Protein 4JX0 (pdb70)

Sequence (586 aa):
KYIEEDIREQLGIDPFTDLVYLGYYGNPYTQLEAINDLVNTTLVGKNELSFKVKVTKPYKEDIKVNLKEDKLVTDFPEAEGIPLFPSENCTFEGGVLKAGELETTVKLTLKDVEKLNNLSGYVAIKLTEGSHEHLAIARTRSSYFVKLNLSIRLDNIDSSNKKIEGKGFNKEISFKSDIRPDKLGSLNDGNFTANNWYTSNANNYLTIILPEKQSLKGFRLDTNTSPSGSYLKSCRVVETPDGNWVNHGVFDRKSDGIAYISFKKPVECTKVRFENAFNGRFSVDVNEVTAFRKYIEEDIREQLGIDPFTDLVYLGYYGNPYTQLEAINDLVNTTLVGKNELSFKVKVTKPYKEDIKVNLKEDKLVTDFPEAEGIPLFPSENCTFEGGVLKAGELETTVKLTLKDVEKLNNLSGYVAIKLTEGSHEHLAIARTRSSYFVKLNLSIRLDNIDSSNKKIEGKGFNKEISFKSDIRPDKLGSLNDGNFTANNWYTSNANNYLTIILPEKQSLKGFRLDTNTSPSGSYLKSCRVVETPDGNWVNHGVFDRKSDGIAYISFKKPVECTKVRFENAFNGRFSVDVNEVTAFR

Radius of gyration: 42.1 Å; Cα contacts (8 Å, |Δi|>4): 1376; chains: 2; bounding box: 41×80×117 Å

Structure (mmCIF, N/CA/C/O backbone):
data_4JX0
#
_entry.id   4JX0
#
_cell.length_a   80.341
_cell.length_b   118.742
_cell.length_c   239.871
_cell.angle_alpha   90.000
_cell.angle_beta   90.000
_cell.angle_gamma   90.000
#
_symmetry.space_group_name_H-M   'I 2 2 2'
#
loop_
_entity.id
_entity.type
_entity.pdbx_description
1 polymer 'hypothetical protein'
2 non-polymer 'MAGNESIUM ION'
3 non-polymer 'TETRAETHYLENE GLYCOL'
4 water water
#
loop_
_atom_site.group_PDB
_atom_site.id
_atom_site.type_symbol
_atom_site.label_atom_id
_atom_site.label_alt_id
_atom_site.label_comp_id
_atom_site.label_asym_id
_atom_site.label_entity_id
_atom_site.label_seq_id
_atom_site.pdbx_PDB_ins_code
_atom_site.Cartn_x
_atom_site.Cartn_y
_atom_site.Cartn_z
_atom_site.occupancy
_atom_site.B_iso_or_equiv
_atom_site.auth_seq_id
_atom_site.auth_comp_id
_atom_site.auth_asym_id
_atom_site.auth_atom_id
_atom_site.pdbx_PDB_model_num
ATOM 1 N N . LYS A 1 19 ? 2.034 31.399 113.604 1.00 83.88 42 LYS A N 1
ATOM 2 C CA . LYS A 1 19 ? 2.651 30.262 114.292 1.00 82.34 42 LYS A CA 1
ATOM 3 C C . LYS A 1 19 ? 4.145 30.520 114.554 1.00 84.74 42 LYS A C 1
ATOM 4 O O . LYS A 1 19 ? 4.820 31.153 113.735 1.00 84.92 42 LYS A O 1
ATOM 10 N N . TYR A 1 20 ? 4.661 29.997 115.688 1.00 79.12 43 TYR A N 1
ATOM 11 C CA . TYR A 1 20 ? 6.072 30.145 116.060 1.00 77.56 43 TYR A CA 1
ATOM 12 C C . TYR A 1 20 ? 6.932 29.049 115.419 1.00 77.58 43 TYR A C 1
ATOM 13 O O . TYR A 1 20 ? 6.666 27.854 115.583 1.00 76.23 43 TYR A O 1
ATOM 22 N N . ILE A 1 21 ? 7.984 29.479 114.720 1.00 71.64 44 ILE A N 1
ATOM 23 C CA . ILE A 1 21 ? 8.958 28.612 114.070 1.00 69.29 44 ILE A CA 1
ATOM 24 C C . ILE A 1 21 ? 10.324 29.094 114.553 1.00 69.10 44 ILE A C 1
ATOM 25 O O . ILE A 1 21 ? 10.540 30.303 114.630 1.00 69.57 44 ILE A O 1
ATOM 30 N N . GLU A 1 22 ? 11.231 28.171 114.903 1.00 61.69 45 GLU A N 1
ATOM 31 C CA . GLU A 1 22 ? 12.565 28.532 115.398 1.00 60.16 45 GLU A CA 1
ATOM 32 C C . GLU A 1 22 ? 13.382 29.118 114.253 1.00 63.75 45 GLU A C 1
ATOM 33 O O . GLU A 1 22 ? 13.216 28.694 113.112 1.00 63.69 45 GLU A O 1
ATOM 39 N N . GLU A 1 23 ? 14.218 30.123 114.531 1.00 60.20 46 GLU A N 1
ATOM 40 C CA . GLU A 1 23 ? 14.962 30.820 113.478 1.00 60.53 46 GLU A CA 1
ATOM 41 C C . GLU A 1 23 ? 15.870 29.889 112.653 1.00 61.66 46 GLU A C 1
ATOM 42 O O . GLU A 1 23 ? 15.945 30.063 111.440 1.00 61.48 46 GLU A O 1
ATOM 48 N N . ASP A 1 24 ? 16.534 28.912 113.286 1.00 55.92 47 ASP A N 1
ATOM 49 C CA . ASP A 1 24 ? 17.444 28.002 112.568 1.00 54.68 47 ASP A CA 1
ATOM 50 C C . ASP A 1 24 ? 16.710 27.099 111.564 1.00 56.29 47 ASP A C 1
ATOM 51 O O . ASP A 1 24 ? 17.246 26.863 110.479 1.00 55.29 47 ASP A O 1
ATOM 56 N N . ILE A 1 25 ? 15.508 26.591 111.914 1.00 51.74 48 ILE A N 1
ATOM 57 C CA . ILE A 1 25 ? 14.752 25.734 110.996 1.00 50.48 48 ILE A CA 1
ATOM 58 C C . ILE A 1 25 ? 13.959 26.623 110.012 1.00 54.39 48 ILE A C 1
ATOM 59 O O . ILE A 1 25 ? 13.665 26.154 108.919 1.00 54.29 48 ILE A O 1
ATOM 64 N N . ARG A 1 26 ? 13.657 27.899 110.362 1.00 50.74 49 ARG A N 1
ATOM 65 C CA . ARG A 1 26 ? 13.007 28.837 109.433 1.00 51.09 49 ARG A CA 1
ATOM 66 C C . ARG A 1 26 ? 13.974 29.157 108.278 1.00 53.43 49 ARG A C 1
ATOM 67 O O . ARG A 1 26 ? 13.523 29.340 107.149 1.00 53.52 49 ARG A O 1
ATOM 75 N N . GLU A 1 27 ? 15.298 29.206 108.558 1.00 48.49 50 GLU A N 1
ATOM 76 C CA . GLU A 1 27 ? 16.331 29.421 107.537 1.00 48.17 50 GLU A CA 1
ATOM 77 C C . GLU A 1 27 ? 16.404 28.213 106.603 1.00 49.01 50 GLU A C 1
ATOM 78 O O . GLU A 1 27 ? 16.514 28.406 105.398 1.00 49.22 50 GLU A O 1
ATOM 84 N N . GLN A 1 28 ? 16.336 26.975 107.146 1.00 43.15 51 GLN A N 1
ATOM 85 C CA . GLN A 1 28 ? 16.333 25.743 106.340 1.00 41.87 51 GLN A CA 1
ATOM 86 C C . GLN A 1 28 ? 15.119 25.683 105.424 1.00 44.15 51 GLN A C 1
ATOM 87 O O . GLN A 1 28 ? 15.232 25.213 104.289 1.00 44.84 51 GLN A O 1
ATOM 93 N N . LEU A 1 29 ? 13.944 26.102 105.932 1.00 38.09 52 LEU A N 1
ATOM 94 C CA . LEU A 1 29 ? 12.719 26.129 105.128 1.00 37.07 52 LEU A CA 1
ATOM 95 C C . LEU A 1 29 ? 12.831 27.163 103.998 1.00 41.38 52 LEU A C 1
ATOM 96 O O . LEU A 1 29 ? 12.229 26.977 102.946 1.00 41.35 52 LEU A O 1
ATOM 101 N N . GLY A 1 30 ? 13.572 28.239 104.231 1.00 38.11 53 GLY A N 1
ATOM 102 C CA . GLY A 1 30 ? 13.812 29.269 103.233 1.00 39.17 53 GLY A CA 1
ATOM 103 C C . GLY A 1 30 ? 14.698 28.792 102.100 1.00 43.17 53 GLY A C 1
ATOM 104 O O . GLY A 1 30 ? 14.377 29.035 100.935 1.00 43.50 53 GLY A O 1
ATOM 105 N N . ILE A 1 31 ? 15.811 28.098 102.422 1.00 39.20 54 ILE A N 1
ATOM 106 C CA . ILE A 1 31 ? 16.734 27.607 101.392 1.00 39.80 54 ILE A CA 1
ATOM 107 C C . ILE A 1 31 ? 16.129 26.417 100.631 1.00 42.48 54 ILE A C 1
ATOM 108 O O . ILE A 1 31 ? 16.472 26.224 99.463 1.00 42.46 54 ILE A O 1
ATOM 113 N N . ASP A 1 32 ? 15.240 25.632 101.277 1.00 37.24 55 ASP A N 1
ATOM 114 C CA . ASP A 1 32 ? 14.575 24.490 100.650 1.00 35.48 55 ASP A CA 1
ATOM 115 C C . ASP A 1 32 ? 13.132 24.410 101.131 1.00 38.41 55 ASP A C 1
ATOM 116 O O . ASP A 1 32 ? 12.834 23.668 102.064 1.00 38.82 55 ASP A O 1
ATOM 121 N N . PRO A 1 33 ? 12.199 25.107 100.461 1.00 34.33 56 PRO A N 1
ATOM 122 C CA . PRO A 1 33 ? 10.790 25.027 100.876 1.00 33.97 56 PRO A CA 1
ATOM 123 C C . PRO A 1 33 ? 10.057 23.774 100.370 1.00 38.62 56 PRO A C 1
ATOM 124 O O . PRO A 1 33 ? 8.839 23.701 100.527 1.00 38.39 56 PRO A O 1
ATOM 128 N N . PHE A 1 34 ? 10.777 22.772 99.810 1.00 35.56 57 PHE A N 1
ATOM 129 C CA . PHE A 1 34 ? 10.176 21.555 99.262 1.00 34.90 57 PHE A CA 1
ATOM 130 C C . PHE A 1 34 ? 10.431 20.306 100.136 1.00 38.50 57 PHE A C 1
ATOM 131 O O . PHE A 1 34 ? 10.228 19.184 99.666 1.00 38.18 57 PHE A O 1
ATOM 139 N N . THR A 1 35 ? 10.839 20.500 101.399 1.00 34.76 58 THR A N 1
ATOM 140 C CA . THR A 1 35 ? 11.067 19.414 102.352 1.00 34.25 58 THR A CA 1
ATOM 141 C C . THR A 1 35 ? 10.515 19.805 103.702 1.00 39.61 58 THR A C 1
ATOM 142 O O . THR A 1 35 ? 10.996 20.788 104.277 1.00 40.29 58 THR A O 1
ATOM 146 N N . ASP A 1 36 ? 9.514 19.059 104.211 1.00 35.48 59 ASP A N 1
ATOM 147 C CA . ASP A 1 36 ? 8.990 19.289 105.555 1.00 35.31 59 ASP A CA 1
ATOM 148 C C . ASP A 1 36 ? 10.026 18.746 106.512 1.00 36.90 59 ASP A C 1
ATOM 149 O O . ASP A 1 36 ? 10.633 17.71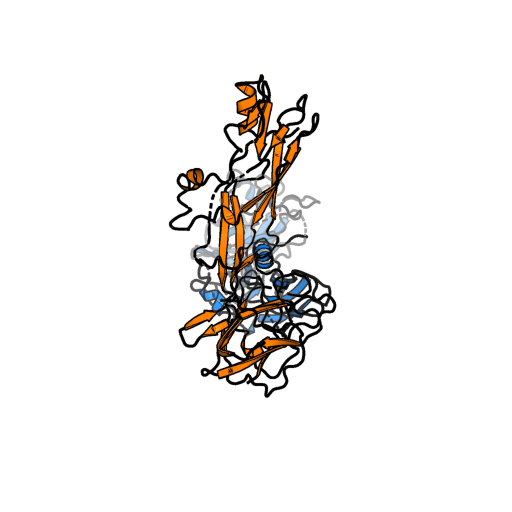9 106.220 1.00 35.44 59 ASP A O 1
ATOM 154 N N . LEU A 1 37 ? 10.309 19.461 107.598 1.00 33.21 60 LEU A N 1
ATOM 155 C CA . LEU A 1 37 ? 11.352 19.027 108.524 1.00 32.20 60 LEU A CA 1
ATOM 156 C C . LEU A 1 37 ? 10.757 18.498 109.808 1.00 35.49 60 LEU A C 1
ATOM 157 O O . LEU A 1 37 ? 9.779 19.056 110.295 1.00 35.23 60 LEU A O 1
ATOM 162 N N . VAL A 1 38 ? 11.352 17.415 110.348 1.00 31.64 61 VAL A N 1
ATOM 163 C CA . VAL A 1 38 ? 10.975 16.803 111.628 1.00 30.82 61 VAL A CA 1
ATOM 164 C C . VAL A 1 38 ? 12.118 17.120 112.593 1.00 35.05 61 VAL A C 1
ATOM 165 O O . VAL A 1 38 ? 13.279 16.897 112.257 1.00 34.16 61 VAL A O 1
ATOM 169 N N . TYR A 1 39 ? 11.812 17.683 113.762 1.00 32.54 62 TYR A N 1
ATOM 170 C CA . TYR A 1 39 ? 12.861 18.087 114.692 1.00 32.55 62 TYR A CA 1
ATOM 171 C C . TYR A 1 39 ? 12.376 18.061 116.137 1.00 37.02 62 TYR A C 1
ATOM 172 O O . TYR A 1 39 ? 11.194 17.838 116.398 1.00 35.72 62 TYR A O 1
ATOM 181 N N . LEU A 1 40 ? 13.314 18.284 117.065 1.00 34.87 63 LEU A N 1
ATOM 182 C CA . LEU A 1 40 ? 13.064 18.285 118.503 1.00 35.11 63 LEU A CA 1
ATOM 183 C C . LEU A 1 40 ? 12.624 19.678 118.995 1.00 43.39 63 LEU A C 1
ATOM 184 O O . LEU A 1 40 ? 13.311 20.677 118.748 1.00 43.47 63 LEU A O 1
ATOM 189 N N . GLY A 1 41 ? 11.504 19.718 119.711 1.00 43.30 64 GLY A N 1
ATOM 190 C CA . GLY A 1 41 ? 10.978 20.937 120.314 1.00 45.72 64 GLY A CA 1
ATOM 191 C C . GLY A 1 41 ? 11.500 21.107 121.731 1.00 54.01 64 GLY A C 1
ATOM 192 O O . GLY A 1 41 ? 11.274 20.236 122.575 1.00 54.04 64 GLY A O 1
ATOM 193 N N . TYR A 1 42 ? 12.245 22.196 121.999 1.00 52.35 65 TYR A N 1
ATOM 194 C CA . TYR A 1 42 ? 12.787 22.462 123.334 1.00 52.70 65 TYR A CA 1
ATOM 195 C C . TYR A 1 42 ? 13.199 23.917 123.490 1.00 60.06 65 TYR A C 1
ATOM 196 O O . TYR A 1 42 ? 13.688 24.526 122.535 1.00 61.13 65 TYR A O 1
ATOM 205 N N . TYR A 1 43 ? 13.029 24.464 124.702 1.00 57.75 66 TYR A N 1
ATOM 206 C CA . TYR A 1 43 ? 13.424 25.838 124.996 1.00 58.83 66 TYR A CA 1
ATOM 207 C C . TYR A 1 43 ? 14.901 25.881 125.377 1.00 61.03 66 TYR A C 1
ATOM 208 O O . TYR A 1 43 ? 15.384 25.012 126.103 1.00 59.97 66 TYR A O 1
ATOM 217 N N . GLY A 1 44 ? 15.602 26.888 124.880 1.00 57.45 67 GLY A N 1
ATOM 218 C CA . GLY A 1 44 ? 17.011 27.082 125.183 1.00 57.34 67 GLY A CA 1
ATOM 219 C C . GLY A 1 44 ? 17.923 26.059 124.543 1.00 60.44 67 GLY A C 1
ATOM 220 O O . GLY A 1 44 ? 17.714 25.677 123.390 1.00 60.84 67 GLY A O 1
ATOM 221 N N . ASN A 1 45 ? 18.953 25.629 125.285 1.00 55.20 68 ASN A N 1
ATOM 222 C CA . ASN A 1 45 ? 19.953 24.671 124.803 1.00 53.80 68 ASN A CA 1
ATOM 223 C C . ASN A 1 45 ? 19.458 23.224 124.893 1.00 53.84 68 ASN A C 1
ATOM 224 O O . ASN A 1 45 ? 18.621 22.917 125.748 1.00 52.20 68 ASN A O 1
ATOM 229 N N . PRO A 1 46 ? 20.027 22.304 124.075 1.00 49.00 69 PRO A N 1
ATOM 230 C CA . PRO A 1 46 ? 19.632 20.885 124.163 1.00 48.22 69 PRO A CA 1
ATOM 231 C C . PRO A 1 46 ? 20.384 20.172 125.284 1.00 52.48 69 PRO A C 1
ATOM 232 O O . PRO A 1 46 ? 21.210 19.297 125.025 1.00 51.51 69 PRO A O 1
ATOM 236 N N . TYR A 1 47 ? 20.109 20.552 126.535 1.00 50.14 70 TYR A N 1
ATOM 237 C CA . TYR A 1 47 ? 20.825 20.008 127.677 1.00 50.55 70 TYR A CA 1
ATOM 238 C C . TYR A 1 47 ? 19.952 19.972 128.915 1.00 53.08 70 TYR A C 1
ATOM 239 O O . TYR A 1 47 ? 19.298 20.966 129.236 1.00 53.08 70 TYR A O 1
ATOM 248 N N . THR A 1 48 ? 19.941 18.830 129.607 1.00 48.28 71 THR A N 1
ATOM 249 C CA . THR A 1 48 ? 19.207 18.662 130.855 1.00 47.30 71 THR A CA 1
ATOM 250 C C . THR A 1 48 ? 20.125 18.011 131.831 1.00 49.03 71 THR A C 1
ATOM 251 O O . THR A 1 48 ? 20.672 16.950 131.535 1.00 48.19 71 THR A O 1
ATOM 255 N N . GLN A 1 49 ? 20.321 18.643 132.985 1.00 44.49 72 GLN A N 1
ATOM 256 C CA . GLN A 1 49 ? 21.144 18.079 134.034 1.00 43.57 72 GLN A CA 1
ATOM 257 C C . GLN A 1 49 ? 20.209 17.401 135.013 1.00 45.00 72 GLN A C 1
ATOM 258 O O . GLN A 1 49 ? 19.372 18.068 135.624 1.00 44.97 72 GLN A O 1
ATOM 264 N N . LEU A 1 50 ? 20.290 16.070 135.094 1.00 39.27 73 LEU A N 1
ATOM 265 C CA . LEU A 1 50 ? 19.479 15.264 136.000 1.00 37.27 73 LEU A CA 1
ATOM 266 C C . LEU A 1 50 ? 20.262 15.120 137.288 1.00 40.19 73 LEU A C 1
ATOM 267 O O . LEU A 1 50 ? 21.497 15.079 137.268 1.00 39.70 73 LEU A O 1
ATOM 272 N N . GLU A 1 51 ? 19.551 15.071 138.412 1.00 35.95 74 GLU A N 1
ATOM 273 C CA . GLU A 1 51 ? 20.170 14.928 139.724 1.00 35.52 74 GLU A CA 1
ATOM 274 C C . GLU A 1 51 ? 19.834 13.572 140.309 1.00 38.62 74 GLU A C 1
ATOM 275 O O . GLU A 1 51 ? 18.702 13.090 140.197 1.00 37.61 74 GLU A O 1
ATOM 281 N N . ALA A 1 52 ? 20.838 12.951 140.910 1.00 35.45 75 ALA A N 1
ATOM 282 C CA . ALA A 1 52 ? 20.732 11.667 141.585 1.00 34.96 75 ALA A CA 1
ATOM 283 C C . ALA A 1 52 ? 21.485 11.748 142.906 1.00 37.96 75 ALA A C 1
ATOM 284 O O . ALA A 1 52 ? 22.344 12.626 143.075 1.00 37.33 75 ALA A O 1
ATOM 286 N N . ILE A 1 53 ? 21.156 10.858 143.848 1.00 33.60 76 ILE A N 1
ATOM 287 C CA . ILE A 1 53 ? 21.824 10.843 145.147 1.00 33.59 76 ILE A CA 1
ATOM 288 C C . ILE A 1 53 ? 22.190 9.419 145.543 1.00 36.63 76 ILE A C 1
ATOM 289 O O . ILE A 1 53 ? 21.432 8.486 145.281 1.00 36.73 76 ILE A O 1
ATOM 294 N N . ASN A 1 54 ? 23.364 9.271 146.180 1.00 32.16 77 ASN A N 1
ATOM 295 C CA . ASN A 1 54 ? 23.876 7.998 146.663 1.00 31.88 77 ASN A CA 1
ATOM 296 C C . ASN A 1 54 ? 24.009 8.071 148.176 1.00 35.16 77 ASN A C 1
ATOM 297 O O . ASN A 1 54 ? 24.457 9.082 148.711 1.00 32.95 77 ASN A O 1
ATOM 302 N N . ASP A 1 55 ? 23.612 6.995 148.861 1.00 33.20 78 ASP A N 1
ATOM 303 C CA . ASP A 1 55 ? 23.652 6.907 150.315 1.00 32.94 78 ASP A CA 1
ATOM 304 C C . ASP A 1 55 ? 24.727 5.917 150.763 1.00 37.49 78 ASP A C 1
ATOM 305 O O . ASP A 1 55 ? 24.598 5.325 151.829 1.00 37.86 78 ASP A O 1
ATOM 310 N N . LEU A 1 56 ? 25.778 5.734 149.931 1.00 33.75 79 LEU A N 1
ATOM 311 C CA . LEU A 1 56 ? 26.866 4.781 150.127 1.00 34.37 79 LEU A CA 1
ATOM 312 C C . LEU A 1 56 ? 26.380 3.314 149.994 1.00 39.04 79 LEU A C 1
ATOM 313 O O . LEU A 1 56 ? 27.136 2.399 150.319 1.00 39.94 79 LEU A O 1
ATOM 318 N N . VAL A 1 57 ? 25.163 3.094 149.453 1.00 34.79 80 VAL A N 1
ATOM 319 C CA . VAL A 1 57 ? 24.596 1.759 149.236 1.00 35.24 80 VAL A CA 1
ATOM 320 C C . VAL A 1 57 ? 23.976 1.712 147.831 1.00 39.81 80 VAL A C 1
ATOM 321 O O . VAL A 1 57 ? 24.390 0.888 147.022 1.00 40.14 80 VAL A O 1
ATOM 325 N N . ASN A 1 58 ? 22.981 2.581 147.553 1.00 35.93 81 ASN A N 1
ATOM 326 C CA . ASN A 1 58 ? 22.294 2.647 146.265 1.00 35.31 81 ASN A CA 1
ATOM 327 C C . ASN A 1 58 ? 22.108 4.080 145.770 1.00 38.35 81 ASN A C 1
ATOM 328 O O . ASN A 1 58 ? 21.850 4.987 146.568 1.00 36.65 81 ASN A O 1
ATOM 333 N N . THR A 1 59 ? 22.146 4.252 144.435 1.00 34.78 82 THR A N 1
ATOM 334 C CA . THR A 1 59 ? 21.884 5.523 143.772 1.00 33.67 82 THR A CA 1
ATOM 335 C C . THR A 1 59 ? 20.380 5.619 143.530 1.00 39.17 82 THR A C 1
ATOM 336 O O . THR A 1 59 ? 19.740 4.627 143.179 1.00 37.84 82 THR A O 1
ATOM 340 N N . THR A 1 60 ? 19.821 6.813 143.736 1.00 38.64 83 THR A N 1
ATOM 341 C CA . THR A 1 60 ? 18.397 7.085 143.532 1.00 39.78 83 THR A CA 1
ATOM 342 C C . THR A 1 60 ? 18.255 8.363 142.749 1.00 45.79 83 THR A C 1
ATOM 343 O O . THR A 1 60 ? 18.950 9.330 143.051 1.00 46.01 83 THR A O 1
ATOM 347 N N . LEU A 1 61 ? 17.337 8.401 141.785 1.00 43.09 84 LEU A N 1
ATOM 348 C CA . LEU A 1 61 ? 17.098 9.626 141.032 1.00 42.88 84 LEU A CA 1
ATOM 349 C C . LEU A 1 61 ? 16.266 10.595 141.848 1.00 47.12 84 LEU A C 1
ATOM 350 O O . LEU A 1 61 ? 15.296 10.192 142.487 1.00 46.30 84 LEU A O 1
ATOM 355 N N . VAL A 1 62 ? 16.644 11.872 141.820 1.00 44.82 85 VAL A N 1
ATOM 356 C CA . VAL A 1 62 ? 15.887 12.941 142.459 1.00 44.78 85 VAL A CA 1
ATOM 357 C C . VAL A 1 62 ? 14.840 13.352 141.443 1.00 53.20 85 VAL A C 1
ATOM 358 O O . VAL A 1 62 ? 15.173 14.030 140.472 1.00 54.54 85 VAL A O 1
ATOM 362 N N . GLY A 1 63 ? 13.620 12.875 141.601 1.00 50.99 86 GLY A N 1
ATOM 363 C CA . GLY A 1 63 ? 12.564 13.178 140.645 1.00 51.49 86 GLY A CA 1
ATOM 364 C C . GLY A 1 63 ? 12.267 12.042 139.697 1.00 56.50 86 GLY A C 1
ATOM 365 O O . GLY A 1 63 ? 12.631 10.887 139.951 1.00 56.35 86 GLY A O 1
ATOM 366 N N . LYS A 1 64 ? 11.559 12.380 138.610 1.00 53.61 87 LYS A N 1
ATOM 367 C CA . LYS A 1 64 ? 11.060 11.403 137.644 1.00 53.48 87 LYS A CA 1
ATOM 368 C C . LYS A 1 64 ? 12.213 10.731 136.904 1.00 55.81 87 LYS A C 1
ATOM 369 O O . LYS A 1 64 ? 13.248 11.355 136.644 1.00 55.67 87 LYS A O 1
ATOM 375 N N . ASN A 1 65 ? 12.024 9.434 136.615 1.00 50.77 88 ASN A N 1
ATOM 376 C CA . ASN A 1 65 ? 12.982 8.601 135.893 1.00 50.24 88 ASN A CA 1
ATOM 377 C C . ASN A 1 65 ? 12.665 8.561 134.380 1.00 54.40 88 ASN A C 1
ATOM 378 O O . ASN A 1 65 ? 13.333 7.838 133.645 1.00 54.20 88 ASN A O 1
ATOM 383 N N . GLU A 1 66 ? 11.651 9.332 133.930 1.00 50.81 89 GLU A N 1
ATOM 384 C CA . GLU A 1 66 ? 11.214 9.427 132.541 1.00 50.48 89 GLU A CA 1
ATOM 385 C C . GLU A 1 66 ? 11.463 10.833 132.003 1.00 53.07 89 GLU A C 1
ATOM 386 O O . GLU A 1 66 ? 11.177 11.805 132.699 1.00 52.83 89 GLU A O 1
ATOM 392 N N . LEU A 1 67 ? 11.975 10.939 130.760 1.00 48.28 90 LEU A N 1
ATOM 393 C CA . LEU A 1 67 ? 12.234 12.208 130.086 1.00 47.11 90 LEU A CA 1
ATOM 394 C C . LEU A 1 67 ? 11.398 12.242 128.833 1.00 48.03 90 LEU A C 1
ATOM 395 O O . LEU A 1 67 ? 11.624 11.426 127.943 1.00 47.43 90 LEU A O 1
ATOM 400 N N . SER A 1 68 ? 10.403 13.138 128.774 1.00 42.69 91 SER A N 1
ATOM 401 C CA . SER A 1 68 ? 9.522 13.260 127.614 1.00 41.55 91 SER A CA 1
ATOM 402 C C . SER A 1 68 ? 10.020 14.394 126.712 1.00 44.60 91 SER A C 1
ATOM 403 O O . SER A 1 68 ? 10.204 15.511 127.189 1.00 44.20 91 SER A O 1
ATOM 406 N N . PHE A 1 69 ? 10.283 14.090 125.422 1.00 40.24 92 PHE A N 1
ATOM 407 C CA . PHE A 1 69 ? 10.773 15.050 124.432 1.00 39.33 92 PHE A CA 1
ATOM 408 C C . PHE A 1 69 ? 9.715 15.331 123.387 1.00 41.66 92 PHE A C 1
ATOM 409 O O . PHE A 1 69 ? 9.156 14.388 122.838 1.00 41.32 92 PHE A O 1
ATOM 417 N N . LYS A 1 70 ? 9.475 16.612 123.075 1.00 37.27 93 LYS A N 1
ATOM 418 C CA . LYS A 1 70 ? 8.502 17.016 122.055 1.00 36.54 93 LYS A CA 1
ATOM 419 C C . LYS A 1 70 ? 9.131 16.890 120.668 1.00 40.68 93 LYS A C 1
ATOM 420 O O . LYS A 1 70 ? 10.275 17.314 120.486 1.00 41.95 93 LYS A O 1
ATOM 426 N N . VAL A 1 71 ? 8.414 16.300 119.702 1.00 35.70 94 VAL A N 1
ATOM 427 C CA . VAL A 1 71 ? 8.909 16.147 118.332 1.00 35.19 94 VAL A CA 1
ATOM 428 C C . VAL A 1 71 ? 7.966 16.903 117.422 1.00 40.58 94 VAL A C 1
ATOM 429 O O . VAL A 1 71 ? 6.803 16.525 117.328 1.00 41.44 94 VAL A O 1
ATOM 433 N N . LYS A 1 72 ? 8.455 17.963 116.757 1.00 36.57 95 LYS A N 1
ATOM 434 C CA . LYS A 1 72 ? 7.646 18.797 115.871 1.00 36.41 95 LYS A CA 1
ATOM 435 C C . LYS A 1 72 ? 7.900 18.482 114.383 1.00 38.73 95 LYS A C 1
ATOM 436 O O . LYS A 1 72 ? 8.965 17.992 114.026 1.00 37.96 95 LYS A O 1
ATOM 442 N N . VAL A 1 73 ? 6.912 18.793 113.529 1.00 34.09 96 VAL A N 1
ATOM 443 C CA . VAL A 1 73 ? 6.995 18.715 112.068 1.00 33.55 96 VAL A CA 1
ATOM 444 C C . VAL A 1 73 ? 6.582 20.112 111.578 1.00 38.45 96 VAL A C 1
ATOM 445 O O . VAL A 1 73 ? 5.691 20.724 112.176 1.00 39.15 96 VAL A O 1
ATOM 449 N N . THR A 1 74 ? 7.270 20.650 110.563 1.00 34.03 97 THR A N 1
ATOM 450 C CA . THR A 1 74 ? 7.045 22.030 110.120 1.00 34.05 97 THR A CA 1
ATOM 451 C C . THR A 1 74 ? 5.662 22.287 109.491 1.00 40.03 97 THR A C 1
ATOM 452 O O . THR A 1 74 ? 5.176 23.417 109.559 1.00 40.52 97 THR A O 1
ATOM 456 N N . LYS A 1 75 ? 5.045 21.268 108.884 1.00 36.81 98 LYS A N 1
ATOM 457 C CA . LYS A 1 75 ? 3.754 21.393 108.202 1.00 37.21 98 LYS A CA 1
ATOM 458 C C . LYS A 1 75 ? 3.004 20.069 108.325 1.00 41.57 98 LYS A C 1
ATOM 459 O O . LYS A 1 75 ? 3.668 19.037 108.369 1.00 40.71 98 LYS A O 1
ATOM 465 N N . PRO A 1 76 ? 1.657 20.016 108.383 1.00 38.87 99 PRO A N 1
ATOM 466 C CA . PRO A 1 76 ? 0.994 18.707 108.497 1.00 38.22 99 PRO A CA 1
ATOM 467 C C . PRO A 1 76 ? 1.314 17.827 107.300 1.00 42.88 99 PRO A C 1
ATOM 468 O O . PRO A 1 76 ? 1.316 18.310 106.165 1.00 44.32 99 PRO A O 1
ATOM 472 N N . TYR A 1 77 ? 1.651 16.555 107.564 1.00 38.07 100 TYR A N 1
ATOM 473 C CA . TYR A 1 77 ? 2.072 15.599 106.540 1.00 36.35 100 TYR A CA 1
ATOM 474 C C . TYR A 1 77 ? 0.915 14.637 106.186 1.00 40.55 100 TYR A C 1
ATOM 475 O O . TYR A 1 77 ? 0.074 14.329 107.032 1.00 39.08 100 TYR A O 1
ATOM 484 N N . LYS A 1 78 ? 0.887 14.195 104.911 1.00 37.60 101 LYS A N 1
ATOM 485 C CA . LYS A 1 78 ? -0.142 13.333 104.312 1.00 37.66 101 LYS A CA 1
ATOM 486 C C . LYS A 1 78 ? -0.357 11.966 105.005 1.00 42.67 101 LYS A C 1
ATOM 487 O O . LYS A 1 78 ? -1.459 11.430 104.921 1.00 42.93 101 LYS A O 1
ATOM 493 N N . GLU A 1 79 ? 0.678 11.393 105.639 1.00 39.73 102 GLU A N 1
ATOM 494 C CA . GLU A 1 79 ? 0.609 10.074 106.284 1.00 39.85 102 GLU A CA 1
ATOM 495 C C . GLU A 1 79 ? 1.271 10.100 107.679 1.00 43.55 102 GLU A C 1
ATOM 496 O O . GLU A 1 79 ? 1.884 11.097 108.057 1.00 41.70 102 GLU A O 1
ATOM 502 N N . ASP A 1 80 ? 1.094 9.019 108.459 1.00 41.37 103 ASP A N 1
ATOM 503 C CA . ASP A 1 80 ? 1.664 8.917 109.811 1.00 40.83 103 ASP A CA 1
ATOM 504 C C . ASP A 1 80 ? 3.181 8.759 109.731 1.00 43.86 103 ASP A C 1
ATOM 505 O O . ASP A 1 80 ? 3.658 8.024 108.865 1.00 43.62 103 ASP A O 1
ATOM 510 N N . ILE A 1 81 ? 3.930 9.443 110.623 1.00 39.15 104 ILE A N 1
ATOM 511 C CA . ILE A 1 81 ? 5.397 9.371 110.688 1.00 37.87 104 ILE A CA 1
ATOM 512 C C . ILE A 1 81 ? 5.781 8.770 112.032 1.00 42.42 104 ILE A C 1
ATOM 513 O O . ILE A 1 81 ? 5.512 9.390 113.061 1.00 42.17 104 ILE A O 1
ATOM 518 N N . LYS A 1 82 ? 6.417 7.590 112.033 1.00 39.01 105 LYS A N 1
ATOM 519 C CA . LYS A 1 82 ? 6.874 6.966 113.281 1.00 38.61 105 LYS A CA 1
ATOM 520 C C . LYS A 1 82 ? 8.234 7.547 113.624 1.00 42.90 105 LYS A C 1
ATOM 521 O O . LYS A 1 82 ? 9.137 7.487 112.793 1.00 42.59 105 LYS A O 1
ATOM 527 N N . VAL A 1 83 ? 8.383 8.109 114.834 1.00 39.53 106 VAL A N 1
ATOM 528 C CA . VAL A 1 83 ? 9.632 8.719 115.295 1.00 38.71 106 VAL A CA 1
ATOM 529 C C . VAL A 1 83 ? 10.085 8.078 116.599 1.00 43.63 106 VAL A C 1
ATOM 530 O O . VAL A 1 83 ? 9.268 7.582 117.374 1.00 43.43 106 VAL A O 1
ATOM 534 N N . ASN A 1 84 ? 11.391 8.106 116.848 1.00 41.11 107 ASN A N 1
ATOM 535 C CA . ASN A 1 84 ? 11.967 7.550 118.072 1.00 41.59 107 ASN A CA 1
ATOM 536 C C . ASN A 1 84 ? 13.334 8.143 118.330 1.00 46.91 107 ASN A C 1
ATOM 537 O O . ASN A 1 84 ? 13.915 8.733 117.423 1.00 47.94 107 ASN A O 1
ATOM 542 N N . LEU A 1 85 ? 13.848 7.993 119.563 1.00 43.83 108 LEU A N 1
ATOM 543 C CA . LEU A 1 85 ? 15.196 8.439 119.921 1.00 43.83 108 LEU A CA 1
ATOM 544 C C . LEU A 1 85 ? 16.134 7.251 119.993 1.00 50.63 108 LEU A C 1
ATOM 545 O O . LEU A 1 85 ? 15.701 6.124 120.230 1.00 50.42 108 LEU A O 1
ATOM 558 N N . LYS A 1 87 ? 20.392 6.151 121.306 1.00 52.38 110 LYS A N 1
ATOM 559 C CA . LYS A 1 87 ? 21.601 6.547 122.006 1.00 53.14 110 LYS A CA 1
ATOM 560 C C . LYS A 1 87 ? 22.757 6.537 121.034 1.00 59.54 110 LYS A C 1
ATOM 561 O O . LYS A 1 87 ? 23.190 5.468 120.614 1.00 59.55 110 LYS A O 1
ATOM 567 N N . GLU A 1 88 ? 23.228 7.726 120.640 1.00 58.25 111 GLU A N 1
ATOM 568 C CA . GLU A 1 88 ? 24.374 7.866 119.751 1.00 59.61 111 GLU A CA 1
ATOM 569 C C . GLU A 1 88 ? 25.493 8.495 120.571 1.00 65.21 111 GLU A C 1
ATOM 570 O O . GLU A 1 88 ? 25.559 9.716 120.710 1.00 63.92 111 GLU A O 1
ATOM 576 N N . ASP A 1 89 ? 26.356 7.637 121.144 1.00 64.53 112 ASP A N 1
ATOM 577 C CA . ASP A 1 89 ? 27.468 8.052 122.007 1.00 66.26 112 ASP A CA 1
ATOM 578 C C . ASP A 1 89 ? 28.550 8.867 121.272 1.00 72.78 112 ASP A C 1
ATOM 579 O O . ASP A 1 89 ? 29.253 9.641 121.922 1.00 72.74 112 ASP A O 1
ATOM 584 N N . LYS A 1 90 ? 28.670 8.716 119.934 1.00 70.74 113 LYS A N 1
ATOM 585 C CA . LYS A 1 90 ? 29.649 9.451 119.121 1.00 71.77 113 LYS A CA 1
ATOM 586 C C . LYS A 1 90 ? 29.501 10.985 119.267 1.00 77.25 113 LYS A C 1
ATOM 587 O O . LYS A 1 90 ? 30.502 11.697 119.175 1.00 78.00 113 LYS A O 1
ATOM 593 N N . LEU A 1 91 ? 28.267 11.487 119.517 1.00 73.96 114 LEU A N 1
ATOM 594 C CA . LEU A 1 91 ? 27.995 12.926 119.675 1.00 74.32 114 LEU A CA 1
ATOM 595 C C . LEU A 1 91 ? 28.553 13.518 120.978 1.00 80.30 114 LEU A C 1
ATOM 596 O O . LEU A 1 91 ? 28.644 14.742 121.088 1.00 79.36 114 LEU A O 1
ATOM 601 N N . VAL A 1 92 ? 28.873 12.675 121.965 1.00 79.50 115 VAL A N 1
ATOM 602 C CA . VAL A 1 92 ? 29.436 13.140 123.229 1.00 80.78 115 VAL A CA 1
ATOM 603 C C . VAL A 1 92 ? 30.872 13.632 122.963 1.00 89.79 115 VAL A C 1
ATOM 604 O O . VAL A 1 92 ? 31.280 14.634 123.553 1.00 89.50 115 VAL A O 1
ATOM 608 N N . THR A 1 93 ? 31.611 12.942 122.046 1.00 90.32 116 THR A N 1
ATOM 609 C CA . THR A 1 93 ? 33.000 13.254 121.655 1.00 92.70 116 THR A CA 1
ATOM 610 C C . THR A 1 93 ? 33.172 14.711 121.153 1.00 100.42 116 THR A C 1
ATOM 611 O O . THR A 1 93 ? 34.165 15.350 121.511 1.00 100.58 116 THR A O 1
ATOM 615 N N . ASP A 1 94 ? 32.195 15.241 120.371 1.00 99.22 117 ASP A N 1
ATOM 616 C CA . ASP A 1 94 ? 32.241 16.625 119.850 1.00 100.53 117 ASP A CA 1
ATOM 617 C C . ASP A 1 94 ? 31.667 17.676 120.858 1.00 105.56 117 ASP A C 1
ATOM 618 O O . ASP A 1 94 ? 31.517 18.844 120.492 1.00 105.25 117 ASP A O 1
ATOM 623 N N . PHE A 1 95 ? 31.390 17.270 122.117 1.00 102.81 118 PHE A N 1
ATOM 624 C CA . PHE A 1 95 ? 30.884 18.129 123.189 1.00 102.82 118 PHE A CA 1
ATOM 625 C C . PHE A 1 95 ? 31.785 17.869 124.418 1.00 107.98 118 PHE A C 1
ATOM 626 O O . PHE A 1 95 ? 31.369 17.175 125.351 1.00 106.89 118 PHE A O 1
ATOM 634 N N . PRO A 1 96 ? 33.071 18.311 124.385 1.00 106.19 119 PRO A N 1
ATOM 635 C CA . PRO A 1 96 ? 33.981 18.003 125.506 1.00 106.56 119 PRO A CA 1
ATOM 636 C C . PRO A 1 96 ? 33.836 18.916 126.730 1.00 110.40 119 PRO A C 1
ATOM 637 O O . PRO A 1 96 ? 34.423 18.589 127.760 1.00 110.36 119 PRO A O 1
ATOM 641 N N . GLU A 1 97 ? 33.108 20.059 126.624 1.00 106.43 120 GLU A N 1
ATOM 642 C CA . GLU A 1 97 ? 32.910 20.999 127.746 1.00 105.90 120 GLU A CA 1
ATOM 643 C C . GLU A 1 97 ? 32.242 20.321 128.965 1.00 107.26 120 GLU A C 1
ATOM 644 O O . GLU A 1 97 ? 32.627 20.592 130.107 1.00 106.78 120 GLU A O 1
ATOM 658 N N . ALA A 1 99 ? 31.623 16.611 128.895 1.00 94.47 122 ALA A N 1
ATOM 659 C CA . ALA A 1 99 ? 32.060 15.213 128.931 1.00 92.66 122 ALA A CA 1
ATOM 660 C C . ALA A 1 99 ? 33.572 15.013 129.125 1.00 93.54 122 ALA A C 1
ATOM 661 O O . ALA A 1 99 ? 34.060 13.917 128.845 1.00 93.35 122 ALA A O 1
ATOM 663 N N . GLU A 1 100 ? 34.306 16.015 129.645 1.00 87.80 123 GLU A N 1
ATOM 664 C CA . GLU A 1 100 ? 35.750 15.858 129.862 1.00 87.43 123 GLU A CA 1
ATOM 665 C C . GLU A 1 100 ? 35.994 14.918 131.061 1.00 87.27 123 GLU A C 1
ATOM 666 O O . GLU A 1 100 ? 35.836 15.324 132.217 1.00 86.55 123 GLU A O 1
ATOM 668 N N . GLY A 1 101 ? 36.317 13.658 130.756 1.00 80.68 124 GLY A N 1
ATOM 669 C CA . GLY A 1 101 ? 36.605 12.626 131.749 1.00 78.95 124 GLY A CA 1
ATOM 670 C C . GLY A 1 101 ? 35.417 12.122 132.551 1.00 77.17 124 GLY A C 1
ATOM 671 O O . GLY A 1 101 ? 35.581 11.751 133.716 1.00 77.01 124 GLY A O 1
ATOM 672 N N . ILE A 1 102 ? 34.216 12.099 131.947 1.00 68.38 125 ILE A N 1
ATOM 673 C CA . ILE A 1 102 ? 32.995 11.625 132.603 1.00 64.61 125 ILE A CA 1
ATOM 674 C C . ILE A 1 102 ? 32.542 10.376 131.844 1.00 65.07 125 ILE A C 1
ATOM 675 O O . ILE A 1 102 ? 32.503 10.401 130.613 1.00 65.13 125 ILE A O 1
ATOM 680 N N . PRO A 1 103 ? 32.240 9.261 132.539 1.00 58.23 126 PRO A N 1
ATOM 681 C CA . PRO A 1 103 ? 31.862 8.032 131.822 1.00 56.74 126 PRO A CA 1
ATOM 682 C C . PRO A 1 103 ? 30.509 8.117 131.137 1.00 56.67 126 PRO A C 1
ATOM 683 O O . PRO A 1 103 ? 29.672 8.940 131.494 1.00 54.27 126 PRO A O 1
ATOM 687 N N . LEU A 1 104 ? 30.302 7.260 130.141 1.00 53.26 127 LEU A N 1
ATOM 688 C CA . LEU A 1 104 ? 29.034 7.235 129.420 1.00 52.15 127 LEU A CA 1
ATOM 689 C C . LEU A 1 104 ? 27.995 6.519 130.246 1.00 54.53 127 LEU A C 1
ATOM 690 O O . LEU A 1 104 ? 28.318 5.522 130.899 1.00 54.64 127 LEU A O 1
ATOM 695 N N . PHE A 1 105 ? 26.748 7.022 130.227 1.00 48.67 128 PHE A N 1
ATOM 696 C CA . PHE A 1 105 ? 25.647 6.373 130.933 1.00 46.71 128 PHE A CA 1
ATOM 697 C C . PHE A 1 105 ? 25.374 5.044 130.223 1.00 50.55 128 PHE A C 1
ATOM 698 O O . PHE A 1 105 ? 25.180 5.070 129.009 1.00 50.06 128 PHE A O 1
ATOM 706 N N . PRO A 1 106 ? 25.440 3.875 130.901 1.00 47.02 129 PRO A N 1
ATOM 707 C CA . PRO A 1 106 ? 25.247 2.599 130.180 1.00 46.89 129 PRO A CA 1
ATOM 708 C C . PRO A 1 106 ? 23.960 2.534 129.345 1.00 50.27 129 PRO A C 1
ATOM 709 O O . PRO A 1 106 ? 22.912 2.983 129.793 1.00 48.47 129 PRO A O 1
ATOM 713 N N . SER A 1 107 ? 24.058 1.976 128.128 1.00 48.82 130 SER A N 1
ATOM 714 C CA . SER A 1 107 ? 22.933 1.830 127.189 1.00 48.44 130 SER A CA 1
ATOM 715 C C . SER A 1 107 ? 21.853 0.909 127.734 1.00 51.58 130 SER A C 1
ATOM 716 O O . SER A 1 107 ? 20.675 1.147 127.491 1.00 50.23 130 SER A O 1
ATOM 719 N N . GLU A 1 108 ? 22.252 -0.151 128.450 1.00 49.37 131 GLU A N 1
ATOM 720 C CA . GLU A 1 108 ? 21.319 -1.108 129.061 1.00 50.00 131 GLU A CA 1
ATOM 721 C C . GLU A 1 108 ? 20.360 -0.431 130.067 1.00 54.68 131 GLU A C 1
ATOM 722 O O . GLU A 1 108 ? 19.219 -0.877 130.209 1.00 55.81 131 GLU A O 1
ATOM 728 N N . ASN A 1 109 ? 20.792 0.670 130.708 1.00 49.61 132 ASN A N 1
ATOM 729 C CA . ASN A 1 109 ? 19.965 1.413 131.659 1.00 48.29 132 ASN A CA 1
ATOM 730 C C . ASN A 1 109 ? 18.987 2.420 130.960 1.00 51.87 132 ASN A C 1
ATOM 731 O O . ASN A 1 109 ? 18.234 3.073 131.665 1.00 50.87 132 ASN A O 1
ATOM 736 N N . CYS A 1 110 ? 18.969 2.524 129.604 1.00 49.11 133 CYS A N 1
ATOM 737 C CA . CYS A 1 110 ? 18.044 3.382 128.838 1.00 48.57 133 CYS A CA 1
ATOM 738 C C . CYS A 1 110 ? 16.928 2.540 128.232 1.00 52.19 133 CYS A C 1
ATOM 739 O O . CYS A 1 110 ? 17.194 1.455 127.716 1.00 52.64 133 CYS A O 1
ATOM 742 N N . THR A 1 111 ? 15.705 3.072 128.206 1.00 47.57 134 THR A N 1
ATOM 743 C CA . THR A 1 111 ? 14.567 2.439 127.541 1.00 47.22 134 THR A CA 1
ATOM 744 C C . THR A 1 111 ? 13.863 3.535 126.737 1.00 48.93 134 THR A C 1
ATOM 745 O O . THR A 1 111 ? 13.341 4.487 127.320 1.00 48.05 134 THR A O 1
ATOM 749 N N . PHE A 1 112 ? 13.902 3.419 125.399 1.00 43.52 135 PHE A N 1
ATOM 750 C CA . PHE A 1 112 ? 13.327 4.400 124.486 1.00 41.80 135 PHE A CA 1
ATOM 751 C C . PHE A 1 112 ? 11.946 3.981 123.995 1.00 45.54 135 PHE A C 1
ATOM 752 O O . PHE A 1 112 ? 11.807 2.921 123.388 1.00 46.36 135 PHE A O 1
ATOM 760 N N . GLU A 1 113 ? 10.938 4.831 124.242 1.00 40.58 136 GLU A N 1
ATOM 761 C CA . GLU A 1 113 ? 9.554 4.644 123.809 1.00 39.81 136 GLU A CA 1
ATOM 762 C C . GLU A 1 113 ? 9.321 5.571 122.619 1.00 41.50 136 GLU A C 1
ATOM 763 O O . GLU A 1 113 ? 9.599 6.766 122.713 1.00 39.54 136 GLU A O 1
ATOM 769 N N . GLY A 1 114 ? 8.858 5.012 121.506 1.00 38.14 137 GLY A N 1
ATOM 770 C CA . GLY A 1 114 ? 8.617 5.770 120.283 1.00 37.14 137 GLY A CA 1
ATOM 771 C C . GLY A 1 114 ? 7.355 6.606 120.309 1.00 39.07 137 GLY A C 1
ATOM 772 O O . GLY A 1 114 ? 6.572 6.537 121.260 1.00 37.66 137 GLY A O 1
ATOM 773 N N . GLY A 1 115 ? 7.189 7.400 119.253 1.00 35.76 138 GLY A N 1
ATOM 774 C CA . GLY A 1 115 ? 6.047 8.282 119.039 1.00 35.74 138 GLY A CA 1
ATOM 775 C C . GLY A 1 115 ? 5.574 8.217 117.599 1.00 40.51 138 GLY A C 1
ATOM 776 O O . GLY A 1 115 ? 6.286 7.698 116.733 1.00 40.32 138 GLY A O 1
ATOM 777 N N . VAL A 1 116 ? 4.362 8.726 117.331 1.00 37.21 139 VAL A N 1
ATOM 778 C CA . VAL A 1 116 ? 3.781 8.720 115.988 1.00 37.16 139 VAL A CA 1
ATOM 779 C C . VAL A 1 116 ? 3.136 10.067 115.693 1.00 42.29 139 VAL A C 1
ATOM 780 O O . VAL A 1 116 ? 2.120 10.394 116.305 1.00 42.29 139 VAL A O 1
ATOM 784 N N . LEU A 1 117 ? 3.697 10.829 114.734 1.00 38.80 140 LEU A N 1
ATOM 785 C CA . LEU A 1 117 ? 3.079 12.076 114.274 1.00 39.08 140 LEU A CA 1
ATOM 786 C C . LEU A 1 117 ? 1.970 11.665 113.325 1.00 43.55 140 LEU A C 1
ATOM 787 O O . LEU A 1 117 ? 2.252 11.374 112.162 1.00 43.78 140 LEU A O 1
ATOM 792 N N . LYS A 1 118 ? 0.736 11.540 113.824 1.00 40.49 141 LYS A N 1
ATOM 793 C CA . LYS A 1 118 ? -0.376 11.061 112.990 1.00 40.76 141 LYS A CA 1
ATOM 794 C C . LYS A 1 118 ? -0.735 12.068 111.891 1.00 44.81 141 LYS A C 1
ATOM 795 O O . LYS A 1 118 ? -0.648 13.274 112.122 1.00 45.04 141 LYS A O 1
ATOM 801 N N . ALA A 1 119 ? -1.081 11.567 110.684 1.00 40.12 142 ALA A N 1
ATOM 802 C CA . ALA A 1 119 ? -1.423 12.400 109.526 1.00 39.64 142 ALA A CA 1
ATOM 803 C C . ALA A 1 119 ? -2.302 13.572 109.933 1.00 43.53 142 ALA A C 1
ATOM 804 O O . ALA A 1 119 ? -3.408 13.353 110.435 1.00 44.18 142 ALA A O 1
ATOM 806 N N . GLY A 1 120 ? -1.770 14.787 109.800 1.00 38.99 143 GLY A N 1
ATOM 807 C CA . GLY A 1 120 ? -2.471 16.007 110.172 1.00 39.25 143 GLY A CA 1
ATOM 808 C C . GLY A 1 120 ? -1.927 16.675 111.417 1.00 43.36 143 GLY A C 1
ATOM 809 O O . GLY A 1 120 ? -2.102 17.886 111.580 1.00 43.66 143 GLY A O 1
ATOM 810 N N . GLU A 1 121 ? -1.303 15.894 112.330 1.00 39.28 144 GLU A N 1
ATOM 811 C CA . GLU A 1 121 ? -0.725 16.436 113.561 1.00 38.72 144 GLU A CA 1
ATOM 812 C C . GLU A 1 121 ? 0.563 17.193 113.279 1.00 42.57 144 GLU A C 1
ATOM 813 O O . GLU A 1 121 ? 1.221 16.944 112.264 1.00 42.69 144 GLU A O 1
ATOM 819 N N . LEU A 1 122 ? 0.925 18.099 114.201 1.00 38.41 145 LEU A N 1
ATOM 820 C CA . LEU A 1 122 ? 2.158 18.885 114.150 1.00 37.72 145 LEU A CA 1
ATOM 821 C C . LEU A 1 122 ? 3.148 18.479 115.257 1.00 43.12 145 LEU A C 1
ATOM 822 O O . LEU A 1 122 ? 4.311 18.874 115.178 1.00 43.18 145 LEU A O 1
ATOM 827 N N . GLU A 1 123 ? 2.701 17.741 116.300 1.00 40.28 146 GLU A N 1
ATOM 828 C CA . GLU A 1 123 ? 3.569 17.354 117.411 1.00 40.09 146 GLU A CA 1
ATOM 829 C C . GLU A 1 123 ? 3.278 15.947 117.909 1.00 44.16 146 GLU A C 1
ATOM 830 O O . GLU A 1 123 ? 2.191 15.409 117.703 1.00 44.16 146 GLU A O 1
ATOM 836 N N . THR A 1 124 ? 4.262 15.370 118.595 1.00 40.56 147 THR A N 1
ATOM 837 C CA . THR A 1 124 ? 4.156 14.081 119.286 1.00 39.83 147 THR A CA 1
ATOM 838 C C . THR A 1 124 ? 5.228 14.086 120.397 1.00 42.62 147 THR A C 1
ATOM 839 O O . THR A 1 124 ? 5.926 15.093 120.569 1.00 41.94 147 THR A O 1
ATOM 843 N N . THR A 1 125 ? 5.336 12.991 121.154 1.00 37.95 148 THR A N 1
ATOM 844 C CA . THR A 1 125 ? 6.343 12.871 122.203 1.00 37.12 148 THR A CA 1
ATOM 845 C C . THR A 1 125 ? 7.037 11.524 122.091 1.00 40.63 148 THR A C 1
ATOM 846 O O . THR A 1 125 ? 6.418 10.532 121.695 1.00 40.94 148 THR A O 1
ATOM 850 N N . VAL A 1 126 ? 8.320 11.501 122.472 1.00 36.17 149 VAL A N 1
ATOM 851 C CA . VAL A 1 126 ? 9.158 10.307 122.517 1.00 35.81 149 VAL A CA 1
ATOM 852 C C . VAL A 1 126 ? 9.740 10.274 123.931 1.00 42.34 149 VAL A C 1
ATOM 853 O O . VAL A 1 126 ? 10.093 11.327 124.463 1.00 42.63 149 VAL A O 1
ATOM 857 N N . LYS A 1 127 ? 9.743 9.103 124.576 1.00 39.84 150 LYS A N 1
ATOM 858 C CA . LYS A 1 127 ? 10.145 8.965 125.978 1.00 39.80 150 LYS A CA 1
ATOM 859 C C . LYS A 1 127 ? 11.472 8.232 126.148 1.00 45.22 150 LYS A C 1
ATOM 860 O O . LYS A 1 127 ? 11.742 7.269 125.437 1.00 44.96 150 LYS A O 1
ATOM 866 N N . LEU A 1 128 ? 12.273 8.681 127.127 1.00 42.18 151 LEU A N 1
ATOM 867 C CA . LEU A 1 128 ? 13.527 8.060 127.542 1.00 41.79 151 LEU A CA 1
ATOM 868 C C . LEU A 1 128 ? 13.360 7.742 128.996 1.00 45.14 151 LEU A C 1
ATOM 869 O O . LEU A 1 128 ? 13.182 8.662 129.789 1.00 43.80 151 LEU A O 1
ATOM 874 N N . THR A 1 129 ? 13.372 6.458 129.347 1.00 43.02 152 THR A N 1
ATOM 875 C CA . THR A 1 129 ? 13.202 6.025 130.727 1.00 43.52 152 THR A CA 1
ATOM 876 C C . THR A 1 129 ? 14.517 5.438 131.240 1.00 47.19 152 THR A C 1
ATOM 877 O O . THR A 1 129 ? 15.093 4.559 130.594 1.00 46.38 152 THR A O 1
ATOM 881 N N . LEU A 1 130 ? 14.975 5.932 132.408 1.00 43.93 153 LEU A N 1
ATOM 882 C CA . LEU A 1 130 ? 16.203 5.487 133.074 1.00 44.17 153 LEU A CA 1
ATOM 883 C C . LEU A 1 130 ? 15.847 4.403 134.089 1.00 48.27 153 LEU A C 1
ATOM 884 O O . LEU A 1 130 ? 15.094 4.681 135.019 1.00 48.60 153 LEU A O 1
ATOM 889 N N . LYS A 1 131 ? 16.360 3.179 133.919 1.00 44.27 154 LYS A N 1
ATOM 890 C CA . LYS A 1 131 ? 16.042 2.067 134.821 1.00 44.29 154 LYS A CA 1
ATOM 891 C C . LYS A 1 131 ? 17.288 1.505 135.522 1.00 48.11 154 LYS A C 1
ATOM 892 O O . LYS A 1 131 ? 18.402 1.672 135.034 1.00 47.76 154 LYS A O 1
ATOM 898 N N . ASP A 1 132 ? 17.073 0.816 136.658 1.00 44.88 155 ASP A N 1
ATOM 899 C CA . ASP A 1 132 ? 18.093 0.116 137.456 1.00 45.11 155 ASP A CA 1
ATOM 900 C C . ASP A 1 132 ? 19.400 0.916 137.652 1.00 46.89 155 ASP A C 1
ATOM 901 O O . ASP A 1 132 ? 20.493 0.411 137.395 1.00 46.76 155 ASP A O 1
ATOM 906 N N . VAL A 1 133 ? 19.274 2.156 138.115 1.00 41.43 156 VAL A N 1
ATOM 907 C CA . VAL A 1 133 ? 20.428 3.028 138.353 1.00 40.15 156 VAL A CA 1
ATOM 908 C C . VAL A 1 133 ? 21.108 2.717 139.688 1.00 43.46 156 VAL A C 1
ATOM 909 O O . VAL A 1 133 ? 22.210 3.198 139.898 1.00 43.01 156 VAL A O 1
ATOM 913 N N . GLU A 1 134 ? 20.458 1.946 140.584 1.00 39.76 157 GLU A N 1
ATOM 914 C CA . GLU A 1 134 ? 20.930 1.599 141.941 1.00 39.30 157 GLU A CA 1
ATOM 915 C C . GLU A 1 134 ? 22.461 1.458 142.101 1.00 42.80 157 GLU A C 1
ATOM 916 O O . GLU A 1 134 ? 23.017 2.135 142.958 1.00 42.03 157 GLU A O 1
ATOM 922 N N . LYS A 1 135 ? 23.139 0.628 141.290 1.00 40.05 158 LYS A N 1
ATOM 923 C CA . LYS A 1 135 ? 24.596 0.414 141.422 1.00 40.08 158 LYS A CA 1
ATOM 924 C C . LYS A 1 135 ? 25.473 1.377 140.549 1.00 43.62 158 LYS A C 1
ATOM 925 O O . LYS A 1 135 ? 26.700 1.223 140.545 1.00 42.62 158 LYS A O 1
ATOM 931 N N . LEU A 1 136 ? 24.872 2.396 139.882 1.00 40.35 159 LEU A N 1
ATOM 932 C CA . LEU A 1 136 ? 25.626 3.401 139.129 1.00 40.08 159 LEU A CA 1
ATOM 933 C C . LEU A 1 136 ? 26.092 4.438 140.151 1.00 43.64 159 LEU A C 1
ATOM 934 O O . LEU A 1 136 ? 25.343 5.363 140.464 1.00 41.37 159 LEU A O 1
ATOM 939 N N . ASN A 1 137 ? 27.291 4.237 140.735 1.00 42.03 160 ASN A N 1
ATOM 940 C CA . ASN A 1 137 ? 27.797 5.076 141.835 1.00 42.40 160 ASN A CA 1
ATOM 941 C C . ASN A 1 137 ? 29.046 5.919 141.486 1.00 47.62 160 ASN A C 1
ATOM 942 O O . ASN A 1 137 ? 29.813 6.282 142.395 1.00 47.26 160 ASN A O 1
ATOM 947 N N . ASN A 1 138 ? 29.216 6.290 140.204 1.00 44.05 161 ASN A N 1
ATOM 948 C CA . ASN A 1 138 ? 30.358 7.118 139.815 1.00 44.04 161 ASN A CA 1
ATOM 949 C C . ASN A 1 138 ? 30.066 8.570 140.197 1.00 46.23 161 ASN A C 1
ATOM 950 O O . ASN A 1 138 ? 29.103 9.134 139.686 1.00 44.51 161 ASN A O 1
ATOM 955 N N . LEU A 1 139 ? 30.856 9.159 141.120 1.00 44.03 162 LEU A N 1
ATOM 956 C CA . LEU A 1 139 ? 30.610 10.526 141.624 1.00 44.32 162 LEU A CA 1
ATOM 957 C C . LEU A 1 139 ? 30.781 11.613 140.562 1.00 47.91 162 LEU A C 1
ATOM 958 O O . LEU A 1 139 ? 30.079 12.630 140.632 1.00 46.66 162 LEU A O 1
ATOM 963 N N . SER A 1 140 ? 31.663 11.377 139.560 1.00 45.06 163 SER A N 1
ATOM 964 C CA . SER A 1 140 ? 31.880 12.297 138.429 1.00 45.15 163 SER A CA 1
ATOM 965 C C . SER A 1 140 ? 30.587 12.499 137.610 1.00 48.76 163 SER A C 1
ATOM 966 O O . SER A 1 140 ? 30.461 13.490 136.885 1.00 48.89 163 SER A O 1
ATOM 969 N N . GLY A 1 141 ? 29.670 11.541 137.722 1.00 43.44 164 GLY A N 1
ATOM 970 C CA . GLY A 1 141 ? 28.392 11.553 137.045 1.00 41.54 164 GLY A CA 1
ATOM 971 C C . GLY A 1 141 ? 28.482 10.692 135.814 1.00 44.77 164 GLY A C 1
ATOM 972 O O . GLY A 1 141 ? 29.449 9.949 135.627 1.00 45.44 164 GLY A O 1
ATOM 973 N N . TYR A 1 142 ? 27.454 10.774 134.987 1.00 39.34 165 TYR A N 1
ATOM 974 C CA . TYR A 1 142 ? 27.371 10.074 133.715 1.00 38.18 165 TYR A CA 1
ATOM 975 C C . TYR A 1 142 ? 26.878 11.054 132.689 1.00 41.79 165 TYR A C 1
ATOM 976 O O . TYR A 1 142 ? 26.224 12.034 133.043 1.00 40.38 165 TYR A O 1
ATOM 985 N N . VAL A 1 143 ? 27.178 10.797 131.426 1.00 40.08 166 VAL A N 1
ATOM 986 C CA . VAL A 1 143 ? 26.774 11.680 130.341 1.00 40.20 166 VAL A CA 1
ATOM 987 C C . VAL A 1 143 ? 26.275 10.854 129.179 1.00 45.83 166 VAL A C 1
ATOM 988 O O . VAL A 1 143 ? 26.723 9.724 128.982 1.00 45.99 166 VAL A O 1
ATOM 1000 N N . ALA A 1 145 ? 24.334 11.207 124.953 1.00 45.30 168 ALA A N 1
ATOM 1001 C CA . ALA A 1 145 ? 23.797 11.933 123.813 1.00 44.51 168 ALA A CA 1
ATOM 1002 C C . ALA A 1 145 ? 22.791 11.051 123.107 1.00 46.35 168 ALA A C 1
ATOM 1003 O O . ALA A 1 145 ? 22.986 9.834 123.022 1.00 44.91 168 ALA A O 1
ATOM 1005 N N . ILE A 1 146 ? 21.703 11.661 122.627 1.00 42.70 169 ILE A N 1
ATOM 1006 C CA . ILE A 1 146 ? 20.623 10.959 121.928 1.00 41.89 169 ILE A CA 1
ATOM 1007 C C . ILE A 1 146 ? 20.272 11.707 120.653 1.00 44.03 169 ILE A C 1
ATOM 1008 O O . ILE A 1 146 ? 20.380 12.938 120.626 1.00 43.36 169 ILE A O 1
ATOM 1013 N N . LYS A 1 147 ? 19.877 10.971 119.594 1.00 39.56 170 LYS A N 1
ATOM 1014 C CA . LYS A 1 147 ? 19.501 11.592 118.322 1.00 39.12 170 LYS A CA 1
ATOM 1015 C C . LYS A 1 147 ? 18.130 11.121 117.895 1.00 41.12 170 LYS A C 1
ATOM 1016 O O . LYS A 1 147 ? 17.748 9.983 118.173 1.00 40.35 170 LYS A O 1
ATOM 1022 N N . LEU A 1 148 ? 17.394 12.009 117.212 1.00 36.56 171 LEU A N 1
ATOM 1023 C CA . LEU A 1 148 ? 16.062 11.710 116.701 1.00 36.17 171 LEU A CA 1
ATOM 1024 C C . LEU A 1 148 ? 16.173 10.895 115.412 1.00 43.38 171 LEU A C 1
ATOM 1025 O O . LEU A 1 148 ? 17.072 11.144 114.597 1.00 43.62 171 LEU A O 1
ATOM 1030 N N . THR A 1 149 ? 15.268 9.913 115.234 1.00 41.27 172 THR A N 1
ATOM 1031 C CA . THR A 1 149 ? 15.251 9.040 114.053 1.00 41.76 172 THR A CA 1
ATOM 1032 C C . THR A 1 149 ? 13.835 8.862 113.523 1.00 48.27 172 THR A C 1
ATOM 1033 O O . THR A 1 149 ? 12.879 9.083 114.254 1.00 47.56 172 THR A O 1
ATOM 1045 N N . GLU A 1 151 ? 11.383 5.940 111.356 1.00 55.65 174 GLU A N 1
ATOM 1046 C CA . GLU A 1 151 ? 11.369 4.507 111.055 1.00 57.06 174 GLU A CA 1
ATOM 1047 C C . GLU A 1 151 ? 11.469 4.229 109.544 1.00 62.61 174 GLU A C 1
ATOM 1048 O O . GLU A 1 151 ? 12.457 3.633 109.093 1.00 62.79 174 GLU A O 1
ATOM 1054 N N . GLY A 1 152 ? 10.462 4.652 108.790 1.00 58.37 175 GLY A N 1
ATOM 1055 C CA . GLY A 1 152 ? 10.411 4.383 107.362 1.00 57.96 175 GLY A CA 1
ATOM 1056 C C . GLY A 1 152 ? 11.068 5.434 106.502 1.00 60.44 175 GLY A C 1
ATOM 1057 O O . GLY A 1 152 ? 11.862 6.248 106.981 1.00 59.19 175 GLY A O 1
ATOM 1058 N N . SER A 1 153 ? 10.733 5.380 105.209 1.00 56.43 176 SER A N 1
ATOM 1059 C CA . SER A 1 153 ? 11.163 6.329 104.196 1.00 55.91 176 SER A CA 1
ATOM 1060 C C . SER A 1 153 ? 9.908 7.058 103.730 1.00 57.17 176 SER A C 1
ATOM 1061 O O . SER A 1 153 ? 8.959 6.412 103.262 1.00 57.73 176 SER A O 1
ATOM 1064 N N . HIS A 1 154 ? 9.873 8.384 103.941 1.00 49.13 177 HIS A N 1
ATOM 1065 C CA . HIS A 1 154 ? 8.752 9.250 103.590 1.00 46.73 177 HIS A CA 1
ATOM 1066 C C . HIS A 1 154 ? 9.241 10.267 102.568 1.00 45.58 177 HIS A C 1
ATOM 1067 O O . HIS A 1 154 ? 10.360 10.762 102.702 1.00 45.33 177 HIS A O 1
ATOM 1074 N N . GLU A 1 155 ? 8.434 10.563 101.538 1.00 38.82 178 GLU A N 1
ATOM 1075 C CA . GLU A 1 155 ? 8.844 11.473 100.456 1.00 37.34 178 GLU A CA 1
ATOM 1076 C C . GLU A 1 155 ? 8.716 12.955 100.850 1.00 38.16 178 GLU A C 1
ATOM 1077 O O . GLU A 1 155 ? 7.704 13.351 101.415 1.00 37.56 178 GLU A O 1
ATOM 1083 N N . HIS A 1 156 ? 9.735 13.775 100.510 1.00 33.32 179 HIS A N 1
ATOM 1084 C CA . HIS A 1 156 ? 9.793 15.213 100.808 1.00 32.43 179 HIS A CA 1
ATOM 1085 C C . HIS A 1 156 ? 9.637 15.460 102.311 1.00 36.11 179 HIS A C 1
ATOM 1086 O O . HIS A 1 156 ? 8.879 16.327 102.737 1.00 35.26 179 HIS A O 1
ATOM 1093 N N . LEU A 1 157 ? 10.369 14.665 103.100 1.00 32.71 180 LEU A N 1
ATOM 1094 C CA . LEU A 1 157 ? 10.383 14.717 104.554 1.00 32.10 180 LEU A CA 1
ATOM 1095 C C . LEU A 1 157 ? 11.764 14.322 105.042 1.00 37.83 180 LEU A C 1
ATOM 1096 O O . LEU A 1 157 ? 12.336 13.365 104.518 1.00 38.29 180 LEU A O 1
ATOM 1101 N N . ALA A 1 158 ? 12.291 15.033 106.046 1.00 34.62 181 ALA A N 1
ATOM 1102 C CA . ALA A 1 158 ? 13.609 14.735 106.588 1.00 34.65 181 ALA A CA 1
ATOM 1103 C C . ALA A 1 158 ? 13.772 15.243 108.011 1.00 40.33 181 ALA A C 1
ATOM 1104 O O . ALA A 1 158 ? 13.037 16.130 108.443 1.00 39.39 181 ALA A O 1
ATOM 1106 N N . ILE A 1 159 ? 14.753 14.692 108.739 1.00 38.67 182 ILE A N 1
ATOM 1107 C CA . ILE A 1 159 ? 15.078 15.178 110.074 1.00 39.29 182 ILE A CA 1
ATOM 1108 C C . ILE A 1 159 ? 15.911 16.442 109.856 1.00 45.00 182 ILE A C 1
ATOM 1109 O O . ILE A 1 159 ? 16.812 16.422 109.014 1.00 44.75 182 ILE A O 1
ATOM 1114 N N . ALA A 1 160 ? 15.596 17.546 110.566 1.00 42.65 183 ALA A N 1
ATOM 1115 C CA . ALA A 1 160 ? 16.312 18.816 110.394 1.00 43.59 183 ALA A CA 1
ATOM 1116 C C . ALA A 1 160 ? 17.810 18.676 110.701 1.00 50.83 183 ALA A C 1
ATOM 1117 O O . ALA A 1 160 ? 18.206 17.822 111.499 1.00 50.83 183 ALA A O 1
ATOM 1119 N N . ARG A 1 161 ? 18.643 19.501 110.044 1.00 49.23 184 ARG A N 1
ATOM 1120 C CA . ARG A 1 161 ? 20.100 19.475 110.232 1.00 50.05 184 ARG A CA 1
ATOM 1121 C C . ARG A 1 161 ? 20.431 19.756 111.709 1.00 53.45 184 ARG A C 1
ATOM 1122 O O . ARG A 1 161 ? 21.084 18.944 112.371 1.00 52.84 184 ARG A O 1
ATOM 1130 N N . THR A 1 162 ? 19.893 20.870 112.221 1.00 49.07 185 THR A N 1
ATOM 1131 C CA . THR A 1 162 ? 20.001 21.297 113.614 1.00 47.99 185 THR A CA 1
ATOM 1132 C C . THR A 1 162 ? 18.761 20.818 114.382 1.00 49.66 185 THR A C 1
ATOM 1133 O O . THR A 1 162 ? 17.815 20.353 113.755 1.00 49.76 185 THR A O 1
ATOM 1137 N N . ARG A 1 163 ? 18.756 20.938 115.719 1.00 43.66 186 ARG A N 1
ATOM 1138 C CA . ARG A 1 163 ? 17.639 20.534 116.594 1.00 41.65 186 ARG A CA 1
ATOM 1139 C C . ARG A 1 163 ? 17.206 19.054 116.381 1.00 44.46 186 ARG A C 1
ATOM 1140 O O . ARG A 1 163 ? 16.020 18.746 116.442 1.00 43.86 186 ARG A O 1
ATOM 1148 N N . SER A 1 164 ? 18.172 18.151 116.146 1.00 40.72 187 SER A N 1
ATOM 1149 C CA . SER A 1 164 ? 17.923 16.713 115.970 1.00 40.10 187 SER A CA 1
ATOM 1150 C C . SER A 1 164 ? 18.596 15.857 117.055 1.00 43.18 187 SER A C 1
ATOM 1151 O O . SER A 1 164 ? 18.350 14.649 117.091 1.00 41.97 187 SER A O 1
ATOM 1154 N N . SER A 1 165 ? 19.448 16.459 117.919 1.00 39.76 188 SER A N 1
ATOM 1155 C CA . SER A 1 165 ? 20.157 15.738 118.975 1.00 39.17 188 SER A CA 1
ATOM 1156 C C . SER A 1 165 ? 20.012 16.454 120.318 1.00 42.79 188 SER A C 1
ATOM 1157 O O . SER A 1 165 ? 19.764 17.667 120.359 1.00 42.68 188 SER A O 1
ATOM 1160 N N . TYR A 1 166 ? 20.142 15.686 121.412 1.00 38.73 189 TYR A N 1
ATOM 1161 C CA . TYR A 1 166 ? 20.010 16.190 122.781 1.00 38.22 189 TYR A CA 1
ATOM 1162 C C . TYR A 1 166 ? 21.059 15.571 123.700 1.00 43.90 189 TYR A C 1
ATOM 1163 O O . TYR A 1 166 ? 21.474 14.433 123.479 1.00 43.03 189 TYR A O 1
ATOM 1172 N N . PHE A 1 167 ? 21.471 16.322 124.738 1.00 42.23 190 PHE A N 1
ATOM 1173 C CA . PHE A 1 167 ? 22.476 15.882 125.707 1.00 43.00 190 PHE A CA 1
ATOM 1174 C C . PHE A 1 167 ? 21.892 15.819 127.113 1.00 45.64 190 PHE A C 1
ATOM 1175 O O . PHE A 1 167 ? 21.121 16.693 127.503 1.00 45.19 190 PHE A O 1
ATOM 1183 N N . VAL A 1 168 ? 22.232 14.764 127.860 1.00 41.19 191 VAL A N 1
ATOM 1184 C CA . VAL A 1 168 ? 21.751 14.562 129.225 1.00 39.89 191 VAL A CA 1
ATOM 1185 C C . VAL A 1 168 ? 22.940 14.240 130.102 1.00 43.36 191 VAL A C 1
ATOM 1186 O O . VAL A 1 168 ? 23.774 13.420 129.716 1.00 42.97 191 VAL A O 1
ATOM 1190 N N . LYS A 1 169 ? 23.055 14.935 131.250 1.00 39.87 192 LYS A N 1
ATOM 1191 C CA . LYS A 1 169 ? 24.096 14.679 132.248 1.00 39.47 192 LYS A CA 1
ATOM 1192 C C . LYS A 1 169 ? 23.422 14.271 133.528 1.00 42.25 192 LYS A C 1
ATOM 1193 O O . LYS A 1 169 ? 22.540 14.983 134.026 1.00 40.34 192 LYS A O 1
ATOM 1199 N N . LEU A 1 170 ? 23.855 13.139 134.079 1.00 38.65 193 LEU A N 1
ATOM 1200 C CA . LEU A 1 170 ? 23.350 12.667 135.347 1.00 37.56 193 LEU A CA 1
ATOM 1201 C C . LEU A 1 170 ? 24.361 13.056 136.393 1.00 39.83 193 LEU A C 1
ATOM 1202 O O . LEU A 1 170 ? 25.427 12.452 136.458 1.00 38.42 193 LEU A O 1
ATOM 1207 N N . ASN A 1 171 ? 24.051 14.109 137.171 1.00 37.18 194 ASN A N 1
ATOM 1208 C CA . ASN A 1 171 ? 24.919 14.604 138.239 1.00 37.57 194 ASN A CA 1
ATOM 1209 C C . ASN A 1 171 ? 24.655 13.769 139.493 1.00 39.65 194 ASN A C 1
ATOM 1210 O O . ASN A 1 171 ? 23.498 13.602 139.892 1.00 37.60 194 ASN A O 1
ATOM 1215 N N . LEU A 1 172 ? 25.723 13.238 140.104 1.00 36.62 195 LEU A N 1
ATOM 1216 C CA . LEU A 1 172 ? 25.607 12.377 141.270 1.00 36.45 195 LEU A CA 1
ATOM 1217 C C . LEU A 1 172 ? 26.283 13.030 142.458 1.00 39.10 195 LEU A C 1
ATOM 1218 O O . LEU A 1 172 ? 27.360 13.605 142.306 1.00 39.10 195 LEU A O 1
ATOM 1223 N N . SER A 1 173 ? 25.635 12.960 143.632 1.00 34.90 196 SER A N 1
ATOM 1224 C CA . SER A 1 173 ? 26.127 13.559 144.879 1.00 34.78 196 SER A CA 1
ATOM 1225 C C . SER A 1 173 ? 25.738 12.685 146.079 1.00 37.40 196 SER A C 1
ATOM 1226 O O . SER A 1 173 ? 24.677 12.074 146.059 1.00 35.77 196 SER A O 1
ATOM 1229 N N . ILE A 1 174 ? 26.596 12.616 147.119 1.00 34.59 197 ILE A N 1
ATOM 1230 C CA . ILE A 1 174 ? 26.329 11.765 148.284 1.00 34.22 197 ILE A CA 1
ATOM 1231 C C . ILE A 1 174 ? 25.351 12.441 149.275 1.00 37.47 197 ILE A C 1
ATOM 1232 O O . ILE A 1 174 ? 25.520 13.603 149.661 1.00 37.41 197 ILE A O 1
ATOM 1237 N N . ARG A 1 175 ? 24.363 11.654 149.717 1.00 33.87 198 ARG A N 1
ATOM 1238 C CA . ARG A 1 175 ? 23.386 12.062 150.723 1.00 33.25 198 ARG A CA 1
ATOM 1239 C C . ARG A 1 175 ? 22.907 10.823 151.468 1.00 39.08 198 ARG A C 1
ATOM 1240 O O . ARG A 1 175 ? 22.257 9.949 150.883 1.00 39.67 198 ARG A O 1
ATOM 1248 N N . LEU A 1 176 ? 23.160 10.778 152.765 1.00 35.50 199 LEU A N 1
ATOM 1249 C CA . LEU A 1 176 ? 22.731 9.647 153.577 1.00 35.62 199 LEU A CA 1
ATOM 1250 C C . LEU A 1 176 ? 21.242 9.785 153.879 1.00 42.89 199 LEU A C 1
ATOM 1251 O O . LEU A 1 176 ? 20.694 10.882 153.785 1.00 44.07 199 LEU A O 1
ATOM 1256 N N . ASP A 1 177 ? 20.579 8.688 154.204 1.00 40.54 200 ASP A N 1
ATOM 1257 C CA . ASP A 1 177 ? 19.167 8.705 154.591 1.00 41.11 200 ASP A CA 1
ATOM 1258 C C . ASP A 1 177 ? 19.210 8.520 156.081 1.00 43.81 200 ASP A C 1
ATOM 1259 O O . ASP A 1 177 ? 18.884 7.438 156.587 1.00 45.25 200 ASP A O 1
ATOM 1264 N N . ASN A 1 178 ? 19.734 9.549 156.783 1.00 36.70 201 ASN A N 1
ATOM 1265 C CA . ASN A 1 178 ? 19.936 9.497 158.227 1.00 35.19 201 ASN A CA 1
ATOM 1266 C C . ASN A 1 178 ? 19.198 10.603 158.970 1.00 37.10 201 ASN A C 1
ATOM 1267 O O . ASN A 1 178 ? 19.576 10.892 160.096 1.00 37.20 201 ASN A O 1
ATOM 1272 N N . ILE A 1 179 ? 18.127 11.185 158.396 1.00 31.68 202 ILE A N 1
ATOM 1273 C CA . ILE A 1 179 ? 17.344 12.216 159.074 1.00 30.09 202 ILE A CA 1
ATOM 1274 C C . ILE A 1 179 ? 15.895 11.742 159.151 1.00 33.45 202 ILE A C 1
ATOM 1275 O O . ILE A 1 179 ? 15.280 11.478 158.116 1.00 32.97 202 ILE A O 1
ATOM 1280 N N . ASP A 1 180 ? 15.362 11.624 160.381 1.00 29.67 203 ASP A N 1
ATOM 1281 C CA . ASP A 1 180 ? 13.980 11.229 160.633 1.00 29.86 203 ASP A CA 1
ATOM 1282 C C . ASP A 1 180 ? 13.119 12.496 160.757 1.00 34.19 203 ASP A C 1
ATOM 1283 O O . ASP A 1 180 ? 13.415 13.369 161.580 1.00 33.90 203 ASP A O 1
ATOM 1288 N N . SER A 1 181 ? 12.059 12.585 159.934 1.00 30.23 204 SER A N 1
ATOM 1289 C CA . SER A 1 181 ? 11.162 13.733 159.864 1.00 29.38 204 SER A CA 1
ATOM 1290 C C . SER A 1 181 ? 9.796 13.479 160.558 1.00 33.73 204 SER A C 1
ATOM 1291 O O . SER A 1 181 ? 8.827 14.194 160.282 1.00 33.71 204 SER A O 1
ATOM 1294 N N . SER A 1 182 ? 9.726 12.508 161.489 1.00 29.54 205 SER A N 1
ATOM 1295 C CA . SER A 1 182 ? 8.491 12.203 162.205 1.00 29.20 205 SER A CA 1
ATOM 1296 C C . SER A 1 182 ? 8.089 13.320 163.169 1.00 35.08 205 SER A C 1
ATOM 1297 O O . SER A 1 182 ? 6.931 13.363 163.580 1.00 36.87 205 SER A O 1
ATOM 1300 N N . ASN A 1 183 ? 9.054 14.163 163.606 1.00 30.20 206 ASN A N 1
ATOM 1301 C CA . ASN A 1 183 ? 8.827 15.256 164.549 1.00 29.32 206 ASN A CA 1
ATOM 1302 C C . ASN A 1 183 ? 8.465 14.741 165.958 1.00 34.81 206 ASN A C 1
ATOM 1303 O O . ASN A 1 183 ? 7.999 15.519 166.790 1.00 35.19 206 ASN A O 1
ATOM 1308 N N . LYS A 1 184 ? 8.760 13.468 166.259 1.00 31.88 207 LYS A N 1
ATOM 1309 C CA . LYS A 1 184 ? 8.508 12.901 167.576 1.00 32.04 207 LYS A CA 1
ATOM 1310 C C . LYS A 1 184 ? 9.524 13.513 168.535 1.00 34.90 207 LYS A C 1
ATOM 1311 O O . LYS A 1 184 ? 10.659 13.775 168.130 1.00 33.60 207 LYS A O 1
ATOM 1317 N N . LYS A 1 185 ? 9.110 13.789 169.780 1.00 32.69 208 LYS A N 1
ATOM 1318 C CA . LYS A 1 185 ? 9.979 14.372 170.813 1.00 32.25 208 LYS A CA 1
ATOM 1319 C C . LYS A 1 185 ? 11.239 13.524 170.979 1.00 38.94 208 LYS A C 1
ATOM 1320 O O . LYS A 1 185 ? 11.145 12.292 171.005 1.00 39.97 208 LYS A O 1
ATOM 1326 N N . ILE A 1 186 ? 12.416 14.173 171.047 1.00 36.17 209 ILE A N 1
ATOM 1327 C CA . ILE A 1 186 ? 13.683 13.465 171.185 1.00 36.55 209 ILE A CA 1
ATOM 1328 C C . ILE A 1 186 ? 13.845 13.050 172.620 1.00 43.83 209 ILE A C 1
ATOM 1329 O O . ILE A 1 186 ? 13.789 13.902 173.526 1.00 43.32 209 ILE A O 1
ATOM 1334 N N . GLU A 1 187 ? 14.159 11.731 172.780 1.00 42.93 210 GLU A N 1
ATOM 1335 C CA . GLU A 1 187 ? 14.441 11.059 174.043 1.00 43.90 210 GLU A CA 1
ATOM 1336 C C . GLU A 1 187 ? 15.956 10.953 174.197 1.00 48.49 210 GLU A C 1
ATOM 1337 O O . GLU A 1 187 ? 16.574 9.971 173.788 1.00 49.87 210 GLU A O 1
ATOM 1343 N N . GLY A 1 188 ? 16.540 12.018 174.712 1.00 43.15 211 GLY A N 1
ATOM 1344 C CA . GLY A 1 188 ? 17.972 12.119 174.961 1.00 42.03 211 GLY A CA 1
ATOM 1345 C C . GLY A 1 188 ? 18.190 13.131 176.059 1.00 42.44 211 GLY A C 1
ATOM 1346 O O . GLY A 1 188 ? 17.212 13.547 176.687 1.00 42.97 211 GLY A O 1
ATOM 1347 N N . LYS A 1 189 ? 19.436 13.575 176.273 1.00 35.44 212 LYS A N 1
ATOM 1348 C CA . LYS A 1 189 ? 19.712 14.581 177.302 1.00 34.09 212 LYS A CA 1
ATOM 1349 C C . LYS A 1 189 ? 20.017 15.904 176.598 1.00 39.58 212 LYS A C 1
ATOM 1350 O O . LYS A 1 189 ? 21.003 16.007 175.873 1.00 40.65 212 LYS A O 1
ATOM 1356 N N . GLY A 1 190 ? 19.139 16.885 176.795 1.00 35.51 213 GLY A N 1
ATOM 1357 C CA . GLY A 1 190 ? 19.218 18.182 176.141 1.00 34.58 213 GLY A CA 1
ATOM 1358 C C . GLY A 1 190 ? 20.243 19.139 176.708 1.00 37.18 213 GLY A C 1
ATOM 1359 O O . GLY A 1 190 ? 20.539 19.101 177.905 1.00 37.92 213 GLY A O 1
ATOM 1360 N N . PHE A 1 191 ? 20.759 20.036 175.852 1.00 31.71 214 PHE A N 1
ATOM 1361 C CA . PHE A 1 191 ? 21.771 21.021 176.239 1.00 30.70 214 PHE A CA 1
ATOM 1362 C C . PHE A 1 191 ? 21.977 22.081 175.154 1.00 34.09 214 PHE A C 1
ATOM 1363 O O . PHE A 1 191 ? 21.731 21.794 173.980 1.00 33.74 214 PHE A O 1
ATOM 1371 N N . ASN A 1 192 ? 22.445 23.289 175.545 1.00 29.83 215 ASN A N 1
ATOM 1372 C CA . ASN A 1 192 ? 22.801 24.356 174.594 1.00 29.40 215 ASN A CA 1
ATOM 1373 C C . ASN A 1 192 ? 23.658 25.514 175.177 1.00 33.93 215 ASN A C 1
ATOM 1374 O O . ASN A 1 192 ? 23.983 26.425 174.416 1.00 33.78 215 ASN A O 1
ATOM 1379 N N . LYS A 1 193 ? 24.058 25.471 176.474 1.00 31.61 216 LYS A N 1
ATOM 1380 C CA . LYS A 1 193 ? 24.854 26.532 177.091 1.00 32.41 216 LYS A CA 1
ATOM 1381 C C . LYS A 1 193 ? 26.238 26.604 176.466 1.00 39.90 216 LYS A C 1
ATOM 1382 O O . LYS A 1 193 ? 26.747 27.694 176.187 1.00 41.00 216 LYS A O 1
ATOM 1388 N N . GLU A 1 194 ? 26.838 25.435 176.261 1.00 37.31 217 GLU A N 1
ATOM 1389 C CA . GLU A 1 194 ? 28.184 25.293 175.701 1.00 38.13 217 GLU A CA 1
ATOM 1390 C C . GLU A 1 194 ? 28.232 25.406 174.157 1.00 41.39 217 GLU A C 1
ATOM 1391 O O . GLU A 1 194 ? 29.329 25.475 173.599 1.00 42.07 217 GLU A O 1
ATOM 1397 N N . ILE A 1 195 ? 27.069 25.396 173.467 1.00 36.75 218 ILE A N 1
ATOM 1398 C CA . ILE A 1 195 ? 27.009 25.491 172.004 1.00 35.73 218 ILE A CA 1
ATOM 1399 C C . ILE A 1 195 ? 27.266 26.939 171.551 1.00 39.49 218 ILE A C 1
ATOM 1400 O O . ILE A 1 195 ? 26.815 27.881 172.197 1.00 39.08 218 ILE A O 1
ATOM 1405 N N . SER A 1 196 ? 27.976 27.095 170.423 1.00 36.45 219 SER A N 1
ATOM 1406 C CA . SER A 1 196 ? 28.253 28.380 169.772 1.00 36.37 219 SER A CA 1
ATOM 1407 C C . SER A 1 196 ? 27.568 28.342 168.406 1.00 39.40 219 SER A C 1
ATOM 1408 O O . SER A 1 196 ? 27.345 27.252 167.869 1.00 38.54 219 SER A O 1
ATOM 1411 N N . PHE A 1 197 ? 27.210 29.510 167.855 1.00 35.12 220 PHE A N 1
ATOM 1412 C CA . PHE A 1 197 ? 26.512 29.589 166.576 1.00 33.64 220 PHE A CA 1
ATOM 1413 C C . PHE A 1 197 ? 27.188 30.540 165.609 1.00 39.31 220 PHE A C 1
ATOM 1414 O O . PHE A 1 197 ? 27.722 31.574 166.014 1.00 39.83 220 PHE A O 1
ATOM 1422 N N . LYS A 1 198 ? 27.126 30.201 164.318 1.00 36.16 221 LYS A N 1
ATOM 1423 C CA . LYS A 1 198 ? 27.648 31.028 163.235 1.00 36.57 221 LYS A CA 1
ATOM 1424 C C . LYS A 1 198 ? 26.606 31.061 162.132 1.00 41.11 221 LYS A C 1
ATOM 1425 O O . LYS A 1 198 ? 25.875 30.087 161.944 1.00 41.53 221 LYS A O 1
ATOM 1431 N N . SER A 1 199 ? 26.497 32.193 161.442 1.00 37.35 222 SER A N 1
ATOM 1432 C CA . SER A 1 199 ? 25.547 32.355 160.346 1.00 36.65 222 SER A CA 1
ATOM 1433 C C . SER A 1 199 ? 25.982 33.491 159.414 1.00 42.45 222 SER A C 1
ATOM 1434 O O . SER A 1 199 ? 26.650 34.435 159.846 1.00 43.73 222 SER A O 1
ATOM 1437 N N . ASP A 1 200 ? 25.585 33.403 158.139 1.00 37.95 223 ASP A N 1
ATOM 1438 C CA . ASP A 1 200 ? 25.891 34.456 157.167 1.00 37.88 223 ASP A CA 1
ATOM 1439 C C . ASP A 1 200 ? 24.928 35.638 157.298 1.00 41.03 223 ASP A C 1
ATOM 1440 O O . ASP A 1 200 ? 25.235 36.702 156.769 1.00 42.17 223 ASP A O 1
ATOM 1445 N N . ILE A 1 201 ? 23.775 35.462 157.986 1.00 35.10 224 ILE A N 1
ATOM 1446 C CA . ILE A 1 201 ? 22.783 36.525 158.171 1.00 33.95 224 ILE A CA 1
ATOM 1447 C C . ILE A 1 201 ? 22.515 36.736 159.663 1.00 39.18 224 ILE A C 1
ATOM 1448 O O . ILE A 1 201 ? 22.497 35.769 160.431 1.00 39.39 224 ILE A O 1
ATOM 1453 N N . ARG A 1 202 ? 22.327 38.012 160.066 1.00 35.21 225 ARG A N 1
ATOM 1454 C CA . ARG A 1 202 ? 22.042 38.428 161.445 1.00 34.11 225 ARG A CA 1
ATOM 1455 C C . ARG A 1 202 ? 22.923 37.722 162.481 1.00 38.15 225 ARG A C 1
ATOM 1456 O O . ARG A 1 202 ? 22.396 37.179 163.450 1.00 36.49 225 ARG A O 1
ATOM 1464 N N . PRO A 1 203 ? 24.263 37.729 162.323 1.00 36.25 226 PRO A N 1
ATOM 1465 C CA . PRO A 1 203 ? 25.116 37.057 163.325 1.00 36.28 226 PRO A CA 1
ATOM 1466 C C . PRO A 1 203 ? 24.966 37.664 164.727 1.00 41.02 226 PRO A C 1
ATOM 1467 O O . PRO A 1 203 ? 25.018 36.949 165.727 1.00 39.35 226 PRO A O 1
ATOM 1471 N N . ASP A 1 204 ? 24.725 38.983 164.781 1.00 40.04 227 ASP A N 1
ATOM 1472 C CA . ASP A 1 204 ? 24.497 39.742 166.020 1.00 41.03 227 ASP A CA 1
ATOM 1473 C C . ASP A 1 204 ? 23.254 39.258 166.816 1.00 45.18 227 ASP A C 1
ATOM 1474 O O . ASP A 1 204 ? 23.185 39.508 168.019 1.00 45.31 227 ASP A O 1
ATOM 1479 N N . LYS A 1 205 ? 22.286 38.579 166.157 1.00 40.63 228 LYS A N 1
ATOM 1480 C CA . LYS A 1 205 ? 21.064 38.089 166.803 1.00 39.10 228 LYS A CA 1
ATOM 1481 C C . LYS A 1 205 ? 21.140 36.594 167.177 1.00 41.54 228 LYS A C 1
ATOM 1482 O O . LYS A 1 205 ? 20.114 36.021 167.547 1.00 41.20 228 LYS A O 1
ATOM 1488 N N . LEU A 1 206 ? 22.329 35.965 167.123 1.00 36.71 229 LEU A N 1
ATOM 1489 C CA . LEU A 1 206 ? 22.445 34.525 167.409 1.00 34.85 229 LEU A CA 1
ATOM 1490 C C . LEU A 1 206 ? 22.462 34.188 168.911 1.00 37.51 229 LEU A C 1
ATOM 1491 O O . LEU A 1 206 ? 22.304 33.015 169.249 1.00 36.42 229 LEU A O 1
ATOM 1496 N N . GLY A 1 207 ? 22.603 35.187 169.788 1.00 33.67 230 GLY A N 1
ATOM 1497 C CA . GLY A 1 207 ? 22.580 34.976 171.234 1.00 32.90 230 GLY A CA 1
ATOM 1498 C C . GLY A 1 207 ? 21.249 34.446 171.747 1.00 36.07 230 GLY A C 1
ATOM 1499 O O . GLY A 1 207 ? 21.193 33.766 172.777 1.00 34.71 230 GLY A O 1
ATOM 1500 N N . SER A 1 208 ? 20.164 34.744 171.003 1.00 32.62 231 SER A N 1
ATOM 1501 C CA . SER A 1 208 ? 18.808 34.296 171.304 1.00 31.37 231 SER A CA 1
ATOM 1502 C C . SER A 1 208 ? 18.611 32.777 171.116 1.00 32.89 231 SER A C 1
ATOM 1503 O O . SER A 1 208 ? 17.611 32.241 171.594 1.00 31.59 231 SER A O 1
ATOM 1506 N N . LEU A 1 209 ? 19.520 32.094 170.394 1.00 28.69 232 LEU A N 1
ATOM 1507 C CA . LEU A 1 209 ? 19.369 30.672 170.119 1.00 27.69 232 LEU A CA 1
ATOM 1508 C C . LEU A 1 209 ? 19.682 29.797 171.342 1.00 31.48 232 LEU A C 1
ATOM 1509 O O . LEU A 1 209 ? 19.325 28.622 171.309 1.00 31.01 232 LEU A O 1
ATOM 1514 N N . ASN A 1 210 ? 20.312 30.341 172.417 1.00 27.91 233 ASN A N 1
ATOM 1515 C CA . ASN A 1 210 ? 20.565 29.574 173.642 1.00 27.36 233 ASN A CA 1
ATOM 1516 C C . ASN A 1 210 ? 20.285 30.407 174.916 1.00 32.44 233 ASN A C 1
ATOM 1517 O O . ASN A 1 210 ? 20.820 30.103 175.981 1.00 31.54 233 ASN A O 1
ATOM 1522 N N . ASP A 1 211 ? 19.366 31.389 174.827 1.00 30.72 234 ASP A N 1
ATOM 1523 C CA . ASP A 1 211 ? 18.891 32.146 175.992 1.00 30.58 234 ASP A CA 1
ATOM 1524 C C . ASP A 1 211 ? 17.776 31.286 176.619 1.00 37.79 234 ASP A C 1
ATOM 1525 O O . ASP A 1 211 ? 17.554 30.161 176.171 1.00 39.53 234 ASP A O 1
ATOM 1530 N N . GLY A 1 212 ? 17.060 31.772 177.607 1.00 33.72 235 GLY A N 1
ATOM 1531 C CA . GLY A 1 212 ? 15.983 30.953 178.170 1.00 32.77 235 GLY A CA 1
ATOM 1532 C C . GLY A 1 212 ? 14.720 30.893 177.323 1.00 34.37 235 GLY A C 1
ATOM 1533 O O . GLY A 1 212 ? 13.931 29.963 177.452 1.00 32.32 235 GLY A O 1
ATOM 1534 N N . ASN A 1 213 ? 14.512 31.912 176.465 1.00 30.97 236 ASN A N 1
ATOM 1535 C CA . ASN A 1 213 ? 13.299 32.110 175.679 1.00 30.08 236 ASN A CA 1
ATOM 1536 C C . ASN A 1 213 ? 13.176 31.187 174.477 1.00 33.04 236 ASN A C 1
ATOM 1537 O O . ASN A 1 213 ? 14.056 31.157 173.619 1.00 33.10 236 ASN A O 1
ATOM 1542 N N . PHE A 1 214 ? 12.029 30.485 174.399 1.00 28.50 237 PHE A N 1
ATOM 1543 C CA . PHE A 1 214 ? 11.676 29.565 173.325 1.00 27.41 237 PHE A CA 1
ATOM 1544 C C . PHE A 1 214 ? 10.671 30.153 172.332 1.00 34.80 237 PHE A C 1
ATOM 1545 O O . PHE A 1 214 ? 10.616 29.678 171.205 1.00 35.39 237 PHE A O 1
ATOM 1553 N N . THR A 1 215 ? 9.847 31.134 172.743 1.00 32.66 238 THR A N 1
ATOM 1554 C CA . THR A 1 215 ? 8.781 31.702 171.901 1.00 32.73 238 THR A CA 1
ATOM 1555 C C . THR A 1 215 ? 9.132 33.058 171.238 1.00 37.73 238 THR A C 1
ATOM 1556 O O . THR A 1 215 ? 8.443 33.441 170.298 1.00 38.12 238 THR A O 1
ATOM 1560 N N . ALA A 1 216 ? 10.170 33.778 171.713 1.00 35.21 239 ALA A N 1
ATOM 1561 C CA . ALA A 1 216 ? 10.553 35.082 171.148 1.00 36.18 239 ALA A CA 1
ATOM 1562 C C . ALA A 1 216 ? 11.567 34.919 170.024 1.00 40.84 239 ALA A C 1
ATOM 1563 O O . ALA A 1 216 ? 12.513 34.138 170.156 1.00 40.85 239 ALA A O 1
ATOM 1565 N N . ASN A 1 217 ? 11.406 35.696 168.944 1.00 36.70 240 ASN A N 1
ATOM 1566 C CA . ASN A 1 217 ? 12.290 35.624 167.791 1.00 35.88 240 ASN A CA 1
ATOM 1567 C C . ASN A 1 217 ? 13.182 36.856 167.647 1.00 40.39 240 ASN A C 1
ATOM 1568 O O . ASN A 1 217 ? 12.757 37.991 167.890 1.00 41.02 240 ASN A O 1
ATOM 1573 N N . ASN A 1 218 ? 14.419 36.600 167.204 1.00 35.50 241 ASN A N 1
ATOM 1574 C CA . ASN A 1 218 ? 15.426 37.603 166.865 1.00 35.09 241 ASN A CA 1
ATOM 1575 C C . ASN A 1 218 ? 16.155 37.191 165.568 1.00 37.69 241 ASN A C 1
ATOM 1576 O O . ASN A 1 218 ? 16.356 38.042 164.704 1.00 38.06 241 ASN A O 1
ATOM 1581 N N . TRP A 1 219 ? 16.527 35.897 165.421 1.00 32.45 242 TRP A N 1
ATOM 1582 C CA . TRP A 1 219 ? 17.185 35.368 164.231 1.00 31.35 242 TRP A CA 1
ATOM 1583 C C . TRP A 1 219 ? 16.210 34.640 163.308 1.00 33.78 242 TRP A C 1
ATOM 1584 O O . TRP A 1 219 ? 15.412 33.814 163.755 1.00 33.04 242 TRP A O 1
ATOM 1595 N N . TYR A 1 220 ? 16.353 34.889 162.002 1.00 29.28 243 TYR A N 1
ATOM 1596 C CA . TYR A 1 220 ? 15.577 34.244 160.951 1.00 27.55 243 TYR A CA 1
ATOM 1597 C C . TYR A 1 220 ? 16.307 34.392 159.622 1.00 31.65 243 TYR A C 1
ATOM 1598 O O . TYR A 1 220 ? 17.138 35.290 159.472 1.00 31.75 243 TYR A O 1
ATOM 1607 N N . THR A 1 221 ? 16.036 33.490 158.679 1.00 28.16 244 THR A N 1
ATOM 1608 C CA . THR A 1 221 ? 16.661 33.527 157.359 1.00 28.03 244 THR A CA 1
ATOM 1609 C C . THR A 1 221 ? 15.824 34.393 156.435 1.00 32.75 244 THR A C 1
ATOM 1610 O O . THR A 1 221 ? 14.661 34.666 156.731 1.00 31.51 244 THR A O 1
ATOM 1614 N N . SER A 1 222 ? 16.433 34.854 155.335 1.00 31.42 245 SER A N 1
ATOM 1615 C CA . SER A 1 222 ? 15.763 35.641 154.293 1.00 32.39 245 SER A CA 1
ATOM 1616 C C . SER A 1 222 ? 15.829 34.968 152.899 1.00 37.81 245 SER A C 1
ATOM 1617 O O . SER A 1 222 ? 15.125 35.419 152.003 1.00 38.26 245 SER A O 1
ATOM 1620 N N . ASN A 1 223 ? 16.637 33.907 152.700 1.00 34.21 246 ASN A N 1
ATOM 1621 C CA . ASN A 1 223 ? 16.704 33.220 151.405 1.00 34.32 246 ASN A CA 1
ATOM 1622 C C . ASN A 1 223 ? 17.255 31.801 151.582 1.00 38.89 246 ASN A C 1
ATOM 1623 O O . ASN A 1 223 ? 17.742 31.458 152.661 1.00 38.51 246 ASN A O 1
ATOM 1628 N N . ALA A 1 224 ? 17.171 30.985 150.517 1.00 35.32 247 ALA A N 1
ATOM 1629 C CA . ALA A 1 224 ? 17.647 29.602 150.516 1.00 34.51 247 ALA A CA 1
ATOM 1630 C C . ALA A 1 224 ? 19.165 29.482 150.715 1.00 40.70 247 ALA A C 1
ATOM 1631 O O . ALA A 1 224 ? 19.622 28.406 151.117 1.00 41.54 247 ALA A O 1
ATOM 1633 N N . ASN A 1 225 ? 19.949 30.546 150.422 1.00 38.01 248 ASN A N 1
ATOM 1634 C CA . ASN A 1 225 ? 21.406 30.493 150.582 1.00 38.52 248 ASN A CA 1
ATOM 1635 C C . ASN A 1 225 ? 21.850 30.747 152.016 1.00 42.77 248 ASN A C 1
ATOM 1636 O O . ASN A 1 225 ? 23.017 30.506 152.313 1.00 43.21 248 ASN A O 1
ATOM 1641 N N . ASN A 1 226 ? 20.956 31.214 152.911 1.00 39.03 249 ASN A N 1
ATOM 1642 C CA . ASN A 1 226 ? 21.336 31.417 154.312 1.00 38.20 249 ASN A CA 1
ATOM 1643 C C . ASN A 1 226 ? 21.483 30.081 155.014 1.00 40.34 249 ASN A C 1
ATOM 1644 O O . ASN A 1 226 ? 20.846 29.099 154.616 1.00 40.57 249 ASN A O 1
ATOM 1649 N N . TYR A 1 227 ? 22.311 30.050 156.061 1.00 34.50 250 TYR A N 1
ATOM 1650 C CA . TYR A 1 227 ? 22.544 28.844 156.850 1.00 32.94 250 TYR A CA 1
ATOM 1651 C C . TYR A 1 227 ? 22.677 29.182 158.334 1.00 35.83 250 TYR A C 1
ATOM 1652 O O . TYR A 1 227 ? 22.869 30.345 158.706 1.00 34.97 250 TYR A O 1
ATOM 1661 N N . LEU A 1 228 ? 22.618 28.136 159.169 1.00 31.44 251 LEU A N 1
ATOM 1662 C CA . LEU A 1 228 ? 22.805 28.224 160.613 1.00 29.98 251 LEU A CA 1
ATOM 1663 C C . LEU A 1 228 ? 23.732 27.105 161.038 1.00 33.08 251 LEU A C 1
ATOM 1664 O O . LEU A 1 228 ? 23.356 25.942 160.880 1.00 31.93 251 LEU A O 1
ATOM 1669 N N . THR A 1 229 ? 24.933 27.437 161.558 1.00 29.90 252 THR A N 1
ATOM 1670 C CA . THR A 1 229 ? 25.904 26.436 161.997 1.00 30.05 252 THR A CA 1
ATOM 1671 C C . THR A 1 229 ? 25.884 26.302 163.507 1.00 34.88 252 THR A C 1
ATOM 1672 O O . THR A 1 229 ? 25.911 27.302 164.210 1.00 34.60 252 THR A O 1
ATOM 1676 N N . ILE A 1 230 ? 25.848 25.058 163.994 1.00 32.45 253 ILE A N 1
ATOM 1677 C CA . ILE A 1 230 ? 25.893 24.696 165.412 1.00 32.66 253 ILE A CA 1
ATOM 1678 C C . ILE A 1 230 ? 27.307 24.231 165.646 1.00 38.35 253 ILE A C 1
ATOM 1679 O O . ILE A 1 230 ? 27.729 23.294 164.973 1.00 38.57 253 ILE A O 1
ATOM 1684 N N . ILE A 1 231 ? 28.043 24.857 166.574 1.00 35.45 254 ILE A N 1
ATOM 1685 C CA . ILE A 1 231 ? 29.426 24.478 166.851 1.00 35.70 254 ILE A CA 1
ATOM 1686 C C . ILE A 1 231 ? 29.504 23.924 168.265 1.00 40.33 254 ILE A C 1
ATOM 1687 O O . ILE A 1 231 ? 29.227 24.649 169.217 1.00 39.06 254 ILE A O 1
ATOM 1692 N N . LEU A 1 232 ? 29.893 22.643 168.397 1.00 38.97 255 LEU A N 1
ATOM 1693 C CA . LEU A 1 232 ? 30.035 21.982 169.695 1.00 39.57 255 LEU A CA 1
ATOM 1694 C C . LEU A 1 232 ? 31.432 22.246 170.268 1.00 46.67 255 LEU A C 1
ATOM 1695 O O . LEU A 1 232 ? 32.363 22.465 169.487 1.00 47.19 255 LEU A O 1
ATOM 1700 N N . PRO A 1 233 ? 31.628 22.192 171.604 1.00 44.35 256 PRO A N 1
ATOM 1701 C CA . PRO A 1 233 ? 32.982 22.411 172.160 1.00 45.61 256 PRO A CA 1
ATOM 1702 C C . PRO A 1 233 ? 33.995 21.333 171.752 1.00 52.83 256 PRO A C 1
ATOM 1703 O O . PRO A 1 233 ? 35.170 21.647 171.528 1.00 53.50 256 PRO A O 1
ATOM 1707 N N . GLU A 1 234 ? 33.544 20.060 171.687 1.00 50.02 257 GLU A N 1
ATOM 1708 C CA . GLU A 1 234 ? 34.373 18.926 171.268 1.00 50.62 257 GLU A CA 1
ATOM 1709 C C . GLU A 1 234 ? 33.523 17.892 170.528 1.00 53.11 257 GLU A C 1
ATOM 1710 O O . GLU A 1 234 ? 32.295 17.992 170.506 1.00 52.47 257 GLU A O 1
ATOM 1716 N N . LYS A 1 235 ? 34.189 16.915 169.913 1.00 48.62 258 LYS A N 1
ATOM 1717 C CA . LYS A 1 235 ? 33.556 15.793 169.216 1.00 47.39 258 LYS A CA 1
ATOM 1718 C C . LYS A 1 235 ? 32.606 15.071 170.169 1.00 50.07 258 LYS A C 1
ATOM 1719 O O . LYS A 1 235 ? 33.013 14.764 171.288 1.00 50.03 258 LYS A O 1
ATOM 1725 N N . GLN A 1 236 ? 31.360 14.809 169.749 1.00 45.60 259 GLN A N 1
ATOM 1726 C CA . GLN A 1 236 ? 30.414 14.077 170.593 1.00 44.90 259 GLN A CA 1
ATOM 1727 C C . GLN A 1 236 ? 29.260 13.524 169.773 1.00 47.15 259 GLN A C 1
ATOM 1728 O O . GLN A 1 236 ? 28.860 14.117 168.777 1.00 45.92 259 GLN A O 1
ATOM 1734 N N . SER A 1 237 ? 28.744 12.365 170.198 1.00 43.58 260 SER A N 1
ATOM 1735 C CA . SER A 1 237 ? 27.666 11.651 169.520 1.00 42.15 260 SER A CA 1
ATOM 1736 C C . SER A 1 237 ? 26.307 12.296 169.813 1.00 42.84 260 SER A C 1
ATOM 1737 O O . SER A 1 237 ? 25.844 12.239 170.952 1.00 43.27 260 SER A O 1
ATOM 1740 N N . LEU A 1 238 ? 25.666 12.895 168.780 1.00 36.11 261 LEU A N 1
ATOM 1741 C CA . LEU A 1 238 ? 24.365 13.558 168.911 1.00 34.35 261 LEU A CA 1
ATOM 1742 C C . LEU A 1 238 ? 23.213 12.726 168.356 1.00 36.24 261 LEU A C 1
ATOM 1743 O O . LEU A 1 238 ? 23.336 12.122 167.291 1.00 36.54 261 LEU A O 1
ATOM 1748 N N . LYS A 1 239 ? 22.073 12.771 169.067 1.00 29.51 262 LYS A N 1
ATOM 1749 C CA . LYS A 1 239 ? 20.844 12.075 168.717 1.00 28.01 262 LYS A CA 1
ATOM 1750 C C . LYS A 1 239 ? 19.958 12.928 167.796 1.00 31.22 262 LYS A C 1
ATOM 1751 O O . LYS A 1 239 ? 19.203 12.365 167.000 1.00 31.24 262 LYS A O 1
ATOM 1757 N N . GLY A 1 240 ? 20.031 14.256 167.935 1.00 26.15 263 GLY A N 1
ATOM 1758 C CA . GLY A 1 240 ? 19.251 15.196 167.137 1.00 24.81 263 GLY A CA 1
ATOM 1759 C C . GLY A 1 240 ? 19.160 16.587 167.735 1.00 28.47 263 GLY A C 1
ATOM 1760 O O . GLY A 1 240 ? 19.955 16.941 168.608 1.00 27.09 263 GLY A O 1
ATOM 1761 N N . PHE A 1 241 ? 18.175 17.392 167.267 1.00 25.84 264 PHE A N 1
ATOM 1762 C CA . PHE A 1 241 ? 17.959 18.766 167.731 1.00 25.35 264 PHE A CA 1
ATOM 1763 C C . PHE A 1 241 ? 16.499 19.132 167.869 1.00 30.70 264 PHE A C 1
ATOM 1764 O O . PHE A 1 241 ? 15.655 18.561 167.189 1.00 32.22 264 PHE A O 1
ATOM 1772 N N . ARG A 1 242 ? 16.218 20.139 168.713 1.00 26.97 265 ARG A N 1
ATOM 1773 C CA . ARG A 1 242 ? 14.905 20.758 168.912 1.00 26.64 265 ARG A CA 1
ATOM 1774 C C . ARG A 1 242 ? 15.070 22.199 168.483 1.00 33.28 265 ARG A C 1
ATOM 1775 O O . ARG A 1 242 ? 15.785 22.951 169.149 1.00 34.29 265 ARG A O 1
ATOM 1783 N N . LEU A 1 243 ? 14.470 22.569 167.350 1.00 30.73 266 LEU A N 1
ATOM 1784 C CA . LEU A 1 243 ? 14.522 23.927 166.815 1.00 31.18 266 LEU A CA 1
ATOM 1785 C C . LEU A 1 243 ? 13.167 24.596 167.037 1.00 35.17 266 LEU A C 1
ATOM 1786 O O . LEU A 1 243 ? 12.191 24.209 166.393 1.00 35.21 266 LEU A O 1
ATOM 1791 N N . ASP A 1 244 ? 13.089 25.569 167.951 1.0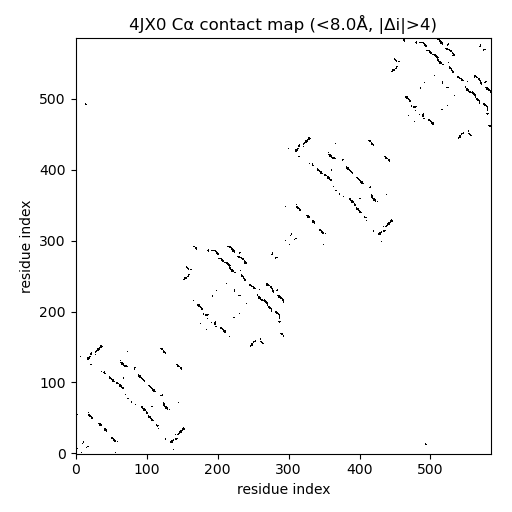0 31.15 267 ASP A N 1
ATOM 1792 C CA . ASP A 1 244 ? 11.840 26.293 168.172 1.00 30.95 267 ASP A CA 1
ATOM 1793 C C . ASP A 1 244 ? 11.646 27.248 167.034 1.00 33.26 267 ASP A C 1
ATOM 1794 O O . ASP A 1 244 ? 12.551 28.015 166.729 1.00 31.84 267 ASP A O 1
ATOM 1799 N N . THR A 1 245 ? 10.490 27.195 166.397 1.00 30.58 268 THR A N 1
ATOM 1800 C CA . TH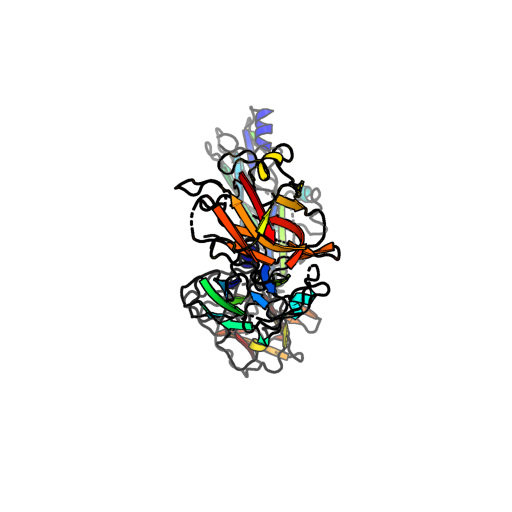R A 1 245 ? 10.204 27.995 165.223 1.00 31.13 268 THR A CA 1
ATOM 1801 C C . THR A 1 245 ? 8.858 28.694 165.404 1.00 37.86 268 THR A C 1
ATOM 1802 O O . THR A 1 245 ? 8.249 28.612 166.471 1.00 38.80 268 THR A O 1
ATOM 1806 N N . ASN A 1 246 ? 8.421 29.411 164.373 1.00 35.35 269 ASN A N 1
ATOM 1807 C CA . ASN A 1 246 ? 7.180 30.175 164.416 1.00 36.43 269 ASN A CA 1
ATOM 1808 C C . ASN A 1 246 ? 5.963 29.260 164.552 1.00 41.97 269 ASN A C 1
ATOM 1809 O O . ASN A 1 246 ? 5.989 28.139 164.051 1.00 41.90 269 ASN A O 1
ATOM 1814 N N . THR A 1 247 ? 4.883 29.752 165.193 1.00 39.38 270 THR A N 1
ATOM 1815 C CA . THR A 1 247 ? 3.634 28.994 165.386 1.00 39.17 270 THR A CA 1
ATOM 1816 C C . THR A 1 247 ? 2.498 29.503 164.483 1.00 44.29 270 THR A C 1
ATOM 1817 O O . THR A 1 247 ? 1.332 29.287 164.808 1.00 45.21 270 THR A O 1
ATOM 1821 N N . SER A 1 248 ? 2.810 30.168 163.363 1.00 40.37 271 SER A N 1
ATOM 1822 C CA . SER A 1 248 ? 1.775 30.729 162.496 1.00 40.96 271 SER A CA 1
ATOM 1823 C C . SER A 1 248 ? 0.785 29.684 161.969 1.00 44.83 271 SER A C 1
ATOM 1824 O O . SER A 1 248 ? 1.231 28.710 161.371 1.00 43.53 271 SER A O 1
ATOM 1827 N N . PRO A 1 249 ? -0.546 29.917 162.051 1.00 42.81 272 PRO A N 1
ATOM 1828 C CA . PRO A 1 249 ? -1.500 28.980 161.428 1.00 42.50 272 PRO A CA 1
ATOM 1829 C C . PRO A 1 249 ? -1.344 28.871 159.910 1.00 45.84 272 PRO A C 1
ATOM 1830 O O . PRO A 1 249 ? -1.728 27.854 159.355 1.00 45.86 272 PRO A O 1
ATOM 1834 N N . SER A 1 250 ? -0.824 29.923 159.239 1.00 42.59 273 SER A N 1
ATOM 1835 C CA . SER A 1 250 ? -0.573 29.934 157.784 1.00 42.25 273 SER A CA 1
ATOM 1836 C C . SER A 1 250 ? 0.765 29.263 157.427 1.00 45.24 273 SER A C 1
ATOM 1837 O O . SER A 1 250 ? 1.043 29.020 156.251 1.00 44.00 273 SER A O 1
ATOM 1840 N N . GLY A 1 251 ? 1.607 29.059 158.431 1.00 41.92 274 GLY A N 1
ATOM 1841 C CA . GLY A 1 251 ? 2.916 28.464 158.267 1.00 40.96 274 GLY A CA 1
ATOM 1842 C C . GLY A 1 251 ? 4.013 29.450 157.933 1.00 44.71 274 GLY A C 1
ATOM 1843 O O . GLY A 1 251 ? 5.114 29.013 157.592 1.00 44.33 274 GLY A O 1
ATOM 1844 N N . SER A 1 252 ? 3.761 30.783 158.069 1.00 40.72 275 SER A N 1
ATOM 1845 C CA . SER A 1 252 ? 4.803 31.775 157.779 1.00 39.79 275 SER A CA 1
ATOM 1846 C C . SER A 1 252 ? 5.879 31.735 158.850 1.00 40.13 275 SER A C 1
ATOM 1847 O O . SER A 1 252 ? 5.566 31.738 160.040 1.00 39.75 275 SER A O 1
ATOM 1850 N N . TYR A 1 253 ? 7.145 31.598 158.407 1.00 33.72 276 TYR A N 1
ATOM 1851 C CA . TYR A 1 253 ? 8.332 31.514 159.246 1.00 32.04 276 TYR A CA 1
ATOM 1852 C C . TYR A 1 253 ? 8.397 30.229 160.103 1.00 34.10 276 TYR A C 1
ATOM 1853 O O . TYR A 1 253 ? 9.316 30.102 160.911 1.00 33.08 276 TYR A O 1
ATOM 1870 N N . LEU A 1 255 ? 9.445 26.535 160.357 1.00 27.02 278 LEU A N 1
ATOM 1871 C CA . LEU A 1 255 ? 10.322 25.574 159.679 1.00 26.74 278 LEU A CA 1
ATOM 1872 C C . LEU A 1 255 ? 9.586 24.297 159.270 1.00 30.51 278 LEU A C 1
ATOM 1873 O O . LEU A 1 255 ? 9.003 23.628 160.123 1.00 29.58 278 LEU A O 1
ATOM 1878 N N . LYS A 1 256 ? 9.626 23.970 157.963 1.00 27.65 279 LYS A N 1
ATOM 1879 C CA . LYS A 1 256 ? 9.065 22.739 157.407 1.00 27.01 279 LYS A CA 1
ATOM 1880 C C . LYS A 1 256 ? 10.170 21.788 157.052 1.00 32.05 279 LYS A C 1
ATOM 1881 O O . LYS A 1 256 ? 10.163 20.643 157.511 1.00 32.01 279 LYS A O 1
ATOM 1887 N N . SER A 1 257 ? 11.104 22.248 156.192 1.00 29.37 280 SER A N 1
ATOM 1888 C CA . SER A 1 257 ? 12.197 21.417 155.702 1.00 28.96 280 SER A CA 1
ATOM 1889 C C . SER A 1 257 ? 13.529 22.130 155.662 1.00 32.26 280 SER A C 1
ATOM 1890 O O . SER A 1 257 ? 13.573 23.351 155.578 1.00 32.29 280 SER A O 1
ATOM 1893 N N . CYS A 1 258 ? 14.615 21.342 155.681 1.00 28.79 281 CYS A N 1
ATOM 1894 C CA . CYS A 1 258 ? 15.993 21.823 155.545 1.00 28.67 281 CYS A CA 1
ATOM 1895 C C . CYS A 1 258 ? 16.954 20.646 155.318 1.00 33.70 281 CYS A C 1
ATOM 1896 O O . CYS A 1 258 ? 16.633 19.496 155.621 1.00 34.71 281 CYS A O 1
ATOM 1899 N N . ARG A 1 259 ? 18.137 20.961 154.797 1.00 29.73 282 ARG A N 1
ATOM 1900 C CA . ARG A 1 259 ? 19.227 20.023 154.520 1.00 29.02 282 ARG A CA 1
ATOM 1901 C C . ARG A 1 259 ? 20.155 20.016 155.725 1.00 34.01 282 ARG A C 1
ATOM 1902 O O . ARG A 1 259 ? 20.585 21.092 156.138 1.00 33.68 282 ARG A O 1
ATOM 1910 N N . VAL A 1 260 ? 20.449 18.836 156.311 1.00 30.03 283 VAL A N 1
ATOM 1911 C CA . VAL A 1 260 ? 21.292 18.746 157.505 1.00 29.59 283 VAL A CA 1
ATOM 1912 C C . VAL A 1 260 ? 22.717 18.287 157.124 1.00 34.08 283 VAL A C 1
ATOM 1913 O O . VAL A 1 260 ? 22.938 17.094 156.877 1.00 34.04 283 VAL A O 1
ATOM 1925 N N . VAL A 1 262 ? 26.722 17.710 158.214 1.00 33.30 285 VAL A N 1
ATOM 1926 C CA . VAL A 1 262 ? 27.423 17.357 159.450 1.00 33.80 285 VAL A CA 1
ATOM 1927 C C . VAL A 1 262 ? 28.918 17.343 159.211 1.00 40.16 285 VAL A C 1
ATOM 1928 O O . VAL A 1 262 ? 29.363 16.620 158.328 1.00 39.99 285 VAL A O 1
ATOM 1932 N N . GLU A 1 263 ? 29.692 18.105 160.024 1.00 38.90 286 GLU A N 1
ATOM 1933 C CA . GLU A 1 263 ? 31.152 18.112 159.944 1.00 40.31 286 GLU A CA 1
ATOM 1934 C C . GLU A 1 263 ? 31.659 16.983 160.787 1.00 47.71 286 GLU A C 1
ATOM 1935 O O . GLU A 1 263 ? 31.510 16.996 162.016 1.00 46.42 286 GLU A O 1
ATOM 1941 N N . THR A 1 264 ? 32.286 16.016 160.129 1.00 48.35 287 THR A N 1
ATOM 1942 C CA . THR A 1 264 ? 32.828 14.825 160.776 1.00 50.51 287 THR A CA 1
ATOM 1943 C C . THR A 1 264 ? 34.139 15.167 161.531 1.00 58.51 287 THR A C 1
ATOM 1944 O O . THR A 1 264 ? 34.688 16.265 161.359 1.00 57.76 287 THR A O 1
ATOM 1948 N N . PRO A 1 265 ? 34.676 14.245 162.357 1.00 58.63 288 PRO A N 1
ATOM 1949 C CA . PRO A 1 265 ? 35.927 14.554 163.076 1.00 60.11 288 PRO A CA 1
ATOM 1950 C C . PRO A 1 265 ? 37.138 14.837 162.167 1.00 64.77 288 PRO A C 1
ATOM 1951 O O . PRO A 1 265 ? 38.028 15.578 162.586 1.00 65.17 288 PRO A O 1
ATOM 1955 N N . ASP A 1 266 ? 37.166 14.286 160.931 1.00 60.89 289 ASP A N 1
ATOM 1956 C CA . ASP A 1 266 ? 38.277 14.519 159.998 1.00 61.59 289 ASP A CA 1
ATOM 1957 C C . ASP A 1 266 ? 38.151 15.852 159.203 1.00 64.06 289 ASP A C 1
ATOM 1958 O O . ASP A 1 266 ? 39.034 16.145 158.397 1.00 64.38 289 ASP A O 1
ATOM 1963 N N . GLY A 1 267 ? 37.088 16.632 159.427 1.00 58.90 290 GLY A N 1
ATOM 1964 C CA . GLY A 1 267 ? 36.896 17.922 158.768 1.00 58.13 290 GLY A CA 1
ATOM 1965 C C . GLY A 1 267 ? 36.068 17.914 157.494 1.00 60.47 290 GLY A C 1
ATOM 1966 O O . GLY A 1 267 ? 35.831 18.984 156.922 1.00 60.02 290 GLY A O 1
ATOM 1967 N N . ASN A 1 268 ? 35.610 16.732 157.033 1.00 55.21 291 ASN A N 1
ATOM 1968 C CA . ASN A 1 268 ? 34.790 16.647 155.822 1.00 53.75 291 ASN A CA 1
ATOM 1969 C C . ASN A 1 268 ? 33.321 16.918 156.155 1.00 53.99 291 ASN A C 1
ATOM 1970 O O . ASN A 1 268 ? 32.853 16.486 157.211 1.00 53.82 291 ASN A O 1
ATOM 1975 N N . TRP A 1 269 ? 32.596 17.627 155.261 1.00 47.12 292 TRP A N 1
ATOM 1976 C CA . TRP A 1 269 ? 31.166 17.929 155.436 1.00 44.49 292 TRP A CA 1
ATOM 1977 C C . TRP A 1 269 ? 30.330 16.911 154.673 1.00 45.21 292 TRP A C 1
ATOM 1978 O O . TRP A 1 269 ? 30.548 16.738 153.471 1.00 45.37 292 TRP A O 1
ATOM 1989 N N . VAL A 1 270 ? 29.375 16.250 155.355 1.00 38.21 293 VAL A N 1
ATOM 1990 C CA . VAL A 1 270 ? 28.528 15.229 154.737 1.00 36.30 293 VAL A CA 1
ATOM 1991 C C . VAL A 1 270 ? 27.054 15.595 154.898 1.00 36.86 293 VAL A C 1
ATOM 1992 O O . VAL A 1 270 ? 26.656 16.040 155.968 1.00 34.94 293 VAL A O 1
ATOM 1996 N N . ASN A 1 271 ? 26.249 15.389 153.833 1.00 33.16 294 ASN A N 1
ATOM 1997 C CA . ASN A 1 271 ? 24.804 15.636 153.858 1.00 32.21 294 ASN A CA 1
ATOM 1998 C C . ASN A 1 271 ? 24.125 14.392 154.440 1.00 36.50 294 ASN A C 1
ATOM 1999 O O . ASN A 1 271 ? 24.112 13.339 153.791 1.00 35.69 294 ASN A O 1
ATOM 2004 N N . HIS A 1 272 ? 23.584 14.504 155.676 1.00 33.08 295 HIS A N 1
ATOM 2005 C CA . HIS A 1 272 ? 22.954 13.365 156.358 1.00 32.92 295 HIS A CA 1
ATOM 2006 C C . HIS A 1 272 ? 21.485 13.145 155.957 1.00 35.74 295 HIS A C 1
ATOM 2007 O O . HIS A 1 272 ? 20.880 12.175 156.413 1.00 36.36 295 HIS A O 1
ATOM 2014 N N . GLY A 1 273 ? 20.940 14.003 155.101 1.00 29.88 296 GLY A N 1
ATOM 2015 C CA . GLY A 1 273 ? 19.572 13.881 154.629 1.00 28.82 296 GLY A CA 1
ATOM 2016 C C . GLY A 1 273 ? 18.805 15.182 154.693 1.00 31.86 296 GLY A C 1
ATOM 2017 O O . GLY A 1 273 ? 19.331 16.221 155.103 1.00 30.95 296 GLY A O 1
ATOM 2018 N N . VAL A 1 274 ? 17.545 15.122 154.280 1.00 28.34 297 VAL A N 1
ATOM 2019 C CA . VAL A 1 274 ? 16.660 16.266 154.281 1.00 27.87 297 VAL A CA 1
ATOM 2020 C C . VAL A 1 274 ? 15.606 16.080 155.364 1.00 33.38 297 VAL A C 1
ATOM 2021 O O . VAL A 1 274 ? 14.902 15.060 155.388 1.00 34.10 297 VAL A O 1
ATOM 2025 N N . PHE A 1 275 ? 15.483 17.080 156.247 1.00 28.69 298 PHE A N 1
ATOM 2026 C CA . PHE A 1 275 ? 14.407 17.120 157.222 1.00 27.39 298 PHE A CA 1
ATOM 2027 C C . PHE A 1 275 ? 13.234 17.702 156.470 1.00 32.04 298 PHE A C 1
ATOM 2028 O O . PHE A 1 275 ? 13.443 18.640 155.712 1.00 31.99 298 PHE A O 1
ATOM 2036 N N . ASP A 1 276 ? 12.049 17.102 156.571 1.00 28.58 299 ASP A N 1
ATOM 2037 C CA . ASP A 1 276 ? 10.849 17.588 155.878 1.00 27.98 299 ASP A CA 1
ATOM 2038 C C . ASP A 1 276 ? 9.633 17.080 156.639 1.00 32.22 299 ASP A C 1
ATOM 2039 O O . ASP A 1 276 ? 9.105 16.008 156.321 1.00 32.51 299 ASP A O 1
ATOM 2044 N N . ARG A 1 277 ? 9.235 17.814 157.696 1.00 27.68 300 ARG A N 1
ATOM 2045 C CA . ARG A 1 277 ? 8.138 17.376 158.556 1.00 27.84 300 ARG A CA 1
ATOM 2046 C C . ARG A 1 277 ? 6.777 17.687 157.952 1.00 35.90 300 ARG A C 1
ATOM 2047 O O . ARG A 1 277 ? 6.649 18.519 157.050 1.00 35.98 300 ARG A O 1
ATOM 2055 N N . LYS A 1 278 ? 5.769 16.962 158.447 1.00 33.49 301 LYS A N 1
ATOM 2056 C CA . LYS A 1 278 ? 4.377 17.070 158.037 1.00 33.77 301 LYS A CA 1
ATOM 2057 C C . LYS A 1 278 ? 3.490 17.587 159.189 1.00 37.36 301 LYS A C 1
ATOM 2058 O O . LYS A 1 278 ? 2.317 17.826 158.968 1.00 37.89 301 LYS A O 1
ATOM 2064 N N . SER A 1 279 ? 4.035 17.777 160.404 1.00 32.65 302 SER A N 1
ATOM 2065 C CA . SER A 1 279 ? 3.282 18.271 161.558 1.00 32.08 302 SER A CA 1
ATOM 2066 C C . SER A 1 279 ? 3.536 19.775 161.749 1.00 34.69 302 SER A C 1
ATOM 2067 O O . SER A 1 279 ? 4.690 20.183 161.853 1.00 34.28 302 SER A O 1
ATOM 2078 N N . ASP A 1 281 ? 3.620 23.002 164.006 1.00 30.26 304 ASP A N 1
ATOM 2079 C CA . ASP A 1 281 ? 3.664 23.523 165.383 1.00 29.88 304 ASP A CA 1
ATOM 2080 C C . ASP A 1 281 ? 4.973 24.302 165.567 1.00 31.18 304 ASP A C 1
ATOM 2081 O O . ASP A 1 281 ? 5.792 24.342 164.645 1.00 29.97 304 ASP A O 1
ATOM 2086 N N . GLY A 1 282 ? 5.143 24.925 166.728 1.00 26.47 305 GLY A N 1
ATOM 2087 C CA . GLY A 1 282 ? 6.328 25.714 167.028 1.00 25.75 305 GLY A CA 1
ATOM 2088 C C . GLY A 1 282 ? 7.570 24.954 167.446 1.00 30.11 305 GLY A C 1
ATOM 2089 O O . GLY A 1 282 ? 8.594 25.598 167.663 1.00 30.15 305 GLY A O 1
ATOM 2090 N N . ILE A 1 283 ? 7.512 23.616 167.631 1.00 26.62 306 ILE A N 1
ATOM 2091 C CA . ILE A 1 283 ? 8.688 22.833 168.043 1.00 26.04 306 ILE A CA 1
ATOM 2092 C C . ILE A 1 283 ? 9.043 21.808 166.962 1.00 31.15 306 ILE A C 1
ATOM 2093 O O . ILE A 1 283 ? 8.325 20.816 166.790 1.00 31.87 306 ILE A O 1
ATOM 2098 N N . ALA A 1 284 ? 10.166 22.035 166.255 1.00 26.42 307 ALA A N 1
ATOM 2099 C CA . ALA A 1 284 ? 10.653 21.123 165.221 1.00 25.18 307 ALA A CA 1
ATOM 2100 C C . ALA A 1 284 ? 11.696 20.201 165.828 1.00 28.47 307 ALA A C 1
ATOM 2101 O O . ALA A 1 284 ? 12.675 20.700 166.378 1.00 28.83 307 ALA A O 1
ATOM 2103 N N . TYR A 1 285 ? 11.484 18.873 165.770 1.00 23.34 308 TYR A N 1
ATOM 2104 C CA . TYR A 1 285 ? 12.427 17.883 166.298 1.00 22.00 308 TYR A CA 1
ATOM 2105 C C . TYR A 1 285 ? 13.109 17.215 165.132 1.00 26.82 308 TYR A C 1
ATOM 2106 O O . TYR A 1 285 ? 12.451 16.479 164.390 1.00 27.20 308 TYR A O 1
ATOM 2115 N N . ILE A 1 286 ? 14.405 17.506 164.926 1.00 22.91 309 ILE A N 1
ATOM 2116 C CA . ILE A 1 286 ? 15.201 16.922 163.840 1.00 22.34 309 ILE A CA 1
ATOM 2117 C C . ILE A 1 286 ? 15.998 15.793 164.464 1.00 28.93 309 ILE A C 1
ATOM 2118 O O . ILE A 1 286 ? 16.786 16.076 165.362 1.00 30.55 309 ILE A O 1
ATOM 2123 N N . SER A 1 287 ? 15.770 14.526 164.057 1.00 25.18 310 SER A N 1
ATOM 2124 C CA . SER A 1 287 ? 16.447 13.372 164.664 1.00 25.97 310 SER A CA 1
ATOM 2125 C C . SER A 1 287 ? 17.307 12.608 163.696 1.00 32.79 310 SER A C 1
ATOM 2126 O O . SER A 1 287 ? 16.893 12.358 162.570 1.00 32.85 310 SER 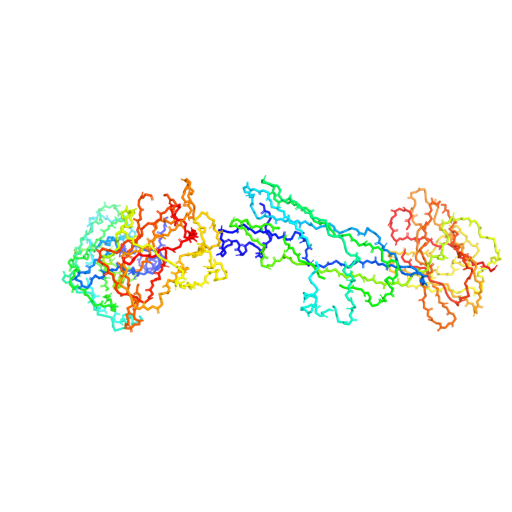A O 1
ATOM 2129 N N . PHE A 1 288 ? 18.480 12.161 164.167 1.00 31.19 311 PHE A N 1
ATOM 2130 C CA . PHE A 1 288 ? 19.360 11.300 163.398 1.00 31.62 311 PHE A CA 1
ATOM 2131 C C . PHE A 1 288 ? 18.882 9.859 163.571 1.00 35.89 311 PHE A C 1
ATOM 2132 O O . PHE A 1 288 ? 18.715 9.415 164.714 1.00 35.81 311 PHE A O 1
ATOM 2140 N N . LYS A 1 289 ? 18.653 9.127 162.461 1.00 31.91 312 LYS A N 1
ATOM 2141 C CA . LYS A 1 289 ? 18.227 7.718 162.513 1.00 31.91 312 LYS A CA 1
ATOM 2142 C C . LYS A 1 289 ? 19.268 6.887 163.257 1.00 37.88 312 LYS A C 1
ATOM 2143 O O . LYS A 1 289 ? 18.921 6.050 164.092 1.00 38.95 312 LYS A O 1
ATOM 2149 N N . LYS A 1 290 ? 20.545 7.168 162.977 1.00 34.41 313 LYS A N 1
ATOM 2150 C CA . LYS A 1 290 ? 21.704 6.588 163.638 1.00 34.13 313 LYS A CA 1
ATOM 2151 C C . LYS A 1 290 ? 22.474 7.741 164.271 1.00 37.65 313 LYS A C 1
ATOM 2152 O O . LYS A 1 290 ? 22.918 8.602 163.514 1.00 35.64 313 LYS A O 1
ATOM 2158 N N . PRO A 1 291 ? 22.662 7.816 165.617 1.00 36.07 314 PRO A N 1
ATOM 2159 C CA . PRO A 1 291 ? 23.446 8.939 166.194 1.00 35.56 314 PRO A CA 1
ATOM 2160 C C . PRO A 1 291 ? 24.822 9.093 165.531 1.00 40.26 314 PRO A C 1
ATOM 2161 O O . PRO A 1 291 ? 25.432 8.091 165.135 1.00 40.21 314 PRO A O 1
ATOM 2165 N N . VAL A 1 292 ? 25.293 10.345 165.385 1.00 36.46 315 VAL A N 1
ATOM 2166 C CA . VAL A 1 292 ? 26.531 10.643 164.660 1.00 36.49 315 VAL A CA 1
ATOM 2167 C C . VAL A 1 292 ? 27.518 11.459 165.501 1.00 41.51 315 VAL A C 1
ATOM 2168 O O . VAL A 1 292 ? 27.139 12.464 166.102 1.00 40.52 315 VAL A O 1
ATOM 2172 N N . GLU A 1 293 ? 28.805 11.047 165.483 1.00 39.80 316 GLU A N 1
ATOM 2173 C CA . GLU A 1 293 ? 29.884 11.794 166.142 1.00 40.56 316 GLU A CA 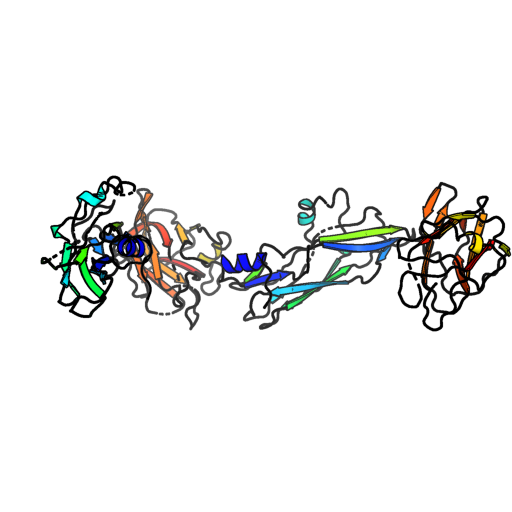1
ATOM 2174 C C . GLU A 1 293 ? 30.239 12.962 165.242 1.00 43.26 316 GLU A C 1
ATOM 2175 O O . GLU A 1 293 ? 30.562 12.749 164.071 1.00 42.18 316 GLU A O 1
ATOM 2181 N N . CYS A 1 294 ? 30.152 14.189 165.767 1.00 38.91 317 CYS A N 1
ATOM 2182 C CA . CYS A 1 294 ? 30.425 15.376 164.969 1.00 38.00 317 CYS A CA 1
ATOM 2183 C C . CYS A 1 294 ? 30.932 16.527 165.826 1.00 41.10 317 CYS A C 1
ATOM 2184 O O . CYS A 1 294 ? 30.760 16.542 167.046 1.00 40.05 317 CYS A O 1
ATOM 2187 N N . THR A 1 295 ? 31.565 17.487 165.145 1.00 38.02 318 THR A N 1
ATOM 2188 C CA . THR A 1 295 ? 32.108 18.710 165.729 1.00 38.27 318 THR A CA 1
ATOM 2189 C C . THR A 1 295 ? 31.147 19.872 165.478 1.00 40.31 318 THR A C 1
ATOM 2190 O O . THR A 1 295 ? 30.985 20.726 166.352 1.00 40.55 318 THR A O 1
ATOM 2194 N N . LYS A 1 296 ? 30.531 19.912 164.278 1.00 34.44 319 LYS A N 1
ATOM 2195 C CA . LYS A 1 296 ? 29.566 20.934 163.884 1.00 32.24 319 LYS A CA 1
ATOM 2196 C C . LYS A 1 296 ? 28.418 20.335 163.064 1.00 33.81 319 LYS A C 1
ATOM 2197 O O . LYS A 1 296 ? 28.585 19.302 162.417 1.00 33.12 319 LYS A O 1
ATOM 2203 N N . VAL A 1 297 ? 27.275 21.032 163.048 1.00 29.14 320 VAL A N 1
ATOM 2204 C CA . VAL A 1 297 ? 26.089 20.681 162.250 1.00 27.82 320 VAL A CA 1
ATOM 2205 C C . VAL A 1 297 ? 25.600 21.985 161.615 1.00 32.51 320 VAL A C 1
ATOM 2206 O O . VAL A 1 297 ? 25.540 22.997 162.309 1.00 32.70 320 VAL A O 1
ATOM 2210 N N . ARG A 1 298 ? 25.290 21.979 160.310 1.00 28.74 321 ARG A N 1
ATOM 2211 C CA . ARG A 1 298 ? 24.864 23.173 159.578 1.00 28.70 321 ARG A CA 1
ATOM 2212 C C . ARG A 1 298 ? 23.550 22.919 158.857 1.00 33.18 321 ARG A C 1
ATOM 2213 O O . ARG A 1 298 ? 23.450 22.002 158.039 1.00 33.66 321 ARG A O 1
ATOM 2221 N N . PHE A 1 299 ? 22.557 23.768 159.123 1.00 28.48 322 PHE A N 1
ATOM 2222 C CA . PHE A 1 299 ? 21.243 23.676 158.503 1.00 26.80 322 PHE A CA 1
ATOM 2223 C C . PHE A 1 299 ? 21.222 24.594 157.300 1.00 31.84 322 PHE A C 1
A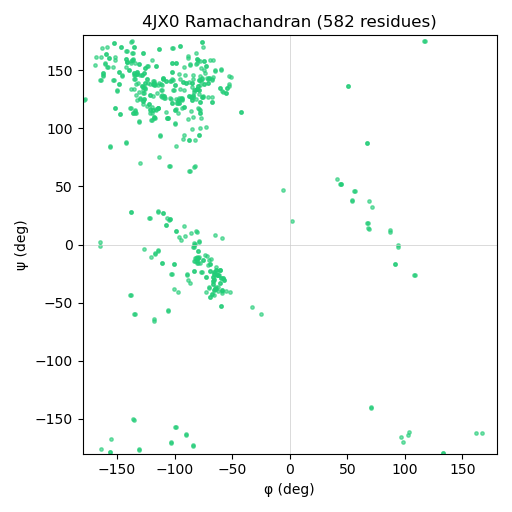TOM 2224 O O . PHE A 1 299 ? 21.554 25.771 157.443 1.00 32.33 322 PHE A O 1
ATOM 2232 N N . GLU A 1 300 ? 20.880 24.059 156.117 1.00 27.79 323 GLU A N 1
ATOM 2233 C CA . GLU A 1 300 ? 20.847 24.814 154.862 1.00 27.72 323 GLU A CA 1
ATOM 2234 C C . GLU A 1 300 ? 19.502 24.647 154.165 1.00 33.47 323 GLU A C 1
ATOM 2235 O O . GLU A 1 300 ? 18.741 23.744 154.495 1.00 32.30 323 GLU A O 1
ATOM 2241 N N . ASN A 1 301 ? 19.219 25.523 153.189 1.00 32.32 324 ASN A N 1
ATOM 2242 C CA . ASN A 1 301 ? 18.001 25.473 152.383 1.00 32.16 324 ASN A CA 1
ATOM 2243 C C . ASN A 1 301 ? 16.747 25.364 153.279 1.00 36.64 324 ASN A C 1
ATOM 2244 O O . ASN A 1 301 ? 15.860 24.532 153.051 1.00 37.25 324 ASN A O 1
ATOM 2265 N N . ALA A 1 304 ? 9.970 27.318 154.959 1.00 29.91 327 ALA A N 1
ATOM 2266 C CA . ALA A 1 304 ? 8.816 27.364 155.854 1.00 29.62 327 ALA A CA 1
ATOM 2267 C C . ALA A 1 304 ? 7.644 26.567 155.263 1.00 34.50 327 ALA A C 1
ATOM 2268 O O . ALA A 1 304 ? 7.687 26.205 154.089 1.00 34.59 327 ALA A O 1
ATOM 2270 N N . PHE A 1 305 ? 6.588 26.310 156.055 1.00 31.27 328 PHE A N 1
ATOM 2271 C CA . PHE A 1 305 ? 5.395 25.596 155.552 1.00 30.92 328 PHE A CA 1
ATOM 2272 C C . PHE A 1 305 ? 4.637 26.398 154.473 1.00 36.23 328 PHE A C 1
ATOM 2273 O O . PHE A 1 305 ? 3.956 25.793 153.647 1.00 36.11 328 PHE A O 1
ATOM 2281 N N . ASN A 1 306 ? 4.750 27.739 154.467 1.00 33.32 329 ASN A N 1
ATOM 2282 C CA . ASN A 1 306 ? 4.074 28.543 153.455 1.00 34.40 329 ASN A CA 1
ATOM 2283 C C . ASN A 1 306 ? 4.842 28.534 152.101 1.00 39.78 329 ASN A C 1
ATOM 2284 O O . ASN A 1 306 ? 4.412 29.213 151.171 1.00 40.53 329 ASN A O 1
ATOM 2289 N N . GLY A 1 307 ? 5.948 27.784 152.004 1.00 35.51 330 GLY A N 1
ATOM 2290 C CA . GLY A 1 307 ? 6.728 27.658 150.782 1.00 34.65 330 GLY A CA 1
ATOM 2291 C C . GLY A 1 307 ? 7.857 28.659 150.626 1.00 38.16 330 GLY A C 1
ATOM 2292 O O . GLY A 1 307 ? 8.744 28.428 149.805 1.00 37.50 330 GLY A O 1
ATOM 2293 N N . ARG A 1 308 ? 7.857 29.773 151.406 1.00 34.81 331 ARG A N 1
ATOM 2294 C CA . ARG A 1 308 ? 8.904 30.805 151.325 1.00 34.18 331 ARG A CA 1
ATOM 2295 C C . ARG A 1 308 ? 10.164 30.345 152.058 1.00 36.78 331 ARG A C 1
ATOM 2296 O O . ARG A 1 308 ? 10.054 29.699 153.099 1.00 36.03 331 ARG A O 1
ATOM 2304 N N . PHE A 1 309 ? 11.355 30.716 151.557 1.00 32.94 332 PHE A N 1
ATOM 2305 C CA . PHE A 1 309 ? 12.627 30.343 152.190 1.00 32.06 332 PHE A CA 1
ATOM 2306 C C . PHE A 1 309 ? 13.049 31.363 153.256 1.00 36.39 332 PHE A C 1
ATOM 2307 O O . PHE A 1 309 ? 14.108 31.988 153.163 1.00 37.54 332 PHE A O 1
ATOM 2315 N N . SER A 1 310 ? 12.223 31.475 154.301 1.00 31.05 333 SER A N 1
ATOM 2316 C CA . SER A 1 310 ? 12.458 32.328 155.457 1.00 30.69 333 SER A CA 1
ATOM 2317 C C . SER A 1 310 ? 11.849 31.649 156.664 1.00 35.24 333 SER A C 1
ATOM 2318 O O . SER A 1 310 ? 10.633 31.489 156.690 1.00 36.44 333 SER A O 1
ATOM 2321 N N . VAL A 1 311 ? 12.671 31.194 157.620 1.00 30.46 334 VAL A N 1
ATOM 2322 C CA . VAL A 1 311 ? 12.184 30.509 158.815 1.00 29.73 334 VAL A CA 1
ATOM 2323 C C . VAL A 1 311 ? 12.726 31.195 160.063 1.00 33.71 334 VAL A C 1
ATOM 2324 O O . VAL A 1 311 ? 13.833 31.729 160.045 1.00 33.38 334 VAL A O 1
ATOM 2328 N N . ASP A 1 312 ? 11.965 31.099 161.161 1.00 29.78 335 ASP A N 1
ATOM 2329 C CA . ASP A 1 312 ? 12.353 31.578 162.482 1.00 28.90 335 ASP A CA 1
ATOM 2330 C C . ASP A 1 312 ? 13.007 30.460 163.243 1.00 30.14 335 ASP A C 1
ATOM 2331 O O . ASP A 1 312 ? 12.519 29.341 163.179 1.00 28.42 335 ASP A O 1
ATOM 2336 N N . VAL A 1 313 ? 14.075 30.746 163.987 1.00 26.97 336 VAL A N 1
ATOM 2337 C CA . VAL A 1 313 ? 14.673 29.786 164.910 1.00 26.19 336 VAL A CA 1
ATOM 2338 C C . VAL A 1 313 ? 14.817 30.592 166.194 1.00 29.97 336 VAL A C 1
ATOM 2339 O O . VAL A 1 313 ? 15.577 31.552 166.238 1.00 30.31 336 VAL A O 1
ATOM 2343 N N . ASN A 1 314 ? 13.947 30.301 167.166 1.00 26.62 337 ASN A N 1
ATOM 2344 C CA . ASN A 1 314 ? 13.830 31.013 168.438 1.00 26.76 337 ASN A CA 1
ATOM 2345 C C . ASN A 1 314 ? 14.733 30.438 169.525 1.00 30.86 337 ASN A C 1
ATOM 2346 O O . ASN A 1 314 ? 15.071 31.151 170.473 1.00 30.89 337 ASN A O 1
ATOM 2351 N N . GLU A 1 315 ? 15.079 29.142 169.417 1.00 26.67 338 GLU A N 1
ATOM 2352 C CA . GLU A 1 315 ? 15.917 28.436 170.386 1.00 26.33 338 GLU A CA 1
ATOM 2353 C C . GLU A 1 315 ? 16.410 27.134 169.754 1.00 31.95 338 GLU A C 1
ATOM 2354 O O . GLU A 1 315 ? 15.652 26.507 169.023 1.00 32.43 338 GLU A O 1
ATOM 2360 N N . VAL A 1 316 ? 17.671 26.740 170.011 1.00 28.99 339 VAL A N 1
ATOM 2361 C CA . VAL A 1 316 ? 18.268 25.499 169.491 1.00 28.05 339 VAL A CA 1
ATOM 2362 C C . VAL A 1 316 ? 18.710 24.664 170.682 1.00 30.64 339 VAL A C 1
ATOM 2363 O O . VAL A 1 316 ? 19.414 25.183 171.553 1.00 30.08 339 VAL A O 1
ATOM 2367 N N . THR A 1 317 ? 18.296 23.383 170.724 1.00 26.27 340 THR A N 1
ATOM 2368 C CA . THR A 1 317 ? 18.654 22.442 171.793 1.00 25.72 340 THR A CA 1
ATOM 2369 C C . THR A 1 317 ? 19.165 21.166 171.156 1.00 30.34 340 THR A C 1
ATOM 2370 O O . THR A 1 317 ? 18.467 20.609 170.322 1.00 29.92 340 THR A O 1
ATOM 2374 N N . ALA A 1 318 ? 20.374 20.708 171.526 1.00 27.43 341 ALA A N 1
ATOM 2375 C CA . ALA A 1 318 ? 20.963 19.466 171.014 1.00 27.10 341 ALA A CA 1
ATOM 2376 C C . ALA A 1 318 ? 20.748 18.349 172.037 1.00 32.79 341 ALA A C 1
ATOM 2377 O O . ALA A 1 318 ? 20.569 18.651 173.211 1.00 33.21 341 ALA A O 1
ATOM 2379 N N . PHE A 1 319 ? 20.757 17.068 171.606 1.00 30.13 342 PHE A N 1
ATOM 2380 C CA . PHE A 1 319 ? 20.529 15.920 172.492 1.00 30.37 342 PHE A CA 1
ATOM 2381 C C . PHE A 1 319 ? 21.632 14.864 172.379 1.00 34.89 342 PHE A C 1
ATOM 2382 O O . PHE A 1 319 ? 21.915 14.433 171.264 1.00 33.98 342 PHE A O 1
ATOM 2390 N N . ARG A 1 320 ? 22.164 14.364 173.538 1.00 31.99 343 ARG A N 1
ATOM 2391 C CA . ARG A 1 320 ? 23.187 13.298 173.586 1.00 35.78 343 ARG A CA 1
ATOM 2392 C C . ARG A 1 320 ? 22.611 11.960 174.064 1.00 50.72 343 ARG A C 1
ATOM 2393 O O . ARG A 1 320 ? 21.668 11.960 174.881 1.00 49.09 343 ARG A O 1
ATOM 2402 N N . LYS B 1 19 ? 2.194 64.891 94.057 1.00 75.17 42 LYS B N 1
ATOM 2403 C CA . LYS B 1 19 ? 2.783 64.223 92.895 1.00 73.70 42 LYS B CA 1
ATOM 2404 C C . LYS B 1 19 ? 4.262 63.881 93.145 1.00 76.59 42 LYS B C 1
ATOM 2405 O O . LYS B 1 19 ? 4.976 64.645 93.809 1.00 76.85 42 LYS B O 1
ATOM 2411 N N . TYR B 1 20 ? 4.724 62.742 92.579 1.00 70.98 43 TYR B N 1
ATOM 2412 C CA . TYR B 1 20 ? 6.115 62.298 92.713 1.00 69.55 43 TYR B CA 1
ATOM 2413 C C . TYR B 1 20 ? 7.008 62.934 91.640 1.00 69.59 43 TYR B C 1
ATOM 2414 O O . TYR B 1 20 ? 6.737 62.823 90.438 1.00 68.28 43 TYR B O 1
ATOM 2423 N N . ILE B 1 21 ? 8.090 63.566 92.096 1.00 63.79 44 ILE B N 1
ATOM 2424 C CA . ILE B 1 21 ? 9.097 64.197 91.252 1.00 62.19 44 ILE B CA 1
ATOM 2425 C C . ILE B 1 21 ? 10.438 63.634 91.716 1.00 62.40 44 ILE B C 1
ATOM 2426 O O . ILE B 1 21 ? 10.648 63.505 92.921 1.00 63.36 44 ILE B O 1
ATOM 2431 N N . GLU B 1 22 ? 11.328 63.271 90.783 1.00 55.15 45 GLU B N 1
ATOM 2432 C CA . GLU B 1 22 ? 12.633 62.698 91.128 1.00 53.90 45 GLU B CA 1
ATOM 2433 C C . GLU B 1 22 ? 13.500 63.784 91.757 1.00 57.90 45 GLU B C 1
ATOM 2434 O O . GLU B 1 22 ? 13.391 64.944 91.373 1.00 58.17 45 GLU B O 1
ATOM 2440 N N . GLU B 1 23 ? 14.318 63.432 92.753 1.00 54.29 46 GLU B N 1
ATOM 2441 C CA . GLU B 1 23 ? 15.111 64.425 93.487 1.00 54.59 46 GLU B CA 1
ATOM 2442 C C . GLU B 1 23 ? 16.061 65.233 92.587 1.00 55.98 46 GLU B C 1
ATOM 2443 O O . GLU B 1 23 ? 16.196 66.435 92.801 1.00 55.40 46 GLU B O 1
ATOM 2449 N N . ASP B 1 24 ? 16.696 64.598 91.592 1.00 51.33 47 ASP B N 1
ATOM 2450 C CA . ASP B 1 24 ? 17.643 65.298 90.708 1.00 50.47 47 ASP B CA 1
ATOM 2451 C C . ASP B 1 24 ? 16.963 66.368 89.839 1.00 53.07 47 ASP B C 1
ATOM 2452 O O . ASP B 1 24 ? 17.552 67.433 89.643 1.00 52.35 47 ASP B O 1
ATOM 2457 N N . ILE B 1 25 ? 15.748 66.097 89.319 1.00 49.01 48 ILE B N 1
ATOM 2458 C CA . ILE B 1 25 ? 15.041 67.084 88.496 1.00 48.42 48 ILE B CA 1
ATOM 2459 C C . ILE B 1 25 ? 14.293 68.080 89.414 1.00 52.21 48 ILE B C 1
ATOM 2460 O O . ILE B 1 25 ? 14.052 69.205 88.985 1.00 51.64 48 ILE B O 1
ATOM 2465 N N . ARG B 1 26 ? 13.971 67.701 90.675 1.00 49.03 49 ARG B N 1
ATOM 2466 C CA . ARG B 1 26 ? 13.364 68.632 91.642 1.00 49.66 49 ARG B CA 1
ATOM 2467 C C . ARG B 1 26 ? 14.386 69.731 92.001 1.00 52.90 49 ARG B C 1
ATOM 2468 O O . ARG B 1 26 ? 13.994 70.875 92.222 1.00 52.73 49 ARG B O 1
ATOM 2476 N N . GLU B 1 27 ? 15.692 69.381 92.042 1.00 49.26 50 GLU B N 1
ATOM 2477 C CA . GLU B 1 27 ? 16.769 70.343 92.295 1.00 49.86 50 GLU B CA 1
ATOM 2478 C C . GLU B 1 27 ? 16.889 71.316 91.128 1.00 51.23 50 GLU B C 1
ATOM 2479 O O . GLU B 1 27 ? 17.060 72.512 91.358 1.00 51.89 50 GLU B O 1
ATOM 2485 N N . GLN B 1 28 ? 16.795 70.806 89.883 1.00 44.70 51 GLN B N 1
ATOM 2486 C CA . GLN B 1 28 ? 16.868 71.647 88.687 1.00 43.52 51 GLN B CA 1
ATOM 2487 C C . GLN B 1 28 ? 15.679 72.625 88.637 1.00 46.53 51 GLN B C 1
ATOM 2488 O O . GLN B 1 28 ? 15.867 73.780 88.274 1.00 46.69 51 GLN B O 1
ATOM 2494 N N . LEU B 1 29 ? 14.479 72.184 89.038 1.00 42.43 52 LEU B N 1
ATOM 2495 C CA . LEU B 1 29 ? 13.296 73.059 89.085 1.00 42.47 52 LEU B CA 1
ATOM 2496 C C . LEU B 1 29 ? 13.460 74.151 90.148 1.00 47.71 52 LEU B C 1
ATOM 2497 O O . LEU B 1 29 ? 12.912 75.244 89.991 1.00 47.49 52 LEU B O 1
ATOM 2502 N N . GLY B 1 30 ? 14.185 73.836 91.220 1.00 44.98 53 GLY B N 1
ATOM 2503 C CA . GLY B 1 30 ? 14.468 74.788 92.282 1.00 46.28 53 GLY B CA 1
ATOM 2504 C C . GLY B 1 30 ? 15.412 75.890 91.840 1.00 50.78 53 GLY B C 1
ATOM 2505 O O . GLY B 1 30 ? 15.152 77.062 92.121 1.00 51.38 53 GLY B O 1
ATOM 2506 N N . ILE B 1 31 ? 16.511 75.532 91.139 1.00 46.57 54 ILE B N 1
ATOM 2507 C CA . ILE B 1 31 ? 17.490 76.528 90.688 1.00 47.06 54 ILE B CA 1
ATOM 2508 C C . ILE B 1 31 ? 16.933 77.358 89.520 1.00 50.56 54 ILE B C 1
ATOM 2509 O O . ILE B 1 31 ? 17.340 78.510 89.365 1.00 52.00 54 ILE B O 1
ATOM 2514 N N . ASP B 1 32 ? 16.013 76.792 88.715 1.00 44.38 55 ASP B N 1
ATOM 2515 C CA . ASP B 1 32 ? 15.387 77.500 87.595 1.00 42.73 55 ASP B CA 1
ATOM 2516 C C . ASP B 1 32 ? 13.917 77.104 87.497 1.00 45.70 55 ASP B C 1
ATOM 2517 O O . ASP B 1 32 ? 13.566 76.210 86.725 1.00 44.13 55 ASP B O 1
ATOM 2522 N N . PRO B 1 33 ? 13.024 77.807 88.210 1.00 43.49 56 PRO B N 1
ATOM 2523 C CA . PRO B 1 33 ? 11.593 77.469 88.118 1.00 43.45 56 PRO B CA 1
ATOM 2524 C C . PRO B 1 33 ? 10.891 78.067 86.886 1.00 47.23 56 PRO B C 1
ATOM 2525 O O . PRO B 1 33 ? 9.663 77.989 86.813 1.00 47.03 56 PRO B O 1
ATOM 2529 N N . PHE B 1 34 ? 11.644 78.615 85.901 1.00 43.07 57 PHE B N 1
ATOM 2530 C CA . PHE B 1 34 ? 11.074 79.233 84.701 1.00 42.24 57 PHE B CA 1
ATOM 2531 C C . PHE B 1 34 ? 11.276 78.380 83.432 1.00 45.94 57 PHE B C 1
ATOM 2532 O O . PHE B 1 34 ? 11.102 78.893 82.324 1.00 45.19 57 PHE B O 1
ATOM 2540 N N . THR B 1 35 ? 11.608 77.083 83.592 1.00 42.20 58 THR B N 1
ATOM 2541 C CA . THR B 1 35 ? 11.789 76.150 82.481 1.00 40.97 58 THR B CA 1
ATOM 2542 C C . THR B 1 35 ? 11.174 74.817 82.833 1.00 45.76 58 THR B C 1
ATOM 2543 O O . THR B 1 35 ? 11.625 74.186 83.799 1.00 46.28 58 THR B O 1
ATOM 2547 N N . ASP B 1 36 ? 10.154 74.380 82.067 1.00 41.18 59 ASP B N 1
ATOM 2548 C CA . ASP B 1 36 ? 9.567 73.052 82.253 1.00 40.51 59 ASP B CA 1
ATOM 2549 C C . ASP B 1 36 ? 10.561 72.066 81.681 1.00 41.33 59 ASP B C 1
ATOM 2550 O O . ASP B 1 36 ? 11.187 72.368 80.668 1.00 40.21 59 ASP B O 1
ATOM 2555 N N . LEU B 1 37 ? 10.788 70.943 82.356 1.00 36.84 60 LEU B N 1
ATOM 2556 C CA . LEU B 1 37 ? 11.788 69.982 81.893 1.00 35.70 60 LEU B CA 1
ATOM 2557 C C . LEU B 1 37 ? 11.134 68.744 81.316 1.00 40.25 60 LEU B C 1
ATOM 2558 O O . LEU B 1 37 ? 10.131 68.286 81.853 1.00 40.38 60 LEU B O 1
ATOM 2563 N N . VAL B 1 38 ? 11.705 68.216 80.218 1.00 36.63 61 VAL B N 1
ATOM 2564 C CA . VAL B 1 38 ? 11.270 66.982 79.561 1.00 36.05 61 VAL B CA 1
ATOM 2565 C C . VAL B 1 38 ? 12.362 65.949 79.845 1.00 41.48 61 VAL B C 1
ATOM 2566 O O . VAL B 1 38 ? 13.539 66.239 79.641 1.00 41.55 61 VAL B O 1
ATOM 2570 N N . TYR B 1 39 ? 11.997 64.774 80.359 1.00 39.02 62 TYR B N 1
ATOM 2571 C CA . TYR B 1 39 ? 13.000 63.772 80.730 1.00 39.23 62 TYR B CA 1
ATOM 2572 C C . TYR B 1 39 ? 12.445 62.353 80.645 1.00 43.60 62 TYR B C 1
ATOM 2573 O O . TYR B 1 39 ? 11.255 62.160 80.410 1.00 42.13 62 TYR B O 1
ATOM 2582 N N . LEU B 1 40 ? 13.335 61.369 80.829 1.00 42.00 63 LEU B N 1
ATOM 2583 C CA . LEU B 1 40 ? 13.012 59.943 80.767 1.00 42.18 63 LEU B CA 1
ATOM 2584 C C . LEU B 1 40 ? 12.545 59.416 82.137 1.00 47.16 63 LEU B C 1
ATOM 2585 O O . LEU B 1 40 ? 13.239 59.580 83.144 1.00 46.72 63 LEU B O 1
ATOM 2590 N N . GLY B 1 41 ? 11.390 58.761 82.146 1.00 44.78 64 GLY B N 1
ATOM 2591 C CA . GLY B 1 41 ? 10.830 58.137 83.339 1.00 45.44 64 GLY B CA 1
ATOM 2592 C C . GLY B 1 41 ? 11.274 56.688 83.445 1.00 50.69 64 GLY B C 1
ATOM 2593 O O . GLY B 1 41 ? 11.008 55.895 82.535 1.00 50.61 64 GLY B O 1
ATOM 2594 N N . TYR B 1 42 ? 11.997 56.333 84.521 1.00 47.94 65 TYR B N 1
ATOM 2595 C CA . TYR B 1 42 ? 12.465 54.955 84.722 1.00 47.54 65 TYR B CA 1
ATOM 2596 C C . TYR B 1 42 ? 12.865 54.716 86.169 1.00 56.04 65 TYR B C 1
ATOM 2597 O O . TYR B 1 42 ? 13.406 55.618 86.819 1.00 56.67 65 TYR B O 1
ATOM 2606 N N . TYR B 1 43 ? 12.620 53.495 86.664 1.00 55.14 66 TYR B N 1
ATOM 2607 C CA . TYR B 1 43 ? 12.996 53.123 88.023 1.00 56.74 66 TYR B CA 1
ATOM 2608 C C . TYR B 1 43 ? 14.443 52.653 88.046 1.00 59.22 66 TYR B C 1
ATOM 2609 O O . TYR B 1 43 ? 14.877 51.925 87.145 1.00 58.63 66 TYR B O 1
ATOM 2618 N N . GLY B 1 44 ? 15.177 53.067 89.070 1.00 54.55 67 GLY B N 1
ATOM 2619 C CA . GLY B 1 44 ? 16.564 52.667 89.247 1.00 53.56 67 GLY B CA 1
ATOM 2620 C C . GLY B 1 44 ? 17.509 53.289 88.248 1.00 55.81 67 GLY B C 1
ATOM 2621 O O . GLY B 1 44 ? 17.375 54.475 87.921 1.00 55.48 67 GLY B O 1
ATOM 2622 N N . ASN B 1 45 ? 18.480 52.483 87.770 1.00 51.13 68 ASN B N 1
ATOM 2623 C CA . ASN B 1 45 ? 19.504 52.929 86.823 1.00 50.14 68 ASN B CA 1
ATOM 2624 C C . ASN B 1 45 ? 18.999 52.933 85.374 1.00 51.02 68 ASN B C 1
ATOM 2625 O O . ASN B 1 45 ? 18.111 52.146 85.031 1.00 49.74 68 ASN B O 1
ATOM 2630 N N . PRO B 1 46 ? 19.614 53.758 84.496 1.00 46.27 69 PRO B N 1
ATOM 2631 C CA . PRO B 1 46 ? 19.222 53.760 83.077 1.00 45.18 69 PRO B CA 1
ATOM 2632 C C . PRO B 1 46 ? 19.910 52.625 82.308 1.00 48.01 69 PRO B C 1
ATOM 2633 O O . PRO B 1 46 ? 20.758 52.876 81.449 1.00 46.90 69 PRO B O 1
ATOM 2637 N N . TYR B 1 47 ? 19.557 51.371 82.619 1.00 45.25 70 TYR B N 1
ATOM 2638 C CA . TYR B 1 47 ? 20.212 50.215 82.013 1.00 45.61 70 TYR B CA 1
ATOM 2639 C C . TYR B 1 47 ? 19.279 49.027 81.899 1.00 49.37 70 TYR B C 1
ATOM 2640 O O . TYR B 1 47 ? 18.597 48.693 82.867 1.00 49.22 70 TYR B O 1
ATOM 2649 N N . THR B 1 48 ? 19.251 48.388 80.713 1.00 46.03 71 THR B N 1
ATOM 2650 C CA . THR B 1 48 ? 18.466 47.179 80.452 1.00 45.53 71 THR B CA 1
ATOM 2651 C C . THR B 1 48 ? 19.332 46.173 79.740 1.00 48.37 71 THR B C 1
ATOM 2652 O O . THR B 1 48 ? 19.902 46.492 78.704 1.00 47.72 71 THR B O 1
ATOM 2656 N N . GLN B 1 49 ? 19.376 44.945 80.254 1.00 44.50 72 GLN B N 1
ATOM 2657 C CA . GLN B 1 49 ? 20.120 43.863 79.637 1.00 43.92 72 GLN B CA 1
ATOM 2658 C C . GLN B 1 49 ? 19.129 42.981 78.850 1.00 46.43 72 GLN B C 1
ATOM 2659 O O . GLN B 1 49 ? 18.203 42.420 79.436 1.00 45.71 72 GLN B O 1
ATOM 2665 N N . LEU B 1 50 ? 19.281 42.931 77.517 1.00 41.99 73 LEU B N 1
ATOM 2666 C CA . LEU B 1 50 ? 18.419 42.130 76.639 1.00 40.88 73 LEU B CA 1
ATOM 2667 C C . LEU B 1 50 ? 19.083 40.779 76.334 1.00 42.40 73 LEU B C 1
ATOM 2668 O O . LEU B 1 50 ? 20.311 40.708 76.266 1.00 41.51 73 LEU B O 1
ATOM 2673 N N . GLU B 1 51 ? 18.281 39.714 76.170 1.00 37.88 74 GLU B N 1
ATOM 2674 C CA . GLU B 1 51 ? 18.799 38.374 75.880 1.00 37.44 74 GLU B CA 1
ATOM 2675 C C . GLU B 1 51 ? 18.400 37.929 74.485 1.00 39.77 74 GLU B C 1
ATOM 2676 O O . GLU B 1 51 ? 17.268 38.160 74.055 1.00 39.16 74 GLU B O 1
ATOM 2682 N N . ALA B 1 52 ? 19.348 37.293 73.783 1.00 35.00 75 ALA B N 1
ATOM 2683 C CA . ALA B 1 52 ? 19.171 36.747 72.446 1.00 34.17 75 ALA B CA 1
ATOM 2684 C C . ALA B 1 52 ? 19.813 35.363 72.365 1.00 37.30 75 ALA B C 1
ATOM 2685 O O . ALA B 1 52 ? 20.666 35.039 73.197 1.00 36.91 75 ALA B O 1
ATOM 2687 N N . ILE B 1 53 ? 19.389 34.537 71.395 1.00 33.75 76 ILE B N 1
ATOM 2688 C CA . ILE B 1 53 ? 19.952 33.197 71.218 1.00 34.21 76 ILE B CA 1
ATOM 2689 C C . ILE B 1 53 ? 20.257 32.929 69.750 1.00 36.80 76 ILE B C 1
ATOM 2690 O O . ILE B 1 53 ? 19.498 33.343 68.876 1.00 36.35 76 ILE B O 1
ATOM 2695 N N . ASN B 1 54 ? 21.372 32.221 69.494 1.00 32.26 77 ASN B N 1
ATOM 2696 C CA . ASN B 1 54 ? 21.816 31.839 68.161 1.00 32.26 77 ASN B CA 1
ATOM 2697 C C . ASN B 1 54 ? 21.830 30.310 68.061 1.00 36.33 77 ASN B C 1
ATOM 2698 O O . ASN B 1 54 ? 22.262 29.640 68.991 1.00 35.99 77 ASN B O 1
ATOM 2703 N N . ASP B 1 55 ? 21.351 29.765 66.940 1.00 32.38 78 ASP B N 1
ATOM 2704 C CA . ASP B 1 55 ? 21.275 28.313 66.699 1.00 32.43 78 ASP B CA 1
ATOM 2705 C C . ASP B 1 55 ? 22.293 27.911 65.630 1.00 36.99 78 ASP B C 1
ATOM 2706 O O . ASP B 1 55 ? 22.076 26.922 64.928 1.00 37.16 78 ASP B O 1
ATOM 2711 N N . LEU B 1 56 ? 23.396 28.692 65.505 1.00 32.91 79 LEU B N 1
ATOM 2712 C CA . LEU B 1 56 ? 24.449 28.536 64.505 1.00 33.65 79 LEU B CA 1
ATOM 2713 C C . LEU B 1 56 ? 23.945 28.877 63.083 1.00 38.37 79 LEU B C 1
ATOM 2714 O O . LEU B 1 56 ? 24.661 28.624 62.113 1.00 38.18 79 LEU B O 1
ATOM 2719 N N . VAL B 1 57 ? 22.765 29.515 62.966 1.00 35.12 80 VAL B N 1
ATOM 2720 C CA . VAL B 1 57 ? 22.189 29.922 61.680 1.00 35.61 80 VAL B CA 1
ATOM 2721 C C . VAL B 1 57 ? 21.673 31.360 61.814 1.00 39.51 80 VAL B C 1
ATOM 2722 O O . VAL B 1 57 ? 22.133 32.232 61.078 1.00 39.88 80 VAL B O 1
ATOM 2726 N N . ASN B 1 58 ? 20.720 31.604 62.746 1.00 34.72 81 ASN B N 1
ATOM 2727 C CA . ASN B 1 58 ? 20.143 32.925 62.972 1.00 33.80 81 ASN B CA 1
ATOM 2728 C C . ASN B 1 58 ? 20.038 33.271 64.444 1.00 38.85 81 ASN B C 1
ATOM 2729 O O . ASN B 1 58 ? 19.740 32.400 65.271 1.00 38.33 81 ASN B O 1
ATOM 2734 N N . THR B 1 59 ? 20.187 34.579 64.742 1.00 35.74 82 THR B N 1
ATOM 2735 C CA . THR B 1 59 ? 20.037 35.163 66.071 1.00 34.90 82 THR B CA 1
ATOM 2736 C C . THR B 1 59 ? 18.594 35.617 66.257 1.00 39.67 82 THR B C 1
ATOM 2737 O O . THR B 1 59 ? 18.051 36.293 65.388 1.00 38.38 82 THR B O 1
ATOM 2741 N N . THR B 1 60 ? 17.983 35.274 67.397 1.00 38.18 83 THR B N 1
ATOM 2742 C CA . THR B 1 60 ? 16.603 35.660 67.721 1.00 37.80 83 THR B CA 1
ATOM 2743 C C . THR B 1 60 ? 16.575 36.268 69.112 1.00 41.74 83 THR B C 1
ATOM 2744 O O . THR B 1 60 ? 17.315 35.825 69.987 1.00 40.49 83 THR B O 1
ATOM 2748 N N . LEU B 1 61 ? 15.701 37.257 69.326 1.00 39.83 84 LEU B N 1
ATOM 2749 C CA . LEU B 1 61 ? 15.560 37.886 70.634 1.00 39.94 84 LEU B CA 1
ATOM 2750 C C . LEU B 1 61 ? 14.639 37.067 71.510 1.00 45.42 84 LEU B C 1
ATOM 2751 O O . LEU B 1 61 ? 13.537 36.711 71.089 1.00 44.41 84 LEU B O 1
ATOM 2756 N N . VAL B 1 62 ? 15.088 36.795 72.745 1.00 44.13 85 VAL B N 1
ATOM 2757 C CA . VAL B 1 62 ? 14.315 36.092 73.767 1.00 44.25 85 VAL B CA 1
ATOM 2758 C C . VAL B 1 62 ? 13.348 37.134 74.300 1.00 50.11 85 VAL B C 1
ATOM 2759 O O . VAL B 1 62 ? 13.767 38.024 75.035 1.00 50.31 85 VAL B O 1
ATOM 2763 N N . GLY B 1 63 ? 12.108 37.093 73.845 1.00 47.47 86 GLY B N 1
ATOM 2764 C CA . GLY B 1 63 ? 11.113 38.078 74.246 1.00 48.06 86 GLY B CA 1
ATOM 2765 C C . GLY B 1 63 ? 10.856 39.119 73.174 1.00 54.02 86 GLY B C 1
ATOM 2766 O O . GLY B 1 63 ? 11.156 38.892 71.995 1.00 54.39 86 GLY B O 1
ATOM 2767 N N . LYS B 1 64 ? 10.267 40.262 73.557 1.00 50.69 87 LYS B N 1
ATOM 2768 C CA . LYS B 1 64 ? 9.917 41.278 72.563 1.00 50.31 87 LYS B CA 1
ATOM 2769 C C . LYS B 1 64 ? 11.170 42.012 72.085 1.00 52.84 87 LYS B C 1
ATOM 2770 O O . LYS B 1 64 ? 12.156 42.122 72.818 1.00 51.43 87 LYS B O 1
ATOM 2776 N N . ASN B 1 65 ? 11.117 42.474 70.823 1.00 49.36 88 ASN B N 1
ATOM 2777 C CA . ASN B 1 65 ? 12.185 43.225 70.157 1.00 48.93 88 ASN B CA 1
ATOM 2778 C C . ASN B 1 65 ? 11.933 44.732 70.253 1.00 52.26 88 ASN B C 1
ATOM 2779 O O . ASN B 1 65 ? 12.651 45.505 69.621 1.00 51.99 88 ASN B O 1
ATOM 2784 N N . GLU B 1 66 ? 10.902 45.139 71.019 1.00 48.11 89 GLU B N 1
ATOM 2785 C CA . GLU B 1 66 ? 10.500 46.521 71.205 1.00 47.49 89 GLU B CA 1
ATOM 2786 C C . GLU B 1 66 ? 10.791 46.934 72.608 1.00 50.38 89 GLU B C 1
ATOM 2787 O O . GLU B 1 66 ? 10.519 46.179 73.543 1.00 50.51 89 GLU B O 1
ATOM 2793 N N . LEU B 1 67 ? 11.317 48.135 72.767 1.00 45.54 90 LEU B N 1
ATOM 2794 C CA . LEU B 1 67 ? 11.603 48.717 74.071 1.00 44.59 90 LEU B CA 1
ATOM 2795 C C . LEU B 1 67 ? 10.835 50.010 74.182 1.00 47.29 90 LEU B C 1
ATOM 2796 O O . LEU B 1 67 ? 11.112 50.935 73.420 1.00 46.92 90 LEU B O 1
ATOM 2801 N N . SER B 1 68 ? 9.846 50.070 75.086 1.00 42.70 91 SER B N 1
ATOM 2802 C CA . SER B 1 68 ? 9.029 51.263 75.278 1.00 41.66 91 SER B CA 1
ATOM 2803 C C . SER B 1 68 ? 9.571 52.077 76.462 1.00 42.69 91 SER B C 1
ATOM 2804 O O . SER B 1 68 ? 9.724 51.534 77.551 1.00 41.84 91 SER B O 1
ATOM 2807 N N . PHE B 1 69 ? 9.899 53.362 76.231 1.00 38.30 92 PHE B N 1
ATOM 2808 C CA . PHE B 1 69 ? 10.437 54.280 77.244 1.00 37.49 92 PHE B CA 1
ATOM 2809 C C . PHE B 1 69 ? 9.434 55.368 77.582 1.00 40.06 92 PHE B C 1
ATOM 2810 O O . PHE B 1 69 ? 8.912 55.994 76.668 1.00 39.64 92 PHE B O 1
ATOM 2818 N N . LYS B 1 70 ? 9.209 55.635 78.881 1.00 35.21 93 LYS B N 1
ATOM 2819 C CA . LYS B 1 70 ? 8.291 56.684 79.335 1.00 34.35 93 LYS B CA 1
ATOM 2820 C C . LYS B 1 70 ? 8.987 58.043 79.272 1.00 37.29 93 LYS B C 1
ATOM 2821 O O . LYS B 1 70 ? 10.136 58.151 79.702 1.00 37.11 93 LYS B O 1
ATOM 2827 N N . VAL B 1 71 ? 8.319 59.070 78.725 1.00 32.69 94 VAL B N 1
ATOM 2828 C CA . VAL B 1 71 ? 8.881 60.419 78.633 1.00 32.06 94 VAL B CA 1
ATOM 2829 C C . VAL B 1 71 ? 7.981 61.344 79.424 1.00 35.93 94 VAL B C 1
ATOM 2830 O O . VAL B 1 71 ? 6.826 61.511 79.050 1.00 36.46 94 VAL B O 1
ATOM 2834 N N . LYS B 1 72 ? 8.498 61.939 80.510 1.00 31.65 95 LYS B N 1
ATOM 2835 C CA . LYS B 1 72 ? 7.732 62.830 81.378 1.00 31.30 95 LYS B CA 1
ATOM 2836 C C . LYS B 1 72 ? 8.058 64.318 81.121 1.00 34.43 95 LYS B C 1
ATOM 2837 O O . LYS B 1 72 ? 9.142 64.642 80.651 1.00 32.79 95 LYS B O 1
ATOM 2843 N N . VAL B 1 73 ? 7.112 65.207 81.461 1.00 31.53 96 VAL B N 1
ATOM 2844 C CA . VAL B 1 73 ? 7.265 66.665 81.441 1.00 31.66 96 VAL B CA 1
ATOM 2845 C C . VAL B 1 73 ? 6.873 67.122 82.857 1.00 37.95 96 VAL B C 1
ATOM 2846 O O . VAL B 1 73 ? 5.951 66.546 83.447 1.00 38.52 96 VAL B O 1
ATOM 2850 N N . THR B 1 74 ? 7.607 68.082 83.432 1.00 35.31 97 THR B N 1
ATOM 2851 C CA . THR B 1 74 ? 7.399 68.486 84.828 1.00 36.27 97 THR B CA 1
ATOM 2852 C C . THR B 1 74 ? 6.049 69.175 85.108 1.00 40.59 97 THR B C 1
ATOM 2853 O O . THR B 1 74 ? 5.556 69.090 86.234 1.00 40.79 97 THR B O 1
ATOM 2857 N N . LYS B 1 75 ? 5.463 69.843 84.112 1.00 36.67 98 LYS B N 1
ATOM 2858 C CA . LYS B 1 75 ? 4.205 70.579 84.259 1.00 37.07 98 LYS B CA 1
ATOM 2859 C C . LYS B 1 75 ? 3.452 70.540 82.932 1.00 40.32 98 LYS B C 1
ATOM 2860 O O . LYS B 1 75 ? 4.115 70.502 81.901 1.00 39.95 98 LYS B O 1
ATOM 2866 N N . PRO B 1 76 ? 2.104 70.540 82.878 1.00 37.24 99 PRO B N 1
ATOM 2867 C CA . PRO B 1 76 ? 1.436 70.507 81.565 1.00 36.76 99 PRO B CA 1
ATOM 2868 C C . PRO B 1 76 ? 1.810 71.724 80.726 1.00 42.78 99 PRO B C 1
ATOM 2869 O O . PRO B 1 76 ? 1.866 72.841 81.252 1.00 43.42 99 PRO B O 1
ATOM 2873 N N . TYR B 1 77 ? 2.134 71.490 79.444 1.00 39.19 100 TYR B N 1
ATOM 2874 C CA . TYR B 1 77 ? 2.608 72.528 78.530 1.00 38.72 100 TYR B CA 1
ATOM 2875 C C . TYR B 1 77 ? 1.479 72.966 77.580 1.00 42.65 100 TYR B C 1
ATOM 2876 O O . TYR B 1 77 ? 0.595 72.174 77.247 1.00 41.28 100 TYR B O 1
ATOM 2885 N N . LYS B 1 78 ? 1.512 74.256 77.185 1.00 40.35 101 LYS B N 1
ATOM 2886 C CA . LYS B 1 78 ? 0.506 74.938 76.349 1.00 39.95 101 LYS B CA 1
ATOM 2887 C C . LYS B 1 78 ? 0.260 74.308 74.958 1.00 42.58 101 LYS B C 1
ATOM 2888 O O . LYS B 1 78 ? -0.837 74.465 74.426 1.00 41.95 101 LYS B O 1
ATOM 2894 N N . GLU B 1 79 ? 1.265 73.647 74.362 1.00 38.15 102 GLU B N 1
ATOM 2895 C CA . GLU B 1 79 ? 1.164 73.059 73.020 1.00 37.20 102 GLU B CA 1
ATOM 2896 C C . GLU B 1 79 ? 1.758 71.637 72.995 1.00 41.39 102 GLU B C 1
ATOM 2897 O O . GLU B 1 79 ? 2.354 71.193 73.978 1.00 41.09 102 GLU B O 1
ATOM 2903 N N . ASP B 1 80 ? 1.548 70.906 71.884 1.00 37.79 103 ASP B N 1
ATOM 2904 C CA . ASP B 1 80 ? 2.056 69.536 71.734 1.00 36.79 103 ASP B CA 1
ATOM 2905 C C . ASP B 1 80 ? 3.572 69.550 71.580 1.00 40.17 103 ASP B C 1
ATOM 2906 O O . ASP B 1 80 ? 4.091 70.418 70.878 1.00 41.38 103 ASP B O 1
ATOM 2911 N N . ILE B 1 81 ? 4.278 68.608 72.230 1.00 34.96 104 ILE B N 1
ATOM 2912 C CA . ILE B 1 81 ? 5.744 68.478 72.161 1.00 33.78 104 ILE B CA 1
ATOM 2913 C C . ILE B 1 81 ? 6.068 67.146 71.509 1.00 38.13 104 ILE B C 1
ATOM 2914 O O . ILE B 1 81 ? 5.753 66.111 72.089 1.00 37.93 104 ILE B O 1
ATOM 2919 N N . LYS B 1 82 ? 6.708 67.158 70.330 1.00 34.70 105 LYS B N 1
ATOM 2920 C CA . LYS B 1 82 ? 7.111 65.926 69.660 1.00 33.82 105 LYS B CA 1
ATOM 2921 C C . LYS B 1 82 ? 8.453 65.507 70.233 1.00 38.23 105 LYS B C 1
ATOM 2922 O O . LYS B 1 82 ? 9.396 66.295 70.205 1.00 38.18 105 LYS B O 1
ATOM 2928 N N . VAL B 1 83 ? 8.541 64.282 70.755 1.00 35.71 106 VAL B N 1
ATOM 2929 C CA . VAL B 1 83 ? 9.772 63.742 71.350 1.00 35.78 106 VAL B CA 1
ATOM 2930 C C . VAL B 1 83 ? 10.168 62.455 70.661 1.00 40.31 106 VAL B C 1
ATOM 2931 O O . VAL B 1 83 ? 9.313 61.745 70.131 1.00 39.57 106 VAL B O 1
ATOM 2935 N N . ASN B 1 84 ? 11.463 62.146 70.684 1.00 38.43 107 ASN B N 1
ATOM 2936 C CA . ASN B 1 84 ? 11.979 60.929 70.071 1.00 39.50 107 ASN B CA 1
ATOM 2937 C C . ASN B 1 84 ? 13.336 60.577 70.654 1.00 45.31 107 ASN B C 1
ATOM 2938 O O . ASN B 1 84 ? 13.962 61.423 71.289 1.00 46.57 107 ASN B O 1
ATOM 2943 N N . LEU B 1 85 ? 13.790 59.339 70.442 1.00 41.20 108 LEU B N 1
ATOM 2944 C CA . LEU B 1 85 ? 15.117 58.894 70.874 1.00 40.95 108 LEU B CA 1
ATOM 2945 C C . LEU B 1 85 ? 16.058 58.846 69.693 1.00 46.31 108 LEU B C 1
ATOM 2946 O O . LEU B 1 85 ? 15.615 58.705 68.553 1.00 44.74 108 LEU B O 1
ATOM 2959 N N . LYS B 1 87 ? 20.252 57.374 68.543 1.00 50.36 110 LYS B N 1
ATOM 2960 C CA . LYS B 1 87 ? 21.418 56.589 68.908 1.00 51.68 110 LYS B CA 1
ATOM 2961 C C . LYS B 1 87 ? 22.631 57.489 68.960 1.00 59.50 110 LYS B C 1
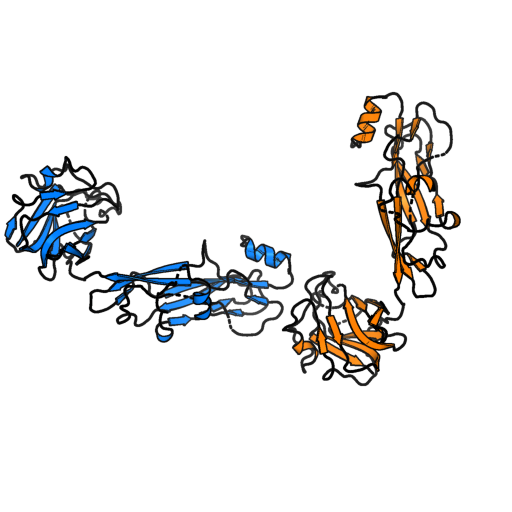ATOM 2962 O O . LYS B 1 87 ? 23.098 57.946 67.917 1.00 59.83 110 LYS B O 1
ATOM 2968 N N . GLU B 1 88 ? 23.115 57.779 70.169 1.00 58.84 111 GLU B N 1
ATOM 2969 C CA . GLU B 1 88 ? 24.308 58.588 70.364 1.00 60.63 111 GLU B CA 1
ATOM 2970 C C . GLU B 1 88 ? 25.375 57.666 70.952 1.00 66.58 111 GLU B C 1
ATOM 2971 O O . GLU B 1 88 ? 25.421 57.455 72.160 1.00 64.87 111 GLU B O 1
ATOM 2977 N N . ASP B 1 89 ? 26.213 57.092 70.070 1.00 66.57 112 ASP B N 1
ATOM 2978 C CA . ASP B 1 89 ? 27.268 56.137 70.443 1.00 68.27 112 ASP B CA 1
ATOM 2979 C C . ASP B 1 89 ? 28.381 56.757 71.304 1.00 74.33 112 ASP B C 1
ATOM 2980 O O . ASP B 1 89 ? 29.040 56.020 72.041 1.00 73.87 112 ASP B O 1
ATOM 2985 N N . LYS B 1 90 ? 28.580 58.097 71.229 1.00 72.41 113 LYS B N 1
ATOM 2986 C CA . LYS B 1 90 ? 29.601 58.810 72.012 1.00 73.23 113 LYS B CA 1
ATOM 2987 C C . LYS B 1 90 ? 29.431 58.585 73.532 1.00 78.11 113 LYS B C 1
ATOM 2988 O O . LYS B 1 90 ? 30.430 58.570 74.250 1.00 77.93 113 LYS B O 1
ATOM 2994 N N . LEU B 1 91 ? 28.180 58.381 74.011 1.00 75.24 114 LEU B N 1
ATOM 2995 C CA . LEU B 1 91 ? 27.889 58.161 75.437 1.00 75.54 114 LEU B CA 1
ATOM 2996 C C . LEU B 1 91 ? 28.374 56.793 75.962 1.00 81.58 114 LEU B C 1
ATOM 2997 O O . LEU B 1 91 ? 28.428 56.621 77.178 1.00 81.10 114 LEU B O 1
ATOM 3002 N N . VAL B 1 92 ? 28.755 55.839 75.092 1.00 80.44 115 VAL B N 1
ATOM 3003 C CA . VAL B 1 92 ? 29.188 54.505 75.538 1.00 81.47 115 VAL B CA 1
ATOM 3004 C C . VAL B 1 92 ? 30.584 54.562 76.195 1.00 89.78 115 VAL B C 1
ATOM 3005 O O . VAL B 1 92 ? 30.804 53.877 77.194 1.00 89.17 115 VAL B O 1
ATOM 3009 N N . THR B 1 93 ? 31.515 55.359 75.622 1.00 90.30 116 THR B N 1
ATOM 3010 C CA . THR B 1 93 ? 32.907 55.517 76.093 1.00 92.49 116 THR B CA 1
ATOM 3011 C C . THR B 1 93 ? 33.026 55.862 77.593 1.00 100.42 116 THR B C 1
ATOM 3012 O O . THR B 1 93 ? 33.916 55.327 78.259 1.00 100.31 116 THR B O 1
ATOM 3016 N N . ASP B 1 94 ? 32.148 56.757 78.114 1.00 99.80 117 ASP B N 1
ATOM 3017 C CA . ASP B 1 94 ? 32.177 57.183 79.526 1.00 101.29 117 ASP B CA 1
ATOM 3018 C C . ASP B 1 94 ? 31.894 56.027 80.517 1.00 107.79 117 ASP B C 1
ATOM 3019 O O . ASP B 1 94 ? 32.295 56.132 81.677 1.00 107.91 117 ASP B O 1
ATOM 3024 N N . PHE B 1 95 ? 31.223 54.940 80.069 1.00 105.63 118 PHE B N 1
ATOM 3025 C CA . PHE B 1 95 ? 30.927 53.771 80.901 1.00 106.07 118 PHE B CA 1
ATOM 3026 C C . PHE B 1 95 ? 31.725 52.552 80.357 1.00 109.96 118 PHE B C 1
ATOM 3027 O O . PHE B 1 95 ? 31.153 51.671 79.710 1.00 109.21 118 PHE B O 1
ATOM 3035 N N . PRO B 1 96 ? 33.059 52.490 80.600 1.00 106.69 119 PRO B N 1
ATOM 3036 C CA . PRO B 1 96 ? 33.849 51.362 80.073 1.00 106.19 119 PRO B CA 1
ATOM 3037 C C . PRO B 1 96 ? 33.636 50.029 80.800 1.00 108.18 119 PRO B C 1
ATOM 3038 O O . PRO B 1 96 ? 34.145 49.022 80.311 1.00 107.69 119 PRO B O 1
ATOM 3042 N N . GLU B 1 97 ? 32.923 49.998 81.952 1.00 103.39 120 GLU B N 1
ATOM 3043 C CA . GLU B 1 97 ? 32.680 48.747 82.682 1.00 102.43 120 GLU B CA 1
ATOM 3044 C C . GLU B 1 97 ? 31.805 47.798 81.857 1.00 103.53 120 GLU B C 1
ATOM 3045 O O . GLU B 1 97 ? 32.194 46.653 81.614 1.00 103.19 120 GLU B O 1
ATOM 3059 N N . ALA B 1 99 ? 30.899 48.319 78.602 1.00 90.42 122 ALA B N 1
ATOM 3060 C CA . ALA B 1 99 ? 31.357 48.291 77.203 1.00 89.03 122 ALA B CA 1
ATOM 3061 C C . ALA B 1 99 ? 32.865 48.010 77.095 1.00 90.85 122 ALA B C 1
ATOM 3062 O O . ALA B 1 99 ? 33.566 48.686 76.337 1.00 91.10 122 ALA B O 1
ATOM 3064 N N . GLU B 1 100 ? 33.358 46.993 77.825 1.00 85.02 123 GLU B N 1
ATOM 3065 C CA . GLU B 1 100 ? 34.781 46.628 77.795 1.00 84.26 123 GLU B CA 1
ATOM 3066 C C . GLU B 1 100 ? 35.033 45.643 76.641 1.00 83.46 123 GLU B C 1
ATOM 3067 O O . GLU B 1 100 ? 34.909 44.425 76.811 1.00 83.01 123 GLU B O 1
ATOM 3069 N N . GLY B 1 101 ? 35.350 46.191 75.470 1.00 76.15 124 GLY B N 1
ATOM 3070 C CA . GLY B 1 101 ? 35.613 45.400 74.272 1.00 74.21 124 GLY B CA 1
ATOM 3071 C C . GLY B 1 101 ? 34.399 44.689 73.702 1.00 72.81 124 GLY B C 1
ATOM 3072 O O . GLY B 1 101 ? 34.524 43.568 73.202 1.00 72.83 124 GLY B O 1
ATOM 3073 N N . ILE B 1 102 ? 33.216 45.343 73.757 1.00 64.34 125 ILE B N 1
ATOM 3074 C CA . ILE B 1 102 ? 31.948 44.821 73.228 1.00 61.06 125 ILE B CA 1
ATOM 3075 C C . ILE B 1 102 ? 31.577 45.694 72.033 1.00 60.25 125 ILE B C 1
ATOM 3076 O O . ILE B 1 102 ? 31.589 46.917 72.178 1.00 59.15 125 ILE B O 1
ATOM 3081 N N . PRO B 1 103 ? 31.290 45.128 70.836 1.00 54.12 126 PRO B N 1
ATOM 3082 C CA . PRO B 1 103 ? 30.991 45.990 69.676 1.00 52.70 126 PRO B CA 1
ATOM 3083 C C . PRO B 1 103 ? 29.697 46.773 69.828 1.00 52.97 126 PRO B C 1
ATOM 3084 O O . PRO B 1 103 ? 28.831 46.402 70.616 1.00 52.37 126 PRO B O 1
ATOM 3088 N N . LEU B 1 104 ? 29.574 47.865 69.076 1.00 46.66 127 LEU B N 1
ATOM 3089 C CA . LEU B 1 104 ? 28.363 48.676 69.112 1.00 44.36 127 LEU B CA 1
ATOM 3090 C C . LEU B 1 104 ? 27.271 47.987 68.324 1.00 47.54 127 LEU B C 1
ATOM 3091 O O . LEU B 1 104 ? 27.552 47.406 67.270 1.00 47.49 127 LEU B O 1
ATOM 3096 N N . PHE B 1 105 ? 26.028 48.051 68.826 1.00 42.72 128 PHE B N 1
ATOM 3097 C CA . PHE B 1 105 ? 24.887 47.481 68.114 1.00 41.49 128 PHE B CA 1
ATOM 3098 C C . PHE B 1 105 ? 24.683 48.315 66.844 1.00 45.24 128 PHE B C 1
ATOM 3099 O O . PHE B 1 105 ? 24.575 49.529 66.978 1.00 45.53 128 PHE B O 1
ATOM 3107 N N . PRO B 1 106 ? 24.711 47.746 65.617 1.00 40.55 129 PRO B N 1
ATOM 3108 C CA . PRO B 1 106 ? 24.588 48.587 64.408 1.00 40.20 129 PRO B CA 1
ATOM 3109 C C . PRO B 1 106 ? 23.365 49.508 64.409 1.00 45.38 129 PRO B C 1
ATOM 3110 O O . PRO B 1 106 ? 22.278 49.092 64.810 1.00 43.74 129 PRO B O 1
ATOM 3114 N N . SER B 1 107 ? 23.565 50.779 63.986 1.00 44.16 130 SER B N 1
ATOM 3115 C CA . SER B 1 107 ? 22.508 51.804 63.924 1.00 44.11 130 SER B CA 1
ATOM 3116 C C . SER B 1 107 ? 21.404 51.422 62.951 1.00 48.62 130 SER B C 1
ATOM 3117 O O . SER B 1 107 ? 20.244 51.721 63.220 1.00 48.78 130 SER B O 1
ATOM 3120 N N . GLU B 1 108 ? 21.761 50.780 61.816 1.00 45.10 131 GLU B N 1
ATOM 3121 C CA . GLU B 1 108 ? 20.803 50.335 60.799 1.00 44.87 131 GLU B CA 1
ATOM 3122 C C . GLU B 1 108 ? 19.766 49.342 61.371 1.00 48.36 131 GLU B C 1
ATOM 3123 O O . GLU B 1 108 ? 18.623 49.341 60.913 1.00 48.71 131 GLU B O 1
ATOM 3129 N N . ASN B 1 109 ? 20.139 48.562 62.407 1.00 43.11 132 ASN B N 1
ATOM 3130 C CA . ASN B 1 109 ? 19.237 47.600 63.049 1.00 41.85 132 ASN B CA 1
ATOM 3131 C C . ASN B 1 109 ? 18.309 48.245 64.115 1.00 43.73 132 ASN B C 1
ATOM 3132 O O . ASN B 1 109 ? 17.515 47.517 64.709 1.00 42.71 132 ASN B O 1
ATOM 3137 N N . CYS B 1 110 ? 18.380 49.578 64.346 1.00 40.42 133 CYS B N 1
ATOM 3138 C CA . CYS B 1 110 ? 17.492 50.288 65.275 1.00 40.68 133 CYS B CA 1
ATOM 3139 C C . CYS B 1 110 ? 16.412 51.014 64.492 1.00 44.85 133 CYS B C 1
ATOM 3140 O O . CYS B 1 110 ? 16.704 51.621 63.455 1.00 44.94 133 CYS B O 1
ATOM 3143 N N . THR B 1 111 ? 15.188 51.017 65.020 1.00 41.20 134 THR B N 1
ATOM 3144 C CA . THR B 1 111 ? 14.087 51.768 64.424 1.00 41.29 134 THR B CA 1
ATOM 3145 C C . THR B 1 111 ? 13.427 52.504 65.581 1.00 43.88 134 THR B C 1
ATOM 3146 O O . THR B 1 111 ? 12.881 51.876 66.496 1.00 42.24 134 THR B O 1
ATOM 3150 N N . PHE B 1 112 ? 13.535 53.845 65.557 1.00 40.73 135 PHE B N 1
ATOM 3151 C CA . PHE B 1 112 ? 13.010 54.706 66.599 1.00 39.95 135 PHE B CA 1
ATOM 3152 C C . PHE B 1 112 ? 11.657 55.281 66.207 1.00 45.37 135 PHE B C 1
ATOM 3153 O O . PHE B 1 112 ? 11.545 55.953 65.181 1.00 44.84 135 PHE B O 1
ATOM 3161 N N . GLU B 1 113 ? 10.633 55.014 67.036 1.00 43.04 136 GLU B N 1
ATOM 3162 C CA . GLU B 1 113 ? 9.271 55.512 66.865 1.00 42.84 136 GLU B CA 1
ATOM 3163 C C . GLU B 1 113 ? 9.100 56.649 67.852 1.00 46.06 136 GLU B C 1
ATOM 3164 O O . GLU B 1 113 ? 9.371 56.472 69.045 1.00 44.66 136 GLU B O 1
ATOM 3170 N N . GLY B 1 114 ? 8.697 57.813 67.350 1.00 42.66 137 GLY B N 1
ATOM 3171 C CA . GLY B 1 114 ? 8.522 58.997 68.176 1.00 41.76 137 GLY B CA 1
ATOM 3172 C C . GLY B 1 114 ? 7.265 58.972 69.011 1.00 44.16 137 GLY B C 1
ATOM 3173 O O . GLY B 1 114 ? 6.434 58.070 68.891 1.00 44.22 137 GLY B O 1
ATOM 3174 N N . GLY B 1 115 ? 7.148 59.978 69.858 1.00 40.04 138 GLY B N 1
ATOM 3175 C CA . GLY B 1 115 ? 6.009 60.188 70.745 1.00 39.48 138 GLY B CA 1
ATOM 3176 C C . GLY B 1 115 ? 5.602 61.647 70.743 1.00 41.63 138 GLY B C 1
ATOM 3177 O O . GLY B 1 115 ? 6.356 62.501 70.266 1.00 40.73 138 GLY B O 1
ATOM 3178 N N . VAL B 1 116 ? 4.402 61.942 71.254 1.00 37.31 139 VAL B N 1
ATOM 3179 C CA . VAL B 1 116 ? 3.882 63.303 71.301 1.00 36.74 139 VAL B CA 1
ATOM 3180 C C . VAL B 1 116 ? 3.249 63.572 72.658 1.00 41.07 139 VAL B C 1
ATOM 3181 O O . VAL B 1 116 ? 2.207 62.994 72.958 1.00 40.90 139 VAL B O 1
ATOM 3185 N N . LEU B 1 117 ? 3.853 64.472 73.460 1.00 38.11 140 LEU B N 1
ATOM 3186 C CA . LEU B 1 117 ? 3.256 64.910 74.727 1.00 38.32 140 LEU B CA 1
ATOM 3187 C C . LEU B 1 117 ? 2.190 65.920 74.352 1.00 41.72 140 LEU B C 1
ATOM 3188 O O . LEU B 1 117 ? 2.526 67.078 74.103 1.00 41.99 140 LEU B O 1
ATOM 3193 N N . LYS B 1 118 ? 0.933 65.483 74.206 1.00 37.07 141 LYS B N 1
ATOM 3194 C CA . LYS B 1 118 ? -0.136 66.381 73.759 1.00 36.70 141 LYS B CA 1
ATOM 3195 C C . LYS B 1 118 ? -0.444 67.453 74.805 1.00 41.78 141 LYS B C 1
ATOM 3196 O O . LYS B 1 118 ? -0.364 67.176 76.000 1.00 42.74 141 LYS B O 1
ATOM 3202 N N . ALA B 1 119 ? -0.730 68.692 74.352 1.00 37.96 142 ALA B N 1
ATOM 3203 C CA . ALA B 1 119 ? -1.019 69.831 75.229 1.00 38.23 142 ALA B CA 1
ATOM 3204 C C . ALA B 1 119 ? -1.919 69.419 76.383 1.00 43.21 142 ALA B C 1
ATOM 3205 O O . ALA B 1 119 ? -3.048 68.979 76.147 1.00 43.00 142 ALA B O 1
ATOM 3207 N N . GLY B 1 120 ? -1.383 69.483 77.601 1.00 39.91 143 GLY B N 1
ATOM 3208 C CA . GLY B 1 120 ? -2.108 69.098 78.807 1.00 39.84 143 GLY B CA 1
ATOM 3209 C C . GLY B 1 120 ? -1.625 67.804 79.427 1.00 42.87 143 GLY B C 1
ATOM 3210 O O . GLY B 1 120 ? -1.808 67.604 80.630 1.00 43.54 143 GLY B O 1
ATOM 3211 N N . GLU B 1 121 ? -1.041 66.894 78.614 1.00 37.48 144 GLU B N 1
ATOM 3212 C CA . GLU B 1 121 ? -0.519 65.621 79.107 1.00 36.53 144 GLU B CA 1
ATOM 3213 C C . GLU B 1 121 ? 0.782 65.817 79.873 1.00 41.42 144 GLU B C 1
ATOM 3214 O O . GLU B 1 121 ? 1.489 66.808 79.665 1.00 40.93 144 GLU B O 1
ATOM 3220 N N . LEU B 1 122 ? 1.101 64.845 80.744 1.00 38.55 145 LEU B N 1
ATOM 3221 C CA . LEU B 1 122 ? 2.335 64.808 81.533 1.00 38.02 145 LEU B CA 1
ATOM 3222 C C . LEU B 1 122 ? 3.271 63.673 81.085 1.00 41.26 145 LEU B C 1
ATOM 3223 O O . LEU B 1 122 ? 4.435 63.682 81.481 1.00 40.08 145 LEU B O 1
ATOM 3228 N N . GLU B 1 123 ? 2.775 62.684 80.304 1.00 38.10 146 GLU B N 1
ATOM 3229 C CA . GLU B 1 123 ? 3.590 61.549 79.873 1.00 37.86 146 GLU B CA 1
ATOM 3230 C C . GLU B 1 123 ? 3.280 61.123 78.447 1.00 41.67 146 GLU B C 1
ATOM 3231 O O . GLU B 1 123 ? 2.204 61.398 77.920 1.00 41.39 146 GLU B O 1
ATOM 3237 N N . THR B 1 124 ? 4.230 60.415 77.842 1.00 38.02 147 THR B N 1
ATOM 3238 C CA . THR B 1 124 ? 4.093 59.783 76.526 1.00 36.98 147 THR B CA 1
ATOM 3239 C C . THR B 1 124 ? 5.106 58.626 76.485 1.00 39.92 147 THR B C 1
ATOM 3240 O O . THR B 1 124 ? 5.791 58.378 77.485 1.00 38.25 147 THR B O 1
ATOM 3244 N N . THR B 1 125 ? 5.179 57.912 75.355 1.00 36.90 148 THR B N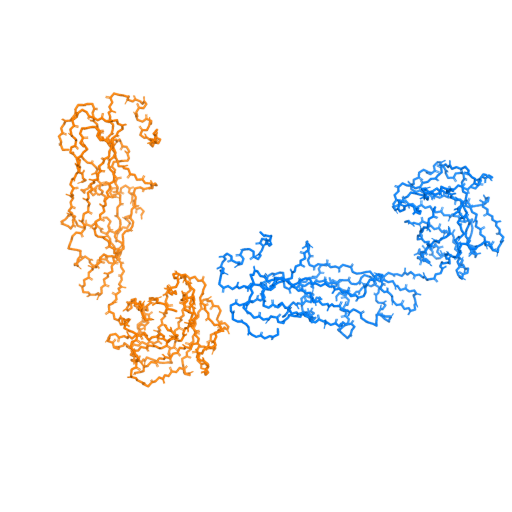 1
ATOM 3245 C CA . THR B 1 125 ? 6.136 56.822 75.185 1.00 36.50 148 THR B CA 1
ATOM 3246 C C . THR B 1 125 ? 6.837 56.965 73.842 1.00 40.71 148 THR B C 1
ATOM 3247 O O . THR B 1 125 ? 6.242 57.436 72.869 1.00 40.69 148 THR B O 1
ATOM 3251 N N . VAL B 1 126 ? 8.098 56.530 73.800 1.00 37.11 149 VAL B N 1
ATOM 3252 C CA . VAL B 1 126 ? 8.940 56.504 72.600 1.00 36.81 149 VAL B CA 1
ATOM 3253 C C . VAL B 1 126 ? 9.450 55.073 72.490 1.00 39.59 149 VAL B C 1
ATOM 3254 O O . VAL B 1 126 ? 9.772 54.472 73.512 1.00 38.51 149 VAL B O 1
ATOM 3258 N N . LYS B 1 127 ? 9.416 54.494 71.283 1.00 36.54 150 LYS B N 1
ATOM 3259 C CA . LYS B 1 127 ? 9.741 53.089 71.068 1.00 36.16 150 LYS B CA 1
ATOM 3260 C C . LYS B 1 127 ? 11.058 52.894 70.321 1.00 40.33 150 LYS B C 1
ATOM 3261 O O . LYS B 1 127 ? 11.366 53.643 69.396 1.00 39.73 150 LYS B O 1
ATOM 3267 N N . LEU B 1 128 ? 11.808 51.857 70.714 1.00 37.06 151 LEU B N 1
ATOM 3268 C CA . LEU B 1 128 ? 13.038 51.420 70.064 1.00 37.12 151 LEU B CA 1
ATOM 3269 C C . LEU B 1 128 ? 12.800 49.995 69.660 1.00 43.19 151 LEU B C 1
ATOM 3270 O O . LEU B 1 128 ? 12.574 49.165 70.542 1.00 42.94 151 LEU B O 1
ATOM 3275 N N . THR B 1 129 ? 12.809 49.705 68.348 1.00 40.78 152 THR B N 1
ATOM 3276 C CA . THR B 1 129 ? 12.591 48.358 67.837 1.00 40.52 152 THR B CA 1
ATOM 3277 C C . THR B 1 129 ? 13.908 47.856 67.251 1.00 44.69 152 THR B C 1
ATOM 3278 O O . THR B 1 129 ? 14.516 48.552 66.431 1.00 44.69 152 THR B O 1
ATOM 3282 N N . LEU B 1 130 ? 14.357 46.657 67.692 1.00 40.35 153 LEU B N 1
ATOM 3283 C CA . LEU B 1 130 ? 15.592 46.023 67.214 1.00 39.56 153 LEU B CA 1
ATOM 3284 C C . LEU B 1 130 ? 15.239 45.108 66.039 1.00 43.56 153 LEU B C 1
ATOM 3285 O O . LEU B 1 130 ? 14.848 43.961 66.252 1.00 43.69 153 LEU B O 1
ATOM 3290 N N . LYS B 1 131 ? 15.352 45.628 64.800 1.00 39.92 154 LYS B N 1
ATOM 3291 C CA . LYS B 1 131 ? 14.982 44.899 63.582 1.00 39.70 154 LYS B CA 1
ATOM 3292 C C . LYS B 1 131 ? 16.149 44.126 62.943 1.00 44.12 154 LYS B C 1
ATOM 3293 O O . LYS B 1 131 ? 17.306 44.513 63.081 1.00 43.53 154 LYS B O 1
ATOM 3299 N N . ASP B 1 132 ? 15.803 43.034 62.224 1.00 40.77 155 ASP B N 1
ATOM 3300 C CA . ASP B 1 132 ? 16.685 42.146 61.461 1.00 40.62 155 ASP B CA 1
ATOM 3301 C C . ASP B 1 132 ? 18.002 41.827 62.173 1.00 43.51 155 ASP B C 1
ATOM 3302 O O . ASP B 1 132 ? 19.093 42.027 61.621 1.00 44.05 155 ASP B O 1
ATOM 3307 N N . VAL B 1 133 ? 17.887 41.290 63.393 1.00 37.50 156 VAL B N 1
ATOM 3308 C CA . VAL B 1 133 ? 19.055 40.899 64.183 1.00 36.05 156 VAL B CA 1
ATOM 3309 C C . VAL B 1 133 ? 19.643 39.558 63.688 1.00 38.70 156 VAL B C 1
ATOM 3310 O O . VAL B 1 133 ? 20.770 39.244 64.056 1.00 39.42 156 VAL B O 1
ATOM 3314 N N . GLU B 1 134 ? 18.893 38.776 62.879 1.00 32.98 157 GLU B N 1
ATOM 3315 C CA . GLU B 1 134 ? 19.288 37.474 62.323 1.00 32.06 157 GLU B CA 1
ATOM 3316 C C . GLU B 1 134 ? 20.790 37.238 62.192 1.00 35.99 157 GLU B C 1
ATOM 3317 O O . GLU B 1 134 ? 21.300 36.286 62.780 1.00 35.69 157 GLU B O 1
ATOM 3323 N N . LYS B 1 135 ? 21.488 38.089 61.421 1.00 32.70 158 LYS B N 1
ATOM 3324 C CA . LYS B 1 135 ? 22.911 37.904 61.120 1.00 32.88 158 LYS B CA 1
ATOM 3325 C C . LYS B 1 135 ? 23.888 38.624 62.097 1.00 37.76 158 LYS B C 1
ATOM 3326 O O . LYS B 1 135 ? 25.085 38.699 61.794 1.00 37.83 158 LYS B O 1
ATOM 3332 N N . LEU B 1 136 ? 23.403 39.061 63.287 1.00 34.04 159 LEU B N 1
ATOM 3333 C CA . LEU B 1 136 ? 24.226 39.637 64.362 1.00 33.90 159 LEU B CA 1
ATOM 3334 C C . LEU B 1 136 ? 24.602 38.489 65.291 1.00 38.89 159 LEU B C 1
ATOM 3335 O O . LEU B 1 136 ? 23.828 38.150 66.187 1.00 37.00 159 LEU B O 1
ATOM 3340 N N . ASN B 1 137 ? 25.750 37.832 65.021 1.00 37.94 160 ASN B N 1
ATOM 3341 C CA . ASN B 1 137 ? 26.159 36.623 65.733 1.00 38.42 160 ASN B CA 1
ATOM 3342 C C . ASN B 1 137 ? 27.436 36.798 66.583 1.00 43.68 160 ASN B C 1
ATOM 3343 O O . ASN B 1 137 ? 28.129 35.811 66.828 1.00 44.17 160 ASN B O 1
ATOM 3348 N N . ASN B 1 138 ? 27.713 38.016 67.088 1.00 40.00 161 ASN B N 1
ATOM 3349 C CA . ASN B 1 138 ? 28.878 38.237 67.947 1.00 39.86 161 ASN B CA 1
ATOM 3350 C C . ASN B 1 138 ? 28.551 37.728 69.356 1.00 44.40 161 ASN B C 1
ATOM 3351 O O . ASN B 1 138 ? 27.635 38.250 69.984 1.00 42.28 161 ASN B O 1
ATOM 3356 N N . LEU B 1 139 ? 29.265 36.692 69.834 1.00 43.46 162 LEU B N 1
ATOM 3357 C CA . LEU B 1 139 ? 28.987 36.054 71.134 1.00 43.41 162 LEU B CA 1
ATOM 3358 C C . LEU B 1 139 ? 29.245 36.965 72.337 1.00 48.06 162 LEU B C 1
ATOM 3359 O O . LEU B 1 139 ? 28.540 36.826 73.336 1.00 47.32 162 LEU B O 1
ATOM 3364 N N . SER B 1 140 ? 30.203 37.915 72.258 1.00 45.53 163 SER B N 1
ATOM 3365 C CA . SER B 1 140 ? 30.428 38.854 73.370 1.00 45.05 163 SER B CA 1
ATOM 3366 C C . SER B 1 140 ? 29.228 39.825 73.534 1.00 47.65 163 SER B C 1
ATOM 3367 O O . SER B 1 140 ? 29.143 40.506 74.556 1.00 47.43 163 SER B O 1
ATOM 3370 N N . GLY B 1 141 ? 28.331 39.869 72.542 1.00 42.34 164 GLY B N 1
ATOM 3371 C CA . GLY B 1 141 ? 27.126 40.676 72.580 1.00 40.84 164 GLY B CA 1
ATOM 3372 C C . GLY B 1 141 ? 27.308 41.995 71.875 1.00 43.92 164 GLY B C 1
ATOM 3373 O O . GLY B 1 141 ? 28.242 42.165 71.087 1.00 44.32 164 GLY B O 1
ATOM 3374 N N . TYR B 1 142 ? 26.366 42.908 72.106 1.00 39.28 165 TYR B N 1
ATOM 3375 C CA . TYR B 1 142 ? 26.379 44.254 71.540 1.00 38.85 165 TYR B CA 1
ATOM 3376 C C . TYR B 1 142 ? 25.952 45.249 72.621 1.00 43.35 165 TYR B C 1
ATOM 3377 O O . TYR B 1 142 ? 25.265 44.863 73.562 1.00 42.93 165 TYR B O 1
ATOM 3386 N N . VAL B 1 143 ? 26.350 46.516 72.496 1.00 40.05 166 VAL B N 1
ATOM 3387 C CA . VAL B 1 143 ? 26.001 47.542 73.479 1.00 39.39 166 VAL B CA 1
ATOM 3388 C C . VAL B 1 143 ? 25.615 48.834 72.755 1.00 44.21 166 VAL B C 1
ATOM 3389 O O . VAL B 1 143 ? 26.102 49.084 71.658 1.00 44.64 166 VAL B O 1
ATOM 3401 N N . ALA B 1 145 ? 23.944 53.197 73.390 1.00 42.70 168 ALA B N 1
ATOM 3402 C CA . ALA B 1 145 ? 23.470 54.328 74.179 1.00 42.26 168 ALA B CA 1
ATOM 3403 C C . ALA B 1 145 ? 22.514 55.146 73.340 1.00 45.06 168 ALA B C 1
ATOM 3404 O O . ALA B 1 145 ? 22.726 55.294 72.134 1.00 44.70 168 ALA B O 1
ATOM 3406 N N . ILE B 1 146 ? 21.450 55.656 73.971 1.00 40.75 169 ILE B N 1
ATOM 3407 C CA . ILE B 1 146 ? 20.415 56.458 73.305 1.00 39.91 169 ILE B CA 1
ATOM 3408 C C . ILE B 1 146 ? 20.130 57.709 74.120 1.00 44.55 169 ILE B C 1
ATOM 3409 O O . ILE B 1 146 ? 20.228 57.662 75.350 1.00 44.58 169 ILE B O 1
ATOM 3414 N N . LYS B 1 147 ? 19.799 58.831 73.441 1.00 40.14 170 LYS B N 1
ATOM 3415 C CA . LYS B 1 147 ? 19.486 60.085 74.123 1.00 39.63 170 LYS B CA 1
ATOM 3416 C C . LYS B 1 147 ? 18.141 60.611 73.667 1.00 43.18 170 LYS B C 1
ATOM 3417 O O . LYS B 1 147 ? 17.755 60.412 72.518 1.00 42.83 170 LYS B O 1
ATOM 3423 N N . LEU B 1 148 ? 17.434 61.288 74.577 1.00 39.91 171 LEU B N 1
ATOM 3424 C CA . LEU B 1 148 ? 16.132 61.884 74.296 1.00 39.69 171 LEU B CA 1
ATOM 3425 C C . LEU B 1 148 ? 16.314 63.202 73.537 1.00 44.39 171 LEU B C 1
ATOM 3426 O O . LEU B 1 148 ? 17.253 63.950 73.824 1.00 43.41 171 LEU B O 1
ATOM 3431 N N . THR B 1 149 ? 15.422 63.473 72.560 1.00 42.07 172 THR B N 1
ATOM 3432 C CA . THR B 1 149 ? 15.464 64.686 71.740 1.00 42.91 172 THR B CA 1
ATOM 3433 C C . THR B 1 149 ? 14.074 65.292 71.574 1.00 49.38 172 THR B C 1
ATOM 3434 O O . THR B 1 149 ? 13.082 64.603 71.762 1.00 49.25 172 THR B O 1
ATOM 3446 N N . GLU B 1 151 ? 11.742 67.658 68.716 1.00 58.69 174 GLU B N 1
ATOM 3447 C CA . GLU B 1 151 ? 11.714 68.001 67.294 1.00 60.07 174 GLU B CA 1
ATOM 3448 C C . GLU B 1 151 ? 11.889 69.505 67.069 1.00 66.33 174 GLU B C 1
ATOM 3449 O O . GLU B 1 151 ? 12.903 69.931 66.501 1.00 66.91 174 GLU B O 1
ATOM 3455 N N . GLY B 1 152 ? 10.921 70.290 67.515 1.00 62.85 175 GLY B N 1
ATOM 3456 C CA . GLY B 1 152 ? 10.932 71.726 67.292 1.00 62.66 175 GLY B CA 1
ATOM 3457 C C . GLY B 1 152 ? 11.624 72.518 68.371 1.00 65.04 175 GLY B C 1
ATOM 3458 O O . GLY B 1 152 ? 12.396 71.978 69.172 1.00 64.43 175 GLY B O 1
ATOM 3459 N N . SER B 1 153 ? 11.342 73.824 68.360 1.00 60.31 176 SER B N 1
ATOM 3460 C CA . SER B 1 153 ? 11.817 74.782 69.344 1.00 60.09 176 SER B CA 1
ATOM 3461 C C . SER B 1 153 ? 10.583 75.272 70.089 1.00 60.61 176 SER B C 1
ATOM 3462 O O . SER B 1 153 ? 9.658 75.803 69.463 1.00 60.07 176 SER B O 1
ATOM 3465 N N . HIS B 1 154 ? 10.537 75.013 71.407 1.00 53.61 177 HIS B N 1
ATOM 3466 C CA . HIS B 1 154 ? 9.432 75.382 72.286 1.00 51.74 177 HIS B CA 1
ATOM 3467 C C . HIS B 1 154 ? 9.970 76.341 73.337 1.00 52.75 177 HIS B C 1
ATOM 3468 O O . HIS B 1 154 ? 11.087 76.141 73.822 1.00 53.28 177 HIS B O 1
ATOM 3475 N N . GLU B 1 155 ? 9.206 77.396 73.669 1.00 45.90 178 GLU B N 1
ATOM 3476 C CA . GLU B 1 155 ? 9.664 78.426 74.608 1.00 44.42 178 GLU B CA 1
ATOM 3477 C C . GLU B 1 155 ? 9.525 77.983 76.075 1.00 44.24 178 GLU B C 1
ATOM 3478 O O . GLU B 1 155 ? 8.487 77.454 76.456 1.00 43.92 178 GLU B O 1
ATOM 3484 N N . HIS B 1 156 ? 10.562 78.244 76.901 1.00 37.42 179 HIS B N 1
ATOM 3485 C CA . HIS B 1 156 ? 10.604 77.896 78.329 1.00 36.02 179 HIS B CA 1
ATOM 3486 C C . HIS B 1 156 ? 10.375 76.398 78.529 1.00 39.55 179 HIS B C 1
ATOM 3487 O O . HIS B 1 156 ? 9.594 75.977 79.382 1.00 40.71 179 HIS B O 1
ATOM 3494 N N . LEU B 1 157 ? 11.073 75.604 77.714 1.00 34.16 180 LEU B N 1
ATOM 3495 C CA . LEU B 1 157 ? 11.019 74.148 77.721 1.00 33.01 180 LEU B CA 1
ATOM 3496 C C . LEU B 1 157 ? 12.374 73.611 77.312 1.00 37.63 180 LEU B C 1
ATOM 3497 O O . LEU B 1 157 ? 12.974 74.144 76.371 1.00 37.51 180 LEU B O 1
ATOM 3502 N N . ALA B 1 158 ? 12.854 72.558 77.991 1.00 33.91 181 ALA B N 1
ATOM 3503 C CA . ALA B 1 158 ? 14.152 71.964 77.682 1.00 33.09 181 ALA B CA 1
ATOM 3504 C C . ALA B 1 158 ? 14.249 70.519 78.145 1.00 38.38 181 ALA B C 1
ATOM 3505 O O . ALA B 1 158 ? 13.489 70.089 79.014 1.00 38.74 181 ALA B O 1
ATOM 3507 N N . ILE B 1 159 ? 15.195 69.766 77.575 1.00 34.25 182 ILE B N 1
ATOM 3508 C CA . ILE B 1 159 ? 15.450 68.395 78.014 1.00 33.48 182 ILE B CA 1
ATOM 3509 C C . ILE B 1 159 ? 16.287 68.522 79.282 1.00 38.90 182 ILE B C 1
ATOM 3510 O O . ILE B 1 159 ? 17.230 69.320 79.293 1.00 37.97 182 ILE B O 1
ATOM 3515 N N . ALA B 1 160 ? 15.934 67.783 80.355 1.00 37.22 183 ALA B N 1
ATOM 3516 C CA . ALA B 1 160 ? 16.656 67.865 81.633 1.00 38.39 183 ALA B CA 1
ATOM 3517 C C . ALA B 1 160 ? 18.137 67.479 81.484 1.00 45.39 183 ALA B C 1
ATOM 3518 O O . ALA B 1 160 ? 18.493 66.694 80.599 1.00 44.15 183 ALA B O 1
ATOM 3520 N N . ARG B 1 161 ? 18.999 68.060 82.335 1.00 45.32 184 ARG B N 1
ATOM 3521 C CA . ARG B 1 161 ? 20.446 67.795 82.301 1.00 46.61 184 ARG B CA 1
ATOM 3522 C C . ARG B 1 161 ? 20.699 66.293 82.529 1.00 52.20 184 ARG B C 1
ATOM 3523 O O . ARG B 1 161 ? 21.322 65.630 81.695 1.00 52.73 184 ARG B O 1
ATOM 3531 N N . THR B 1 162 ? 20.131 65.766 83.616 1.00 48.16 185 THR B N 1
ATOM 3532 C CA . THR B 1 162 ? 20.166 64.354 83.988 1.00 47.50 185 THR B CA 1
ATOM 3533 C C . THR B 1 162 ? 18.893 63.666 83.476 1.00 50.06 185 THR B C 1
ATOM 3534 O O . THR B 1 162 ? 17.981 64.360 83.037 1.00 49.48 185 THR B O 1
ATOM 3538 N N . ARG B 1 163 ? 18.825 62.317 83.546 1.00 45.21 186 ARG B N 1
ATOM 3539 C CA . ARG B 1 163 ? 17.669 61.509 83.104 1.00 43.56 186 ARG B CA 1
ATOM 3540 C C . ARG B 1 163 ? 17.253 61.807 81.636 1.00 46.86 186 ARG B C 1
ATOM 3541 O O . ARG B 1 163 ? 16.062 61.823 81.324 1.00 46.41 186 ARG B O 1
ATOM 3549 N N . SER B 1 164 ? 18.236 62.032 80.747 1.00 42.91 187 SER B N 1
ATOM 3550 C CA . SER B 1 164 ? 18.002 62.280 79.319 1.00 42.31 187 SER B CA 1
ATOM 3551 C C . SER B 1 164 ? 18.621 61.192 78.429 1.00 45.22 187 SER B C 1
ATOM 3552 O O . SER B 1 164 ? 18.377 61.224 77.225 1.00 44.39 187 SER B O 1
ATOM 3555 N N . SER B 1 165 ? 19.416 60.248 78.993 1.00 41.84 188 SER B N 1
ATOM 3556 C CA . SER B 1 165 ? 20.069 59.183 78.230 1.00 41.54 188 SER B CA 1
ATOM 3557 C C . SER B 1 165 ? 19.847 57.811 78.871 1.00 45.48 188 SER B C 1
ATOM 3558 O O . SER B 1 165 ? 19.592 57.724 80.075 1.00 45.33 188 SER B O 1
ATOM 3561 N N . TYR B 1 166 ? 19.929 56.742 78.046 1.00 41.29 189 TYR B N 1
ATOM 3562 C CA . TYR B 1 166 ? 19.719 55.354 78.468 1.00 40.47 189 TYR B CA 1
ATOM 3563 C C . TYR B 1 166 ? 20.716 54.407 77.805 1.00 44.88 189 TYR B C 1
ATOM 3564 O O . TYR B 1 166 ? 21.156 54.667 76.686 1.00 43.67 189 TYR B O 1
ATOM 3573 N N . PHE B 1 167 ? 21.057 53.301 78.494 1.00 42.91 190 PHE B N 1
ATOM 3574 C CA . PHE B 1 167 ? 22.011 52.296 78.002 1.00 43.19 190 PHE B CA 1
ATOM 3575 C C . PHE B 1 167 ? 21.352 50.929 77.857 1.00 44.52 190 PHE B C 1
ATOM 3576 O O . PHE B 1 167 ? 20.551 50.542 78.702 1.00 44.11 190 PHE B O 1
ATOM 3584 N N . VAL B 1 168 ? 21.666 50.216 76.763 1.00 39.00 191 VAL B N 1
ATOM 3585 C CA . VAL B 1 168 ? 21.117 48.888 76.478 1.00 37.30 191 VAL B CA 1
ATOM 3586 C C . VAL B 1 168 ? 22.253 47.947 76.096 1.00 40.38 191 VAL B C 1
ATOM 3587 O O . VAL B 1 168 ? 23.123 48.336 75.318 1.00 40.52 191 VAL B O 1
ATOM 3591 N N . LYS B 1 169 ? 22.207 46.698 76.591 1.00 36.31 192 LYS B N 1
ATOM 3592 C CA . LYS B 1 169 ? 23.189 45.651 76.286 1.00 35.93 192 LYS B CA 1
ATOM 3593 C C . LYS B 1 169 ? 22.475 44.412 75.773 1.00 39.72 192 LYS B C 1
ATOM 3594 O O . LYS B 1 169 ? 21.613 43.881 76.472 1.00 39.34 192 LYS B O 1
ATOM 3600 N N . LEU B 1 170 ? 22.863 43.916 74.589 1.00 36.11 193 LEU B N 1
ATOM 3601 C CA . LEU B 1 170 ? 22.276 42.704 74.019 1.00 35.48 193 LEU B CA 1
ATOM 3602 C C . LEU B 1 170 ? 23.213 41.523 74.280 1.00 40.41 193 LEU B C 1
ATOM 3603 O O . LEU B 1 170 ? 24.258 41.434 73.653 1.00 39.70 193 LEU B O 1
ATOM 3608 N N . ASN B 1 171 ? 22.871 40.653 75.240 1.00 38.79 194 ASN B N 1
ATOM 3609 C CA . ASN B 1 171 ? 23.679 39.467 75.543 1.00 39.36 194 ASN B CA 1
ATOM 3610 C C . ASN B 1 171 ? 23.271 38.361 74.596 1.00 43.21 194 ASN B C 1
ATOM 3611 O O . ASN B 1 171 ? 22.079 38.159 74.353 1.00 42.04 194 ASN B O 1
ATOM 3616 N N . LEU B 1 172 ? 24.264 37.668 74.041 1.00 40.55 195 LEU B N 1
ATOM 3617 C CA . LEU B 1 172 ? 24.047 36.608 73.072 1.00 40.41 195 LEU B CA 1
ATOM 3618 C C . LEU B 1 172 ? 24.632 35.302 73.580 1.00 43.41 195 LEU B C 1
ATOM 3619 O O . LEU B 1 172 ? 25.721 35.310 74.154 1.00 43.91 195 LEU B O 1
ATOM 3624 N N . SER B 1 173 ? 23.901 34.185 73.384 1.00 38.18 196 SER B N 1
ATOM 3625 C CA . SER B 1 173 ? 24.309 32.843 73.825 1.00 37.03 196 SER B CA 1
ATOM 3626 C C . SER B 1 173 ? 23.825 31.780 72.829 1.00 36.81 196 SER B C 1
ATOM 3627 O O . SER B 1 173 ? 22.758 31.951 72.255 1.00 35.30 196 SER B O 1
ATOM 3630 N N . ILE B 1 174 ? 24.606 30.697 72.613 1.00 31.78 197 ILE B N 1
ATOM 3631 C CA . ILE B 1 174 ? 24.243 29.665 71.630 1.00 31.05 197 ILE B CA 1
ATOM 3632 C C . ILE B 1 174 ? 23.218 28.692 72.196 1.00 34.85 197 ILE B C 1
ATOM 3633 O O . ILE B 1 174 ? 23.403 28.184 73.297 1.00 34.88 197 ILE B O 1
ATOM 3638 N N . ARG B 1 175 ? 22.175 28.386 71.410 1.00 30.21 198 ARG B N 1
ATOM 3639 C CA . ARG B 1 175 ? 21.153 27.403 71.742 1.00 29.12 198 ARG B CA 1
ATOM 3640 C C . ARG B 1 175 ? 20.580 26.798 70.470 1.00 33.81 198 ARG B C 1
ATOM 3641 O O . ARG B 1 175 ? 19.932 27.502 69.692 1.00 33.91 198 ARG B O 1
ATOM 3649 N N . LEU B 1 176 ? 20.751 25.490 70.296 1.00 30.52 199 LEU B N 1
ATOM 3650 C CA . LEU B 1 176 ? 20.224 24.799 69.123 1.00 30.72 199 LEU B CA 1
ATOM 3651 C C . LEU B 1 176 ? 18.737 24.542 69.322 1.00 38.10 199 LEU B C 1
ATOM 3652 O O . LEU B 1 176 ? 18.251 24.566 70.457 1.00 38.87 199 LEU B O 1
ATOM 3657 N N . ASP B 1 177 ? 18.010 24.321 68.239 1.00 36.73 200 ASP B N 1
ATOM 3658 C CA . ASP B 1 177 ? 16.585 23.978 68.312 1.00 37.37 200 ASP B CA 1
ATOM 3659 C C . ASP B 1 177 ? 16.518 22.479 68.042 1.00 39.69 200 ASP B C 1
ATOM 3660 O O . ASP B 1 177 ? 16.087 22.054 66.964 1.00 39.13 200 ASP B O 1
ATOM 3665 N N . ASN B 1 178 ? 17.057 21.689 68.991 1.00 35.25 201 ASN B N 1
ATOM 3666 C CA . ASN B 1 178 ? 17.172 20.240 68.839 1.00 35.30 201 ASN B CA 1
ATOM 3667 C C . ASN B 1 178 ? 16.470 19.441 69.950 1.00 39.78 201 ASN B C 1
ATOM 3668 O O . ASN B 1 178 ? 16.801 18.275 70.135 1.00 39.38 201 ASN B O 1
ATOM 3673 N N . ILE B 1 179 ? 15.471 20.019 70.641 1.00 37.29 202 ILE B N 1
ATOM 3674 C CA . ILE B 1 179 ? 14.725 19.291 71.679 1.00 37.27 202 ILE B CA 1
ATOM 3675 C C . ILE B 1 179 ? 13.241 19.303 71.315 1.00 42.12 202 ILE B C 1
ATOM 3676 O O . ILE B 1 179 ? 12.658 20.380 71.168 1.00 41.95 202 ILE B O 1
ATOM 3681 N N . ASP B 1 180 ? 12.642 18.099 71.160 1.00 39.20 203 ASP B N 1
ATOM 3682 C CA . ASP B 1 180 ? 11.224 17.930 70.856 1.00 39.27 203 ASP B CA 1
ATOM 3683 C C . ASP B 1 180 ? 10.449 17.745 72.177 1.00 41.81 203 ASP B C 1
ATOM 3684 O O . ASP B 1 180 ? 10.774 16.850 72.974 1.00 40.84 203 ASP B O 1
ATOM 3689 N N . SER B 1 181 ? 9.426 18.599 72.395 1.00 36.46 204 SER B N 1
ATOM 3690 C CA . SER B 1 181 ? 8.617 18.622 73.611 1.00 35.20 204 SER B CA 1
ATOM 3691 C C . SER B 1 181 ? 7.208 17.994 73.423 1.00 39.13 204 SER B C 1
ATOM 3692 O O . SER B 1 181 ? 6.301 18.256 74.225 1.00 38.76 204 SER B O 1
ATOM 3695 N N . SER B 1 182 ? 7.034 17.131 72.407 1.00 35.36 205 SER B N 1
ATOM 3696 C CA . SER B 1 182 ? 5.751 16.481 72.154 1.00 34.68 205 SER B CA 1
ATOM 3697 C C . SER B 1 182 ? 5.387 15.463 73.246 1.00 38.46 205 SER B C 1
ATOM 3698 O O . SER B 1 182 ? 4.221 15.097 73.354 1.00 38.89 205 SER B O 1
ATOM 3701 N N . ASN B 1 183 ? 6.388 14.940 73.984 1.00 33.70 206 ASN B N 1
ATOM 3702 C CA . ASN B 1 183 ? 6.196 13.939 75.034 1.00 33.15 206 ASN B CA 1
ATOM 3703 C C . ASN B 1 183 ? 5.733 12.580 74.465 1.00 36.80 206 ASN B C 1
ATOM 3704 O O . ASN B 1 183 ? 5.289 11.723 75.226 1.00 36.28 206 ASN B O 1
ATOM 3709 N N . LYS B 1 184 ? 5.922 12.349 73.155 1.00 33.56 207 LYS B N 1
ATOM 3710 C CA . LYS B 1 184 ? 5.571 11.083 72.534 1.00 34.33 207 LYS B CA 1
ATOM 3711 C C . LYS B 1 184 ? 6.571 10.039 73.025 1.00 40.42 207 LYS B C 1
ATOM 3712 O O . LYS B 1 184 ? 7.741 10.374 73.222 1.00 40.55 207 LYS B O 1
ATOM 3718 N N . LYS B 1 185 ? 6.111 8.801 73.264 1.00 38.04 208 LYS B N 1
ATOM 3719 C CA . LYS B 1 185 ? 6.962 7.698 73.726 1.00 38.80 208 LYS B CA 1
ATOM 3720 C C . LYS B 1 185 ? 8.151 7.516 72.775 1.00 47.77 208 LYS B C 1
ATOM 3721 O O . LYS B 1 185 ? 7.964 7.560 71.560 1.00 47.88 208 LYS B O 1
ATOM 3727 N N . ILE B 1 186 ? 9.370 7.357 73.324 1.00 48.09 209 ILE B N 1
ATOM 3728 C CA . ILE B 1 186 ? 10.578 7.195 72.515 1.00 50.44 209 ILE B CA 1
ATOM 3729 C C . ILE B 1 186 ? 10.608 5.743 72.052 1.00 61.42 209 ILE B C 1
ATOM 3730 O O . ILE B 1 186 ? 10.588 4.838 72.887 1.00 59.73 209 ILE B O 1
ATOM 3735 N N . GLU B 1 187 ? 10.546 5.496 70.734 1.00 64.56 210 GLU B N 1
ATOM 3736 C CA . GLU B 1 187 ? 10.509 4.118 70.226 1.00 67.44 210 GLU B CA 1
ATOM 3737 C C . GLU B 1 187 ? 11.934 3.593 70.035 1.00 75.10 210 GLU B C 1
ATOM 3738 O O . GLU B 1 187 ? 12.527 3.762 68.960 1.00 76.57 210 GLU B O 1
ATOM 3744 N N . GLY B 1 188 ? 12.473 2.982 71.093 1.00 71.14 211 GLY B N 1
ATOM 3745 C CA . GLY B 1 188 ? 13.820 2.421 71.077 1.00 71.14 211 GLY B CA 1
ATOM 3746 C C . GLY B 1 188 ? 14.098 1.459 72.217 1.00 74.35 211 GLY B C 1
ATOM 3747 O O . GLY B 1 188 ? 13.206 1.161 73.025 1.00 73.42 211 GLY B O 1
ATOM 3748 N N . LYS B 1 189 ? 15.358 0.978 72.284 1.00 70.02 212 LYS B N 1
ATOM 3749 C CA . LYS B 1 189 ? 15.827 0.056 73.330 1.00 68.86 212 LYS B CA 1
ATOM 3750 C C . LYS B 1 189 ? 16.338 0.875 74.522 1.00 68.55 212 LYS B C 1
ATOM 3751 O O . LYS B 1 189 ? 17.387 1.527 74.416 1.00 68.60 212 LYS B O 1
ATOM 3753 N N . GLY B 1 190 ? 15.576 0.871 75.620 1.00 60.43 213 GLY B N 1
ATOM 3754 C CA . GLY B 1 190 ? 15.919 1.627 76.817 1.00 57.46 213 GLY B CA 1
ATOM 3755 C C . GLY B 1 190 ? 17.059 1.021 77.603 1.00 56.64 213 GLY B C 1
ATOM 3756 O O . GLY B 1 190 ? 17.193 -0.201 77.633 1.00 56.88 213 GLY B O 1
ATOM 3757 N N . PHE B 1 191 ? 17.878 1.864 78.267 1.00 49.00 214 PHE B N 1
ATOM 3758 C CA . PHE B 1 191 ? 18.980 1.386 79.117 1.00 46.67 214 PHE B CA 1
ATOM 3759 C C . PHE B 1 191 ? 19.317 2.397 80.216 1.00 46.97 214 PHE B C 1
ATOM 3760 O O . PHE B 1 191 ? 19.101 3.595 80.017 1.00 46.30 214 PHE B O 1
ATOM 3768 N N . ASN B 1 192 ? 19.857 1.917 81.358 1.00 41.05 215 ASN B N 1
ATOM 3769 C CA . ASN B 1 192 ? 20.336 2.788 82.444 1.00 39.62 215 ASN B CA 1
ATOM 3770 C C . ASN B 1 192 ? 21.253 2.109 83.510 1.00 42.66 215 ASN B C 1
ATOM 3771 O O . ASN B 1 192 ? 21.681 2.811 84.424 1.00 42.12 215 ASN B O 1
ATOM 3776 N N . LYS B 1 193 ? 21.562 0.806 83.448 1.00 38.49 216 LYS B N 1
ATOM 3777 C CA . LYS B 1 193 ? 22.419 0.206 84.473 1.00 37.46 216 LYS B CA 1
ATOM 3778 C C . LYS B 1 193 ? 23.857 0.705 84.356 1.00 42.23 216 LYS B C 1
ATOM 3779 O O . LYS B 1 193 ? 24.497 0.949 85.376 1.00 41.33 216 LYS B O 1
ATOM 3785 N N . GLU B 1 194 ? 24.348 0.898 83.121 1.00 40.97 217 GLU B N 1
ATOM 3786 C CA . GLU B 1 194 ? 25.705 1.396 82.891 1.00 42.31 217 GLU B CA 1
ATOM 3787 C C . GLU B 1 194 ? 25.837 2.935 83.086 1.00 46.26 217 GLU B C 1
ATOM 3788 O O . GLU B 1 194 ? 26.959 3.441 83.099 1.00 46.85 217 GLU B O 1
ATOM 3794 N N . ILE B 1 195 ? 24.714 3.672 83.209 1.00 41.67 218 ILE B N 1
ATOM 3795 C CA . ILE B 1 195 ? 24.731 5.128 83.388 1.00 40.75 218 ILE B CA 1
ATOM 3796 C C . ILE B 1 195 ? 25.115 5.485 84.833 1.00 44.33 218 ILE B C 1
ATOM 3797 O O . ILE B 1 195 ? 24.708 4.801 85.772 1.00 44.08 218 ILE B O 1
ATOM 3802 N N . SER B 1 196 ? 25.882 6.573 84.996 1.00 40.87 219 SER B N 1
ATOM 3803 C CA . SER B 1 196 ? 26.287 7.136 86.291 1.00 40.31 219 SER B CA 1
ATOM 3804 C C . SER B 1 196 ? 25.665 8.526 86.384 1.00 42.82 219 SER B C 1
ATOM 3805 O O . SER B 1 196 ? 25.387 9.133 85.345 1.00 42.61 219 SER B O 1
ATOM 3808 N N . PHE B 1 197 ? 25.420 9.021 87.605 1.00 37.56 220 PHE B N 1
ATOM 3809 C CA . PHE B 1 197 ? 24.790 10.321 87.811 1.00 35.84 220 PHE B CA 1
ATOM 3810 C C . PHE B 1 197 ? 25.579 11.204 88.758 1.00 40.14 220 PHE B C 1
ATOM 3811 O O . PHE B 1 197 ? 26.169 10.718 89.724 1.00 40.75 220 PHE B O 1
ATOM 3819 N N . LYS B 1 198 ? 25.550 12.514 88.498 1.00 35.73 221 LYS B N 1
ATOM 3820 C CA . LYS B 1 198 ? 26.178 13.524 89.341 1.00 35.29 221 LYS B CA 1
ATOM 3821 C C . LYS B 1 198 ? 25.192 14.666 89.521 1.00 38.40 221 LYS B C 1
ATOM 3822 O O . LYS B 1 198 ? 24.398 14.941 88.619 1.00 38.38 221 LYS B O 1
ATOM 3828 N N . SER B 1 199 ? 25.201 15.293 90.697 1.00 33.63 222 SER B N 1
ATOM 3829 C CA . SER B 1 199 ? 24.316 16.412 90.998 1.00 32.51 222 SER B CA 1
ATOM 3830 C C . SER B 1 199 ? 24.875 17.255 92.143 1.00 37.60 222 SER B C 1
ATOM 3831 O O . SER B 1 199 ? 25.599 16.739 93.003 1.00 38.04 222 SER B O 1
ATOM 3834 N N . ASP B 1 200 ? 24.526 18.547 92.162 1.00 33.88 223 ASP B N 1
ATOM 3835 C CA . ASP B 1 200 ? 24.952 19.443 93.241 1.00 33.76 223 ASP B CA 1
ATOM 3836 C C . ASP B 1 200 ? 24.074 19.283 94.482 1.00 36.63 223 ASP B C 1
ATOM 3837 O O . ASP B 1 200 ? 24.487 19.728 95.547 1.00 37.66 223 ASP B O 1
ATOM 3842 N N . ILE B 1 201 ? 22.883 18.654 94.361 1.00 31.91 224 ILE B N 1
ATOM 3843 C CA . ILE B 1 201 ? 21.967 18.441 95.488 1.00 31.49 224 ILE B CA 1
ATOM 3844 C C . ILE B 1 201 ? 21.655 16.950 95.637 1.00 36.93 224 ILE B C 1
ATOM 3845 O O . ILE B 1 201 ? 21.532 16.242 94.634 1.00 36.54 224 ILE B O 1
ATOM 3850 N N . ARG B 1 202 ? 21.549 16.480 96.901 1.00 33.84 225 ARG B N 1
ATOM 3851 C CA . ARG B 1 202 ? 21.236 15.093 97.261 1.00 33.33 225 ARG B CA 1
ATOM 3852 C C . ARG B 1 202 ? 22.016 14.071 96.427 1.00 39.29 225 ARG B C 1
ATOM 3853 O O . ARG B 1 202 ? 21.410 13.156 95.876 1.00 38.92 225 ARG B O 1
ATOM 3861 N N . PRO B 1 203 ? 23.355 14.175 96.333 1.00 38.11 226 PRO B N 1
ATOM 3862 C CA . PRO B 1 203 ? 24.110 13.181 95.543 1.00 38.49 226 PRO B CA 1
ATOM 3863 C C . PRO B 1 203 ? 23.947 11.753 96.081 1.00 42.76 226 PRO B C 1
ATOM 3864 O O . PRO B 1 203 ? 23.900 10.796 95.306 1.00 42.20 226 PRO B O 1
ATOM 3868 N N . ASP B 1 204 ? 23.810 11.629 97.410 1.00 39.71 227 ASP B N 1
ATOM 3869 C CA . ASP B 1 204 ? 23.583 10.359 98.114 1.00 39.85 227 ASP B CA 1
ATOM 3870 C C . ASP B 1 204 ? 22.272 9.644 97.685 1.00 42.35 227 ASP B C 1
ATOM 3871 O O . ASP B 1 204 ? 22.168 8.432 97.872 1.00 42.75 227 ASP B O 1
ATOM 3876 N N . LYS B 1 205 ? 21.285 10.377 97.124 1.00 36.89 228 LYS B N 1
ATOM 3877 C CA . LYS B 1 205 ? 20.002 9.811 96.695 1.00 35.34 228 LYS B CA 1
ATOM 3878 C C . LYS B 1 205 ? 19.946 9.527 95.179 1.00 36.91 228 LYS B C 1
ATOM 3879 O O . LYS B 1 205 ? 18.864 9.233 94.668 1.00 35.58 228 LYS B O 1
ATOM 3885 N N . LEU B 1 206 ? 21.082 9.573 94.462 1.00 32.98 229 LEU B N 1
ATOM 3886 C CA . LEU B 1 206 ? 21.077 9.366 93.005 1.00 32.26 229 LEU B CA 1
ATOM 3887 C C . LEU B 1 206 ? 21.001 7.887 92.584 1.00 36.98 229 LEU B C 1
ATOM 3888 O O . LEU B 1 206 ? 20.742 7.625 91.408 1.00 37.10 229 LEU B O 1
ATOM 3893 N N . GLY B 1 207 ? 21.179 6.948 93.519 1.00 33.87 230 GLY B N 1
ATOM 3894 C CA . GLY B 1 207 ? 21.081 5.517 93.231 1.00 33.44 230 GLY B CA 1
ATOM 3895 C C . GLY B 1 207 ? 19.697 5.091 92.778 1.00 36.36 230 GLY B C 1
ATOM 3896 O O . GLY B 1 207 ? 19.552 4.103 92.049 1.00 36.48 230 GLY B O 1
ATOM 3897 N N . SER B 1 208 ? 18.671 5.859 93.195 1.00 31.84 231 SER B N 1
ATOM 3898 C CA . SER B 1 208 ? 17.272 5.635 92.840 1.00 31.37 231 SER B CA 1
ATOM 3899 C C . SER B 1 208 ? 16.966 5.922 91.358 1.00 36.07 231 SER B C 1
ATOM 3900 O O . SER B 1 208 ? 15.907 5.515 90.877 1.00 35.74 231 SER B O 1
ATOM 3903 N N . LEU B 1 209 ? 17.852 6.647 90.646 1.00 32.70 232 LEU B N 1
ATOM 3904 C CA . LEU B 1 209 ? 17.604 7.012 89.257 1.00 32.33 232 LEU B CA 1
ATOM 3905 C C . LEU B 1 209 ? 17.797 5.833 88.293 1.00 36.73 232 LEU B C 1
ATOM 3906 O O . LEU B 1 209 ? 17.359 5.952 87.149 1.00 36.85 232 LEU B O 1
ATOM 3911 N N . ASN B 1 210 ? 18.421 4.706 88.724 1.00 33.18 233 ASN B N 1
ATOM 3912 C CA . ASN B 1 210 ? 18.561 3.523 87.870 1.00 33.68 233 ASN B CA 1
ATOM 3913 C C . ASN B 1 210 ? 18.296 2.211 88.652 1.00 38.94 233 ASN B C 1
ATOM 3914 O O . ASN B 1 210 ? 18.764 1.144 88.252 1.00 38.52 233 ASN B O 1
ATOM 3919 N N . ASP B 1 211 ? 17.462 2.275 89.703 1.00 36.36 234 ASP B N 1
ATOM 3920 C CA . ASP B 1 211 ? 16.999 1.082 90.423 1.00 36.16 234 ASP B CA 1
ATOM 3921 C C . ASP B 1 211 ? 15.797 0.548 89.612 1.00 41.46 234 ASP B C 1
ATOM 3922 O O . ASP B 1 211 ? 15.505 1.074 88.541 1.00 41.13 234 ASP B O 1
ATOM 3927 N N . GLY B 1 212 ? 15.081 -0.443 90.094 1.00 39.06 235 GLY B N 1
ATOM 3928 C CA . GLY B 1 212 ? 13.924 -0.916 89.335 1.00 39.15 235 GLY B CA 1
ATOM 3929 C C . GLY B 1 212 ? 12.696 -0.020 89.424 1.00 41.98 235 GLY B C 1
ATOM 3930 O O . GLY B 1 212 ? 11.834 -0.055 88.544 1.00 41.83 235 GLY B O 1
ATOM 3931 N N . ASN B 1 213 ? 12.602 0.778 90.502 1.00 37.11 236 ASN B N 1
ATOM 3932 C CA . ASN B 1 213 ? 11.442 1.596 90.836 1.00 36.07 236 ASN B CA 1
ATOM 3933 C C . ASN B 1 213 ? 11.300 2.855 89.992 1.00 39.33 236 ASN B C 1
ATOM 3934 O O . ASN B 1 213 ? 12.210 3.681 89.947 1.00 39.37 236 ASN B O 1
ATOM 3939 N N . PHE B 1 214 ? 10.110 3.017 89.389 1.00 34.77 237 PHE B N 1
ATOM 3940 C CA . PHE B 1 214 ? 9.731 4.163 88.567 1.00 34.12 237 PHE B CA 1
ATOM 3941 C C . PHE B 1 214 ? 8.820 5.157 89.293 1.00 38.10 237 PHE B C 1
ATOM 3942 O O . PHE B 1 214 ? 8.774 6.311 88.888 1.00 37.59 237 PHE B O 1
ATOM 3950 N N . THR B 1 215 ? 8.059 4.718 90.311 1.00 35.48 238 THR B N 1
ATOM 3951 C CA . THR B 1 215 ? 7.077 5.559 91.009 1.00 35.49 238 THR B CA 1
ATOM 3952 C C . THR B 1 215 ? 7.555 6.127 92.369 1.00 38.49 238 THR B C 1
ATOM 3953 O O . THR B 1 215 ? 6.934 7.071 92.861 1.00 37.72 238 THR B O 1
ATOM 3957 N N . ALA B 1 216 ? 8.626 5.570 92.978 1.00 34.35 239 ALA B N 1
ATOM 3958 C CA . ALA B 1 216 ? 9.131 6.040 94.279 1.00 33.24 239 ALA B CA 1
ATOM 3959 C C . ALA B 1 216 ? 10.172 7.136 94.102 1.00 35.04 239 ALA B C 1
ATOM 3960 O O . ALA B 1 216 ? 11.046 7.018 93.243 1.00 34.40 239 ALA B O 1
ATOM 3962 N N . ASN B 1 217 ? 10.114 8.171 94.950 1.00 30.21 240 ASN B N 1
ATOM 3963 C CA . ASN B 1 217 ? 11.033 9.296 94.880 1.00 29.43 240 ASN B CA 1
ATOM 3964 C C . ASN B 1 217 ? 12.020 9.335 96.047 1.00 34.86 240 ASN B C 1
ATOM 3965 O O . ASN B 1 217 ? 11.676 9.037 97.192 1.00 34.62 240 ASN B O 1
ATOM 3970 N N . ASN B 1 218 ? 13.248 9.750 95.723 1.00 31.95 241 ASN B N 1
ATOM 3971 C CA . ASN B 1 218 ? 14.344 9.991 96.659 1.00 31.70 241 ASN B CA 1
ATOM 3972 C C . ASN B 1 218 ? 15.093 11.280 96.263 1.00 34.32 241 ASN B C 1
ATOM 3973 O O . ASN B 1 218 ? 15.398 12.083 97.142 1.00 34.28 241 ASN B O 1
ATOM 3978 N N . TRP B 1 219 ? 15.370 11.489 94.954 1.00 29.83 242 TRP B N 1
ATOM 3979 C CA . TRP B 1 219 ? 16.038 12.682 94.442 1.00 29.49 242 TRP B CA 1
ATOM 3980 C C . TRP B 1 219 ? 15.052 13.685 93.847 1.00 32.88 242 TRP B C 1
ATOM 3981 O O . TRP B 1 219 ? 14.176 13.317 93.059 1.00 32.85 242 TRP B O 1
ATOM 3992 N N . TYR B 1 220 ? 15.267 14.966 94.162 1.00 28.01 243 TYR B N 1
ATOM 3993 C CA . TYR B 1 220 ? 14.490 16.080 93.640 1.00 26.45 243 TYR B CA 1
ATOM 3994 C C . TYR B 1 220 ? 15.286 17.369 93.809 1.00 30.96 243 TYR B C 1
ATOM 3995 O O . TYR B 1 220 ? 16.189 17.436 94.644 1.00 29.00 243 TYR B O 1
ATOM 4004 N N . THR B 1 221 ? 14.990 18.371 92.980 1.00 30.19 244 THR B N 1
ATOM 4005 C CA . THR B 1 221 ? 15.672 19.661 93.040 1.00 30.34 244 THR B CA 1
ATOM 4006 C C . THR B 1 221 ? 14.942 20.564 94.019 1.00 34.93 244 THR B C 1
ATOM 4007 O O . THR B 1 221 ? 13.790 20.297 94.370 1.00 35.04 244 THR B O 1
ATOM 4011 N N . SER B 1 222 ? 15.624 21.619 94.474 1.00 31.68 245 SER B N 1
ATOM 4012 C CA . SER B 1 222 ? 15.057 22.610 95.384 1.00 31.74 245 SER B CA 1
ATOM 4013 C C . SER B 1 222 ? 15.196 24.051 94.854 1.00 36.94 245 SER B C 1
ATOM 4014 O O . SER B 1 222 ? 14.660 24.952 95.493 1.00 38.30 245 SER B O 1
ATOM 4017 N N . ASN B 1 223 ? 15.865 24.282 93.698 1.00 32.93 246 ASN B N 1
ATOM 4018 C CA . ASN B 1 223 ? 15.940 25.612 93.087 1.00 32.94 246 ASN B CA 1
ATOM 4019 C C . ASN B 1 223 ? 16.371 25.502 91.623 1.00 38.45 246 ASN B C 1
ATOM 4020 O O . ASN B 1 223 ? 16.782 24.428 91.178 1.00 38.88 246 ASN B O 1
ATOM 4025 N N . ALA B 1 224 ? 16.271 26.617 90.880 1.00 35.05 247 ALA B N 1
ATOM 4026 C CA . ALA B 1 224 ? 16.638 26.681 89.466 1.00 34.54 247 ALA B CA 1
ATOM 4027 C C . ALA B 1 224 ? 18.133 26.430 89.215 1.00 38.68 247 ALA B C 1
ATOM 4028 O O . ALA B 1 224 ? 18.487 26.079 88.089 1.00 38.80 247 ALA B O 1
ATOM 4030 N N . ASN B 1 225 ? 19.010 26.630 90.226 1.00 34.56 248 ASN B N 1
ATOM 4031 C CA . ASN B 1 225 ? 20.451 26.421 90.047 1.00 34.21 248 ASN B CA 1
ATOM 4032 C C . ASN B 1 225 ? 20.851 24.958 90.174 1.00 37.07 248 ASN B C 1
ATOM 4033 O O . ASN B 1 225 ? 21.978 24.633 89.808 1.00 37.91 248 ASN B O 1
ATOM 4038 N N . ASN B 1 226 ? 19.961 24.072 90.660 1.00 31.75 249 ASN B N 1
ATOM 4039 C CA . ASN B 1 226 ? 20.299 22.649 90.750 1.00 30.61 249 ASN B CA 1
ATOM 4040 C C . ASN B 1 226 ? 20.316 22.023 89.374 1.00 32.52 249 ASN B C 1
ATOM 4041 O O . ASN B 1 226 ? 19.618 22.496 88.477 1.00 31.99 249 ASN B O 1
ATOM 4046 N N . TYR B 1 227 ? 21.095 20.949 89.215 1.00 28.15 250 TYR B N 1
ATOM 4047 C CA . TYR B 1 227 ? 21.201 20.218 87.954 1.00 27.14 250 TYR B CA 1
ATOM 4048 C C . TYR B 1 227 ? 21.299 18.715 88.187 1.00 31.92 250 TYR B C 1
ATOM 4049 O O . TYR B 1 227 ? 21.562 18.270 89.309 1.00 32.61 250 TYR B O 1
ATOM 4058 N N . LEU B 1 228 ? 21.126 17.949 87.104 1.00 27.76 251 LEU B N 1
ATOM 4059 C CA . LEU B 1 228 ? 21.253 16.496 87.093 1.00 27.74 251 LEU B CA 1
ATOM 4060 C C . LEU B 1 228 ? 22.077 16.103 85.874 1.00 34.31 251 LEU B C 1
ATOM 4061 O O . LEU B 1 228 ? 21.620 16.339 84.757 1.00 34.00 251 LEU B O 1
ATOM 4066 N N . THR B 1 229 ? 23.286 15.531 86.079 1.00 31.94 252 THR B N 1
ATOM 4067 C CA . THR B 1 229 ? 24.158 15.112 84.981 1.00 32.52 252 THR B CA 1
ATOM 4068 C C . THR B 1 229 ? 24.055 13.604 84.769 1.00 38.00 252 THR B C 1
ATOM 4069 O O . THR B 1 229 ? 24.111 12.845 85.730 1.00 37.61 252 THR B O 1
ATOM 4073 N N . ILE B 1 230 ? 23.902 13.186 83.502 1.00 35.48 253 ILE B N 1
ATOM 4074 C CA . ILE B 1 230 ? 23.854 11.793 83.057 1.00 35.31 253 ILE B CA 1
ATOM 4075 C C . ILE B 1 230 ? 25.213 11.526 82.465 1.00 40.09 253 ILE B C 1
ATOM 4076 O O . ILE B 1 230 ? 25.588 12.232 81.534 1.00 39.72 253 ILE B O 1
ATOM 4081 N N . ILE B 1 231 ? 25.954 10.535 82.979 1.00 36.81 254 ILE B N 1
ATOM 4082 C CA . ILE B 1 231 ? 27.292 10.225 82.475 1.00 36.80 254 ILE B CA 1
ATOM 4083 C C . ILE B 1 231 ? 27.264 8.844 81.836 1.00 43.64 254 ILE B C 1
ATOM 4084 O O . ILE B 1 231 ? 27.000 7.863 82.526 1.00 43.96 254 ILE B O 1
ATOM 4089 N N . LEU B 1 232 ? 27.547 8.770 80.523 1.00 41.93 255 LEU B N 1
ATOM 4090 C CA . LEU B 1 232 ? 27.575 7.507 79.782 1.00 42.96 255 LEU B CA 1
ATOM 4091 C C . LEU B 1 232 ? 28.956 6.866 79.898 1.00 50.34 255 LEU B C 1
ATOM 4092 O O . LEU B 1 232 ? 29.934 7.596 80.081 1.00 50.08 255 LEU B O 1
ATOM 4097 N N . PRO B 1 233 ? 29.084 5.524 79.758 1.00 49.19 256 PRO B N 1
ATOM 4098 C CA . PRO B 1 233 ? 30.424 4.899 79.835 1.00 50.42 256 PRO B CA 1
ATOM 4099 C C . PRO B 1 233 ? 31.368 5.323 78.701 1.00 57.44 256 PRO B C 1
ATOM 4100 O O . PRO B 1 233 ? 32.572 5.476 78.932 1.00 57.67 256 PRO B O 1
ATOM 4104 N N . GLU B 1 234 ? 30.822 5.481 77.475 1.00 55.05 257 GLU B N 1
ATOM 4105 C CA . GLU B 1 234 ? 31.578 5.931 76.305 1.00 55.85 257 GLU B CA 1
ATOM 4106 C C . GLU B 1 234 ? 30.684 6.769 75.385 1.00 57.66 257 GLU B C 1
ATOM 4107 O O . GLU B 1 234 ? 29.471 6.834 75.581 1.00 55.69 257 GLU B O 1
ATOM 4113 N N . LYS B 1 235 ? 31.302 7.414 74.395 1.00 54.41 258 LYS B N 1
ATOM 4114 C CA . LYS B 1 235 ? 30.618 8.202 73.370 1.00 53.96 258 LYS B CA 1
ATOM 4115 C C . LYS B 1 235 ? 29.570 7.338 72.676 1.00 57.68 258 LYS B C 1
ATOM 4116 O O . LYS B 1 235 ? 29.898 6.224 72.272 1.00 58.52 258 LYS B O 1
ATOM 4122 N N . GLN B 1 236 ? 28.330 7.825 72.539 1.00 52.96 259 GLN B N 1
ATOM 4123 C CA . GLN B 1 236 ? 27.290 7.069 71.835 1.00 52.75 259 GLN B CA 1
ATOM 4124 C C . GLN B 1 236 ? 26.134 7.972 71.422 1.00 55.58 259 GLN B C 1
ATOM 4125 O O . GLN B 1 236 ? 25.830 8.949 72.102 1.00 54.40 259 GLN B O 1
ATOM 4131 N N . SER B 1 237 ? 25.513 7.644 70.282 1.00 52.14 260 SER B N 1
ATOM 4132 C CA . SER B 1 237 ? 24.419 8.415 69.697 1.00 51.24 260 SER B CA 1
ATOM 4133 C C . SER B 1 237 ? 23.102 8.144 70.425 1.00 54.45 260 SER B C 1
ATOM 4134 O O . SER B 1 237 ? 22.582 7.028 70.340 1.00 54.89 260 SER B O 1
ATOM 4137 N N . LEU B 1 238 ? 22.558 9.167 71.131 1.00 48.64 261 LEU B N 1
ATOM 4138 C CA . LEU B 1 238 ? 21.305 9.048 71.883 1.00 46.87 261 LEU B CA 1
ATOM 4139 C C . LEU B 1 238 ? 20.127 9.711 71.176 1.00 50.25 261 LEU B C 1
ATOM 4140 O O . LEU B 1 238 ? 20.264 10.808 70.633 1.00 50.09 261 LEU B O 1
ATOM 4145 N N . LYS B 1 239 ? 18.950 9.062 71.231 1.00 46.17 262 LYS B N 1
ATOM 4146 C CA . LYS B 1 239 ? 17.707 9.596 70.669 1.00 45.29 262 LYS B CA 1
ATOM 4147 C C . LYS B 1 239 ? 16.989 10.486 71.679 1.00 46.61 262 LYS B C 1
ATOM 4148 O O . LYS B 1 239 ? 16.351 11.456 71.277 1.00 47.07 262 LYS B O 1
ATOM 4154 N N . GLY B 1 240 ? 17.101 10.163 72.969 1.00 40.49 263 GLY B N 1
ATOM 4155 C CA . GLY B 1 240 ? 16.440 10.931 74.017 1.00 38.50 263 GLY B CA 1
ATOM 4156 C C . GLY B 1 240 ? 16.423 10.245 75.375 1.00 39.18 263 GLY B C 1
ATOM 4157 O O . GLY B 1 240 ? 17.201 9.316 75.615 1.00 38.22 263 GLY B O 1
ATOM 4158 N N . PHE B 1 241 ? 15.526 10.705 76.278 1.00 33.56 264 PHE B N 1
ATOM 4159 C CA . PHE B 1 241 ? 15.396 10.168 77.637 1.00 32.40 264 PHE B CA 1
ATOM 4160 C C . PHE B 1 241 ? 13.960 10.067 78.110 1.00 33.52 264 PHE B C 1
ATOM 4161 O O . PHE B 1 241 ? 13.107 10.815 77.645 1.00 32.97 264 PHE B O 1
ATOM 4169 N N . ARG B 1 242 ? 13.722 9.175 79.089 1.00 28.77 265 ARG B N 1
ATOM 4170 C CA . ARG B 1 242 ? 12.454 8.992 79.798 1.00 27.76 265 ARG B CA 1
ATOM 4171 C C . ARG B 1 242 ? 12.751 9.322 81.244 1.00 31.78 265 ARG B C 1
ATOM 4172 O O . ARG B 1 242 ? 13.491 8.582 81.897 1.00 31.34 265 ARG B O 1
ATOM 4180 N N . LEU B 1 243 ? 12.232 10.453 81.725 1.00 28.38 266 LEU B N 1
ATOM 4181 C CA . LEU B 1 243 ? 12.409 10.900 83.106 1.00 28.10 266 LEU B CA 1
ATOM 4182 C C . LEU B 1 243 ? 11.103 10.690 83.866 1.00 31.81 266 LEU B C 1
ATOM 4183 O O . LEU B 1 243 ? 10.128 11.394 83.596 1.00 31.74 266 LEU B O 1
ATOM 4188 N N . ASP B 1 244 ? 11.060 9.718 84.786 1.00 28.07 267 ASP B N 1
ATOM 4189 C CA . ASP B 1 244 ? 9.861 9.501 85.596 1.00 27.69 267 ASP B CA 1
ATOM 4190 C C . ASP B 1 244 ? 9.789 10.581 86.630 1.00 29.31 267 ASP B C 1
ATOM 4191 O O . ASP B 1 244 ? 10.763 10.803 87.339 1.00 28.51 267 ASP B O 1
ATOM 4196 N N . THR B 1 245 ? 8.661 11.264 86.703 1.00 24.89 268 THR B N 1
ATOM 4197 C CA . THR B 1 245 ? 8.488 12.397 87.588 1.00 24.63 268 THR B CA 1
ATOM 4198 C C . THR B 1 245 ? 7.195 12.224 88.376 1.00 29.64 268 THR B C 1
ATOM 4199 O O . THR B 1 245 ? 6.534 11.186 88.278 1.00 30.13 268 THR B O 1
ATOM 4203 N N . ASN B 1 246 ? 6.857 13.225 89.180 1.00 25.95 269 ASN B N 1
ATOM 4204 C CA . ASN B 1 246 ? 5.677 13.183 90.034 1.00 26.12 269 ASN B CA 1
ATOM 4205 C C . ASN B 1 246 ? 4.398 13.149 89.211 1.00 31.26 269 ASN B C 1
ATOM 4206 O O . ASN B 1 246 ? 4.353 13.720 88.120 1.00 31.57 269 ASN B O 1
ATOM 4211 N N . THR B 1 247 ? 3.356 12.500 89.754 1.00 27.98 270 THR B N 1
ATOM 4212 C CA . THR B 1 247 ? 2.055 12.365 89.096 1.00 28.06 270 THR B CA 1
ATOM 4213 C C . THR B 1 247 ? 0.987 13.289 89.711 1.00 34.77 270 THR B C 1
ATOM 4214 O O . THR B 1 247 ? -0.191 13.008 89.533 1.00 36.21 270 THR B O 1
ATOM 4218 N N . SER B 1 248 ? 1.369 14.382 90.421 1.00 31.09 271 SER B N 1
ATOM 4219 C CA . SER B 1 248 ? 0.414 15.257 91.111 1.00 31.04 271 SER B CA 1
ATOM 4220 C C . SER B 1 248 ? -0.631 15.881 90.186 1.00 35.61 271 SER B C 1
ATOM 4221 O O . SER B 1 248 ? -0.239 16.521 89.214 1.00 36.49 271 SER B O 1
ATOM 4224 N N . PRO B 1 249 ? -1.940 15.839 90.528 1.00 32.25 272 PRO B N 1
ATOM 4225 C CA . PRO B 1 249 ? -2.940 16.557 89.710 1.00 31.93 272 PRO B CA 1
ATOM 4226 C C . PRO B 1 249 ? -2.731 18.074 89.676 1.00 34.63 272 PRO B C 1
ATOM 4227 O O . PRO B 1 249 ? -3.179 18.703 88.733 1.00 34.82 272 PRO B O 1
ATOM 4231 N N . SER B 1 250 ? -2.097 18.658 90.710 1.00 31.39 273 SER B N 1
ATOM 4232 C CA . SER B 1 250 ? -1.779 20.100 90.785 1.00 30.97 273 SER B CA 1
ATOM 4233 C C . SER B 1 250 ? -0.484 20.436 90.038 1.00 33.84 273 SER B C 1
ATOM 4234 O O . SER B 1 250 ? -0.168 21.612 89.839 1.00 32.58 273 SER B O 1
ATOM 4237 N N . GLY B 1 251 ? 0.283 19.395 89.718 1.00 30.56 274 GLY B N 1
ATOM 4238 C CA . GLY B 1 251 ? 1.553 19.497 89.028 1.00 29.76 274 GLY B CA 1
ATOM 4239 C C . GLY B 1 251 ? 2.742 19.723 89.932 1.00 33.58 274 GLY B C 1
ATOM 4240 O O . GLY B 1 251 ? 3.828 19.973 89.420 1.00 32.78 274 GLY B O 1
ATOM 4241 N N . SER B 1 252 ? 2.585 19.593 91.276 1.00 31.22 275 SER B N 1
ATOM 4242 C CA . SER B 1 252 ? 3.712 19.788 92.202 1.00 30.69 275 SER B CA 1
ATOM 4243 C C . SER B 1 252 ? 4.734 18.682 92.019 1.00 30.91 275 SER B C 1
ATOM 4244 O O . SER B 1 252 ? 4.367 17.509 91.976 1.00 29.69 275 SER B O 1
ATOM 4247 N N . TYR B 1 253 ? 6.001 19.083 91.808 1.00 25.21 276 TYR B N 1
ATOM 4248 C CA . TYR B 1 253 ? 7.141 18.206 91.581 1.00 23.63 276 TYR B CA 1
ATOM 4249 C C . TYR B 1 253 ? 7.073 17.428 90.248 1.00 26.56 276 TYR B C 1
ATOM 4250 O O . TYR B 1 253 ? 7.946 16.600 90.003 1.00 25.35 276 TYR B O 1
ATOM 4267 N N . LEU B 1 255 ? 7.830 17.368 86.470 1.00 24.79 278 LEU B N 1
ATOM 4268 C CA . LEU B 1 255 ? 8.661 18.070 85.485 1.00 25.00 278 LEU B CA 1
ATOM 4269 C C . LEU B 1 255 ? 7.851 18.585 84.294 1.00 28.78 278 LEU B C 1
ATOM 4270 O O . LEU B 1 255 ? 7.187 17.802 83.623 1.00 28.05 278 LEU B O 1
ATOM 4275 N N . LYS B 1 256 ? 7.920 19.905 84.042 1.00 26.22 279 LYS B N 1
ATOM 4276 C CA . LYS B 1 256 ? 7.294 20.557 82.896 1.00 26.38 279 LYS B CA 1
ATOM 4277 C C . LYS B 1 256 ? 8.345 20.928 81.881 1.00 32.84 279 LYS B C 1
ATOM 4278 O O . LYS B 1 256 ? 8.232 20.547 80.714 1.00 33.39 279 LYS B O 1
ATOM 4284 N N . SER B 1 257 ? 9.355 21.705 82.313 1.00 29.54 280 SER B N 1
ATOM 4285 C CA . SER B 1 257 ? 10.375 22.224 81.418 1.00 29.40 280 SER B CA 1
ATOM 4286 C C . SER B 1 257 ? 11.766 22.250 82.033 1.00 34.03 280 SER B C 1
ATOM 4287 O O . SER B 1 257 ? 11.908 22.414 83.241 1.00 33.60 280 SER B O 1
ATOM 4290 N N . CYS B 1 258 ? 12.790 22.162 81.170 1.00 30.59 281 CYS B N 1
ATOM 4291 C CA . CYS B 1 258 ? 14.200 22.212 81.554 1.00 30.19 281 CYS B CA 1
ATOM 4292 C C . CYS B 1 258 ? 15.079 22.474 80.325 1.00 34.69 281 CYS B C 1
ATOM 4293 O O . CYS B 1 258 ? 14.659 22.263 79.185 1.00 34.37 281 CYS B O 1
ATOM 4296 N N . ARG B 1 259 ? 16.308 22.921 80.582 1.00 31.05 282 ARG B N 1
ATOM 4297 C CA . ARG B 1 259 ? 17.339 23.214 79.584 1.00 30.27 282 ARG B CA 1
ATOM 4298 C C . ARG B 1 259 ? 18.209 21.978 79.434 1.00 34.49 282 ARG B C 1
ATOM 4299 O O . ARG B 1 259 ? 18.698 21.483 80.445 1.00 35.07 282 ARG B O 1
ATOM 4307 N N . VAL B 1 260 ? 18.389 21.455 78.207 1.00 30.65 283 VAL B N 1
ATOM 4308 C CA . VAL B 1 260 ? 19.172 20.234 77.979 1.00 29.99 283 VAL B CA 1
ATOM 4309 C C . VAL B 1 260 ? 20.582 20.576 77.448 1.00 34.01 283 VAL B C 1
ATOM 4310 O O . VAL B 1 260 ? 20.730 20.892 76.266 1.00 33.01 283 VAL B O 1
ATOM 4322 N N . VAL B 1 262 ? 24.484 19.353 76.506 1.00 37.05 285 VAL B N 1
ATOM 4323 C CA . VAL B 1 262 ? 25.102 18.120 76.011 1.00 37.94 285 VAL B CA 1
ATOM 4324 C C . VAL B 1 262 ? 26.603 18.302 75.893 1.00 44.31 285 VAL B C 1
ATOM 4325 O O . VAL B 1 262 ? 27.026 19.211 75.190 1.00 42.81 285 VAL B O 1
ATOM 4329 N N . GLU B 1 263 ? 27.408 17.434 76.539 1.00 44.62 286 GLU B N 1
ATOM 4330 C CA . GLU B 1 263 ? 28.865 17.514 76.435 1.00 46.97 286 GLU B CA 1
ATOM 4331 C C . GLU B 1 263 ? 29.320 16.856 75.160 1.00 58.54 286 GLU B C 1
ATOM 4332 O O . GLU B 1 263 ? 29.008 15.686 74.925 1.00 58.82 286 GLU B O 1
ATOM 4338 N N . THR B 1 264 ? 30.078 17.596 74.349 1.00 60.51 287 THR B N 1
ATOM 4339 C CA . THR B 1 264 ? 30.636 17.103 73.087 1.00 63.34 287 THR B CA 1
ATOM 4340 C C . THR B 1 264 ? 31.911 16.308 73.415 1.00 72.01 287 THR B C 1
ATOM 4341 O O . THR B 1 264 ? 32.463 16.487 74.504 1.00 71.30 287 THR B O 1
ATOM 4345 N N . PRO B 1 265 ? 32.454 15.486 72.489 1.00 72.59 288 PRO B N 1
ATOM 4346 C CA . PRO B 1 265 ? 33.731 14.803 72.785 1.00 73.56 288 PRO B CA 1
ATOM 4347 C C . PRO B 1 265 ? 34.909 15.785 72.964 1.00 76.92 288 PRO B C 1
ATOM 4348 O O . PRO B 1 265 ? 35.897 15.430 73.602 1.00 76.66 288 PRO B O 1
ATOM 4352 N N . ASP B 1 266 ? 34.777 17.035 72.465 1.00 72.82 289 ASP B N 1
ATOM 4353 C CA . ASP B 1 266 ? 35.785 18.085 72.636 1.00 73.21 289 ASP B CA 1
ATOM 4354 C C . ASP B 1 266 ? 35.853 18.633 74.085 1.00 75.45 289 ASP B C 1
ATOM 4355 O O . ASP B 1 266 ? 36.744 19.432 74.378 1.00 75.55 289 ASP B O 1
ATOM 4360 N N . GLY B 1 267 ? 34.895 18.259 74.944 1.00 69.84 290 GLY B N 1
ATOM 4361 C CA . GLY B 1 267 ? 34.836 18.693 76.336 1.00 68.12 290 GLY B CA 1
ATOM 4362 C C . GLY B 1 267 ? 33.967 19.913 76.570 1.00 68.64 290 GLY B C 1
ATOM 4363 O O . GLY B 1 267 ? 33.819 20.347 77.718 1.00 67.65 290 GLY B O 1
ATOM 4364 N N . ASN B 1 268 ? 33.360 20.460 75.491 1.00 63.03 291 ASN B N 1
ATOM 4365 C CA . ASN B 1 268 ? 32.526 21.663 75.552 1.00 61.03 291 ASN B CA 1
ATOM 4366 C C . ASN B 1 268 ? 31.061 21.284 75.687 1.00 60.49 291 ASN B C 1
ATOM 4367 O O . ASN B 1 268 ? 30.618 20.324 75.051 1.00 60.26 291 ASN B O 1
ATOM 4372 N N . TRP B 1 269 ? 30.305 22.059 76.484 1.00 53.19 292 TRP B N 1
ATOM 4373 C CA . TRP B 1 269 ? 28.868 21.861 76.690 1.00 50.79 292 TRP B CA 1
ATOM 4374 C C . TRP B 1 269 ? 28.083 22.752 75.736 1.00 49.33 292 TRP B C 1
ATOM 4375 O O . TRP B 1 269 ? 28.410 23.926 75.599 1.00 48.60 292 TRP B O 1
ATOM 4386 N N . VAL B 1 270 ? 27.061 22.197 75.073 1.00 42.49 293 VAL B N 1
ATOM 4387 C CA . VAL B 1 270 ? 26.231 22.925 74.111 1.00 40.31 293 VAL B CA 1
ATOM 4388 C C . VAL B 1 270 ? 24.766 22.764 74.504 1.00 41.33 293 VAL B C 1
ATOM 4389 O O . VAL B 1 270 ? 24.310 21.652 74.746 1.00 40.40 293 VAL B O 1
ATOM 4393 N N . ASN B 1 271 ? 24.040 23.881 74.564 1.00 36.16 294 ASN B N 1
ATOM 4394 C CA . ASN B 1 271 ? 22.620 23.912 74.906 1.00 34.60 294 ASN B CA 1
ATOM 4395 C C . ASN B 1 271 ? 21.832 23.458 73.679 1.00 38.48 294 ASN B C 1
ATOM 4396 O O . ASN B 1 271 ? 21.776 24.187 72.690 1.00 39.01 294 ASN B O 1
ATOM 4401 N N . HIS B 1 272 ? 21.249 22.248 73.727 1.00 33.23 295 HIS B N 1
ATOM 4402 C CA . HIS B 1 272 ? 20.515 21.686 72.590 1.00 32.57 295 HIS B CA 1
ATOM 4403 C C . HIS B 1 272 ? 19.057 22.171 72.500 1.00 36.44 295 HIS B C 1
ATOM 4404 O O . HIS B 1 272 ? 18.372 21.817 71.545 1.00 36.54 295 HIS B O 1
ATOM 4411 N N . GLY B 1 273 ? 18.605 22.983 73.450 1.00 32.89 296 GLY B N 1
ATOM 4412 C CA . GLY B 1 273 ? 17.257 23.527 73.452 1.00 32.55 296 GLY B CA 1
ATOM 4413 C C . GLY B 1 273 ? 16.574 23.398 74.794 1.00 36.58 296 GLY B C 1
ATOM 4414 O O . GLY B 1 273 ? 17.150 22.885 75.760 1.00 37.00 296 GLY B O 1
ATOM 4415 N N . VAL B 1 274 ? 15.330 23.873 74.850 1.00 32.07 297 VAL B N 1
ATOM 4416 C CA . VAL B 1 274 ? 14.522 23.821 76.055 1.00 30.95 297 VAL B CA 1
ATOM 4417 C C . VAL B 1 274 ? 13.413 22.794 75.880 1.00 35.44 297 VAL B C 1
ATOM 4418 O O . VAL B 1 274 ? 12.636 22.867 74.919 1.00 35.44 297 VAL B O 1
ATOM 4422 N N . PHE B 1 275 ? 13.325 21.849 76.827 1.00 31.86 298 PHE B N 1
ATOM 4423 C CA . PHE B 1 275 ? 12.211 20.911 76.890 1.00 31.41 298 PHE B CA 1
ATOM 4424 C C . PHE B 1 275 ? 11.113 21.669 77.606 1.00 37.59 298 PHE B C 1
ATOM 4425 O O . PHE B 1 275 ? 11.421 22.354 78.578 1.00 37.99 298 PHE B O 1
ATOM 4433 N N . ASP B 1 276 ? 9.886 21.651 77.096 1.00 34.80 299 ASP B N 1
ATOM 4434 C CA . ASP B 1 276 ? 8.756 22.353 77.719 1.00 35.25 299 ASP B CA 1
ATOM 4435 C C . ASP B 1 276 ? 7.472 21.671 77.263 1.00 41.43 299 ASP B C 1
ATOM 4436 O O . ASP B 1 276 ? 6.879 22.075 76.259 1.00 42.73 299 ASP B O 1
ATOM 4441 N N . ARG B 1 277 ? 7.085 20.585 77.960 1.00 37.32 300 ARG B N 1
ATOM 4442 C CA . ARG B 1 277 ? 5.921 19.797 77.557 1.00 37.10 300 ARG B CA 1
ATOM 4443 C C . ARG B 1 277 ? 4.616 20.428 78.013 1.00 42.51 300 ARG B C 1
ATOM 4444 O O . ARG B 1 277 ? 4.592 21.274 78.907 1.00 42.15 300 ARG B O 1
ATOM 4452 N N . LYS B 1 278 ? 3.534 20.021 77.343 1.00 39.38 301 LYS B N 1
ATOM 4453 C CA . LYS B 1 278 ? 2.172 20.479 77.588 1.00 38.77 301 LYS B CA 1
ATOM 4454 C C . LYS B 1 278 ? 1.276 19.342 78.111 1.00 41.10 301 LYS B C 1
ATOM 4455 O O . LYS B 1 278 ? 0.139 19.611 78.480 1.00 40.00 301 LYS B O 1
ATOM 4461 N N . SER B 1 279 ? 1.779 18.087 78.173 1.00 37.33 302 SER B N 1
ATOM 4462 C CA . SER B 1 279 ? 1.016 16.935 78.652 1.00 36.87 302 SER B CA 1
ATOM 4463 C C . SER B 1 279 ? 1.376 16.634 80.114 1.00 39.22 302 SER B C 1
ATOM 4464 O O . SER B 1 279 ? 2.554 16.458 80.421 1.00 38.99 302 SER B O 1
ATOM 4475 N N . ASP B 1 281 ? 1.606 14.176 83.180 1.00 33.91 304 ASP B N 1
ATOM 4476 C CA . ASP B 1 281 ? 1.627 12.770 83.618 1.00 33.94 304 ASP B CA 1
ATOM 4477 C C . ASP B 1 281 ? 2.980 12.490 84.293 1.00 36.05 304 ASP B C 1
ATOM 4478 O O . ASP B 1 281 ? 3.840 13.373 84.327 1.00 35.25 304 ASP B O 1
ATOM 4483 N N . GLY B 1 282 ? 3.143 11.291 84.834 1.00 31.25 305 GLY B N 1
ATOM 4484 C CA . GLY B 1 282 ? 4.371 10.896 85.510 1.00 30.11 305 GLY B CA 1
ATOM 4485 C C . GLY B 1 282 ? 5.535 10.478 84.635 1.00 31.79 305 GLY B C 1
ATOM 4486 O O . GLY B 1 282 ? 6.590 10.177 85.188 1.00 31.72 305 GLY B O 1
ATOM 4487 N N . ILE B 1 283 ? 5.368 10.380 83.292 1.00 26.56 306 ILE B N 1
ATOM 4488 C CA . ILE B 1 283 ? 6.462 9.971 82.400 1.00 26.05 306 ILE B CA 1
ATOM 4489 C C . ILE B 1 283 ? 6.784 11.100 81.411 1.00 33.10 306 ILE B C 1
ATOM 4490 O O . ILE B 1 283 ? 6.002 11.363 80.489 1.00 33.15 306 ILE B O 1
ATOM 4495 N N . ALA B 1 284 ? 7.955 11.744 81.589 1.00 30.36 307 ALA B N 1
ATOM 4496 C CA . ALA B 1 284 ? 8.415 12.814 80.703 1.00 29.98 307 ALA B CA 1
ATOM 4497 C C . ALA B 1 284 ? 9.357 12.227 79.669 1.00 34.11 307 ALA B C 1
ATOM 4498 O O . ALA B 1 284 ? 10.345 11.611 80.059 1.00 34.46 307 ALA B O 1
ATOM 4500 N N . TYR B 1 285 ? 9.047 12.378 78.367 1.00 29.79 308 TYR B N 1
ATOM 4501 C CA . TYR B 1 285 ? 9.891 11.878 77.275 1.00 29.09 308 TYR B CA 1
ATOM 4502 C C . TYR B 1 285 ? 10.575 13.057 76.620 1.00 33.11 308 TYR B C 1
ATOM 4503 O O . TYR B 1 285 ? 9.899 13.867 75.977 1.00 33.36 308 TYR B O 1
ATOM 4512 N N . ILE B 1 286 ? 11.894 13.192 76.823 1.00 28.20 309 ILE B N 1
ATOM 4513 C CA . ILE B 1 286 ? 12.691 14.280 76.241 1.00 27.41 309 ILE B CA 1
ATOM 4514 C C . ILE B 1 286 ? 13.372 13.694 75.019 1.00 33.71 309 ILE B C 1
ATOM 4515 O O . ILE B 1 286 ? 14.130 12.745 75.186 1.00 34.20 309 ILE B O 1
ATOM 4520 N N . SER B 1 287 ? 13.076 14.195 73.797 1.00 31.16 310 SER B N 1
ATOM 4521 C CA . SER B 1 287 ? 13.638 13.638 72.560 1.00 31.82 310 SER B CA 1
ATOM 4522 C C . SER B 1 287 ? 14.484 14.633 71.789 1.00 37.28 310 SER B C 1
ATOM 4523 O O . SER B 1 287 ? 14.105 15.799 71.644 1.00 37.16 310 SER B O 1
ATOM 4526 N N . PHE B 1 288 ? 15.595 14.145 71.222 1.00 34.03 311 PHE B N 1
ATOM 4527 C CA . PHE B 1 288 ? 16.447 14.943 70.352 1.00 33.78 311 PHE B CA 1
ATOM 4528 C C . PHE B 1 288 ? 15.861 14.902 68.945 1.00 38.40 311 PHE B C 1
ATOM 4529 O O . PHE B 1 288 ? 15.599 13.803 68.447 1.00 38.84 311 PHE B O 1
ATOM 4537 N N . LYS B 1 289 ? 15.642 16.074 68.305 1.00 34.54 312 LYS B N 1
ATOM 4538 C CA . LYS B 1 289 ? 15.115 16.142 66.933 1.00 34.51 312 LYS B CA 1
ATOM 4539 C C . LYS B 1 289 ? 16.052 15.402 65.982 1.00 42.39 312 LYS B C 1
ATOM 4540 O O . LYS B 1 289 ? 15.598 14.648 65.118 1.00 43.74 312 LYS B O 1
ATOM 4546 N N . LYS B 1 290 ? 17.359 15.563 66.195 1.00 40.32 313 LYS B N 1
ATOM 4547 C CA . LYS B 1 290 ? 18.400 14.852 65.462 1.00 41.59 313 LYS B CA 1
ATOM 4548 C C . LYS B 1 290 ? 19.244 14.138 66.512 1.00 46.05 313 LYS B C 1
ATOM 4549 O O . LYS B 1 290 ? 19.796 14.826 67.374 1.00 44.39 313 LYS B O 1
ATOM 4555 N N . PRO B 1 291 ? 19.352 12.787 66.506 1.00 44.09 314 PRO B N 1
ATOM 4556 C CA . PRO B 1 291 ? 20.189 12.106 67.522 1.00 43.94 314 PRO B CA 1
ATOM 4557 C C . PRO B 1 291 ? 21.604 12.690 67.610 1.00 49.76 314 PRO B C 1
ATOM 4558 O O . PRO B 1 291 ? 22.160 13.108 66.587 1.00 50.52 314 PRO B O 1
ATOM 4562 N N . VAL B 1 292 ? 22.174 12.737 68.829 1.00 46.04 315 VAL B N 1
ATOM 4563 C CA . VAL B 1 292 ? 23.459 13.388 69.076 1.00 46.31 315 VAL B CA 1
ATOM 4564 C C . VAL B 1 292 ? 24.455 12.449 69.759 1.00 52.21 315 VAL B C 1
ATOM 4565 O O . VAL B 1 292 ? 24.122 11.803 70.748 1.00 51.22 315 VAL B O 1
ATOM 4569 N N . GLU B 1 293 ? 25.708 12.430 69.249 1.00 51.17 316 GLU B N 1
ATOM 4570 C CA . GLU B 1 293 ? 26.805 11.676 69.868 1.00 51.27 316 GLU B CA 1
ATOM 4571 C C . GLU B 1 293 ? 27.290 12.483 71.056 1.00 53.02 316 GLU B C 1
ATOM 4572 O O . GLU B 1 293 ? 27.658 13.648 70.891 1.00 52.61 316 GLU B O 1
ATOM 4578 N N . CYS B 1 294 ? 27.271 11.888 72.249 1.00 48.25 317 CYS B N 1
ATOM 4579 C CA . CYS B 1 294 ? 27.672 12.599 73.458 1.00 47.11 317 CYS B CA 1
ATOM 4580 C C . CYS B 1 294 ? 28.224 11.645 74.513 1.00 50.05 317 CYS B C 1
ATOM 4581 O O . CYS B 1 294 ? 27.981 10.437 74.464 1.00 49.43 317 CYS B O 1
ATOM 4584 N N . THR B 1 295 ? 29.010 12.204 75.441 1.00 45.50 318 THR B N 1
ATOM 4585 C CA . THR B 1 295 ? 29.589 11.484 76.573 1.00 44.79 318 THR B CA 1
ATOM 4586 C C . THR B 1 295 ? 28.689 11.711 77.810 1.00 45.69 318 THR B C 1
ATOM 4587 O O . THR B 1 295 ? 28.438 10.768 78.563 1.00 45.01 318 THR B O 1
ATOM 4591 N N . LYS B 1 296 ? 28.195 12.963 78.002 1.00 39.75 319 LYS B N 1
ATOM 4592 C CA . LYS B 1 296 ? 27.310 13.351 79.107 1.00 37.08 319 LYS B CA 1
ATOM 4593 C C . LYS B 1 296 ? 26.144 14.247 78.637 1.00 37.28 319 LYS B C 1
ATOM 4594 O O . LYS B 1 296 ? 26.220 14.853 77.577 1.00 36.21 319 LYS B O 1
ATOM 4600 N N . VAL B 1 297 ? 25.066 14.307 79.441 1.00 31.96 320 VAL B N 1
ATOM 4601 C CA . VAL B 1 297 ? 23.890 15.167 79.233 1.00 30.12 320 VAL B CA 1
ATOM 4602 C C . VAL B 1 297 ? 23.528 15.742 80.596 1.00 32.82 320 VAL B C 1
ATOM 4603 O O . VAL B 1 297 ? 23.512 14.996 81.570 1.00 32.58 320 VAL B O 1
ATOM 4607 N N . ARG B 1 298 ? 23.273 17.046 80.676 1.00 28.33 321 ARG B N 1
ATOM 4608 C CA . ARG B 1 298 ? 22.969 17.689 81.947 1.00 27.74 321 ARG B CA 1
ATOM 4609 C C . ARG B 1 298 ? 21.664 18.474 81.807 1.00 30.89 321 ARG B C 1
ATOM 4610 O O . ARG B 1 298 ? 21.476 19.198 80.825 1.00 29.99 321 ARG B O 1
ATOM 4618 N N . PHE B 1 299 ? 20.738 18.258 82.767 1.00 27.39 322 PHE B N 1
ATOM 4619 C CA . PHE B 1 299 ? 19.441 18.935 82.821 1.00 26.89 322 PHE B CA 1
ATOM 4620 C C . PHE B 1 299 ? 19.537 20.079 83.809 1.00 32.99 322 PHE B C 1
ATOM 4621 O O . PHE B 1 299 ? 19.945 19.853 84.945 1.00 33.85 322 PHE B O 1
ATOM 4629 N N . GLU B 1 300 ? 19.210 21.303 83.376 1.00 29.89 323 GLU B N 1
ATOM 4630 C CA . GLU B 1 300 ? 19.286 22.511 84.208 1.00 29.85 323 GLU B CA 1
ATOM 4631 C C . GLU B 1 300 ? 17.964 23.270 84.187 1.00 32.66 323 GLU B C 1
ATOM 4632 O O . GLU B 1 300 ? 17.125 23.027 83.322 1.00 30.73 323 GLU B O 1
ATOM 4638 N N . ASN B 1 301 ? 17.789 24.199 85.136 1.00 30.08 324 ASN B N 1
ATOM 4639 C CA . ASN B 1 301 ? 16.606 25.056 85.224 1.00 29.94 324 ASN B CA 1
ATOM 4640 C C . ASN B 1 301 ? 15.307 24.215 85.159 1.00 33.47 324 ASN B C 1
ATOM 4641 O O . ASN B 1 301 ? 14.373 24.530 84.414 1.00 33.50 324 ASN B O 1
ATOM 4662 N N . ALA B 1 304 ? 8.637 22.683 87.525 1.00 27.71 327 ALA B N 1
ATOM 4663 C CA . ALA B 1 304 ? 7.455 21.830 87.608 1.00 27.13 327 ALA B CA 1
ATOM 4664 C C . ALA B 1 304 ? 6.253 22.511 86.940 1.00 31.98 327 ALA B C 1
ATOM 4665 O O . ALA B 1 304 ? 6.321 23.702 86.641 1.00 32.46 327 ALA B O 1
ATOM 4667 N N . PHE B 1 305 ? 5.148 21.779 86.718 1.00 28.46 328 PHE B N 1
ATOM 4668 C CA . PHE B 1 305 ? 3.928 22.368 86.132 1.00 28.27 328 PHE B CA 1
ATOM 4669 C C . PHE B 1 305 ? 3.276 23.421 87.049 1.00 34.37 328 PHE B C 1
ATOM 4670 O O . PHE B 1 305 ? 2.588 24.310 86.546 1.00 34.51 328 PHE B O 1
ATOM 4678 N N . ASN B 1 306 ? 3.491 23.341 88.379 1.00 32.01 329 ASN B N 1
ATOM 4679 C CA . ASN B 1 306 ? 2.923 24.327 89.293 1.00 32.66 329 ASN B CA 1
ATOM 4680 C C . ASN B 1 306 ? 3.741 25.649 89.298 1.00 38.72 329 ASN B C 1
ATOM 4681 O O . ASN B 1 306 ? 3.404 26.551 90.065 1.00 39.56 329 ASN B O 1
ATOM 4686 N N . GLY B 1 307 ? 4.790 25.751 88.466 1.00 35.08 330 GLY B N 1
ATOM 4687 C CA . GLY B 1 307 ? 5.607 26.949 88.344 1.00 34.64 330 GLY B CA 1
ATOM 4688 C C . GLY B 1 307 ? 6.810 27.005 89.256 1.00 38.98 330 GLY B C 1
ATOM 4689 O O . GLY B 1 307 ? 7.710 27.804 89.004 1.00 39.97 330 GLY B O 1
ATOM 4690 N N . ARG B 1 308 ? 6.868 26.173 90.306 1.00 34.96 331 ARG B N 1
ATOM 4691 C CA . ARG B 1 308 ? 7.986 26.212 91.251 1.00 34.54 331 ARG B CA 1
ATOM 4692 C C . ARG B 1 308 ? 9.152 25.376 90.717 1.00 38.25 331 ARG B C 1
ATOM 4693 O O . ARG B 1 308 ? 8.927 24.365 90.051 1.00 37.40 331 ARG B O 1
ATOM 4701 N N . PHE B 1 309 ? 10.404 25.814 90.994 1.00 35.18 332 PHE B N 1
ATOM 4702 C CA . PHE B 1 309 ? 11.623 25.156 90.492 1.00 34.51 332 PHE B CA 1
ATOM 4703 C C . PHE B 1 309 ? 12.078 24.015 91.408 1.00 38.50 332 PHE B C 1
ATOM 4704 O O . PHE B 1 309 ? 13.188 24.030 91.952 1.00 39.42 332 PHE B O 1
ATOM 4712 N N . SER B 1 310 ? 11.218 22.997 91.524 1.00 33.22 333 SER B N 1
ATOM 4713 C CA . SER B 1 310 ? 11.468 21.782 92.286 1.00 32.37 333 SER B CA 1
ATOM 4714 C C . SER B 1 310 ? 10.762 20.644 91.589 1.00 36.11 333 SER B C 1
ATOM 4715 O O . SER B 1 310 ? 9.538 20.672 91.519 1.00 37.50 333 SER B O 1
ATOM 4718 N N . VAL B 1 311 ? 11.506 19.689 91.018 1.00 31.13 334 VAL B N 1
ATOM 4719 C CA . VAL B 1 311 ? 10.920 18.557 90.304 1.00 30.14 334 VAL B CA 1
ATOM 4720 C C . VAL B 1 311 ? 11.460 17.251 90.875 1.00 33.54 334 VAL B C 1
ATOM 4721 O O . VAL B 1 311 ? 12.603 17.197 91.325 1.00 32.89 334 VAL B O 1
ATOM 4725 N N . ASP B 1 312 ? 10.648 16.190 90.777 1.00 29.54 335 ASP B N 1
ATOM 4726 C CA . ASP B 1 312 ? 11.017 14.827 91.147 1.00 28.73 335 ASP B CA 1
ATOM 4727 C C . ASP B 1 312 ? 11.551 14.113 89.941 1.00 32.07 335 ASP B C 1
ATOM 4728 O O . ASP B 1 312 ? 10.982 14.263 88.862 1.00 32.00 335 ASP B O 1
ATOM 4733 N N . VAL B 1 313 ? 12.606 13.317 90.099 1.00 27.70 336 VAL B N 1
ATOM 4734 C CA . VAL B 1 313 ? 13.088 12.434 89.039 1.00 26.94 336 VAL B CA 1
ATOM 4735 C C . VAL B 1 313 ? 13.237 11.096 89.759 1.00 31.02 336 VAL B C 1
ATOM 4736 O O . VAL B 1 313 ? 14.062 10.967 90.658 1.00 30.82 336 VAL B O 1
ATOM 4740 N N . ASN B 1 314 ? 12.308 10.177 89.480 1.00 27.20 337 ASN B N 1
ATOM 4741 C CA . ASN B 1 314 ? 12.190 8.870 90.126 1.00 26.56 337 ASN B CA 1
ATOM 4742 C C . ASN B 1 314 ? 12.995 7.787 89.419 1.00 30.74 337 ASN B C 1
ATOM 4743 O O . ASN B 1 314 ? 13.348 6.785 90.047 1.00 29.56 337 ASN B O 1
ATOM 4748 N N . GLU B 1 315 ? 13.245 7.962 88.106 1.00 27.69 338 GLU B N 1
ATOM 4749 C CA . GLU B 1 315 ? 13.987 7.007 87.282 1.00 27.12 338 GLU B CA 1
ATOM 4750 C C . GLU B 1 315 ? 14.407 7.702 85.981 1.00 32.66 338 GLU B C 1
ATOM 4751 O O . GLU B 1 315 ? 13.637 8.500 85.458 1.00 32.69 338 GLU B O 1
ATOM 4757 N N . VAL B 1 316 ? 15.621 7.422 85.476 1.00 29.77 339 VAL B N 1
ATOM 4758 C CA . VAL B 1 316 ? 16.142 7.992 84.223 1.00 29.16 339 VAL B CA 1
ATOM 4759 C C . VAL B 1 316 ? 16.470 6.837 83.288 1.00 33.58 339 VAL B C 1
ATOM 4760 O O . VAL B 1 316 ? 17.171 5.910 83.699 1.00 32.70 339 VAL B O 1
ATOM 4764 N N . THR B 1 317 ? 15.953 6.886 82.045 1.00 30.78 340 THR B N 1
ATOM 4765 C CA . THR B 1 317 ? 16.187 5.864 81.021 1.00 30.69 340 THR B CA 1
ATOM 4766 C C . THR B 1 317 ? 16.628 6.556 79.742 1.00 36.05 340 THR B C 1
ATOM 4767 O O . THR B 1 317 ? 15.929 7.449 79.286 1.00 35.82 340 THR B O 1
ATOM 4771 N N . ALA B 1 318 ? 17.778 6.165 79.172 1.00 33.70 341 ALA B N 1
ATOM 4772 C CA . ALA B 1 318 ? 18.290 6.723 77.918 1.00 34.10 341 ALA B CA 1
ATOM 4773 C C . ALA B 1 318 ? 17.943 5.776 76.767 1.00 41.03 341 ALA B C 1
ATOM 4774 O O . ALA B 1 318 ? 17.735 4.587 77.016 1.00 39.98 341 ALA B O 1
ATOM 4776 N N . PHE B 1 319 ? 17.873 6.286 75.516 1.00 40.60 342 PHE B N 1
ATOM 4777 C CA . PHE B 1 319 ? 17.515 5.476 74.341 1.00 41.82 342 PHE B CA 1
ATOM 4778 C C . PHE B 1 319 ? 18.547 5.608 73.231 1.00 48.03 342 PHE B C 1
ATOM 4779 O O . PHE B 1 319 ? 18.830 6.733 72.803 1.00 47.74 342 PHE B O 1
ATOM 4787 N N . ARG B 1 320 ? 19.157 4.466 72.817 1.00 45.95 343 ARG B N 1
ATOM 4788 C CA . ARG B 1 320 ? 20.166 4.435 71.745 1.00 48.94 343 ARG B CA 1
ATOM 4789 C C . ARG B 1 320 ? 19.502 4.576 70.361 1.00 75.79 343 ARG B C 1
ATOM 4790 O O . ARG B 1 320 ? 18.345 4.121 70.194 1.00 79.19 343 ARG B O 1
#

Organism: Bacteroides fragilis (strain ATCC 25285 / DSM 2151 / CCUG 4856 / JCM 11019 / LMG 10263 / NCTC 9343 / Onslow / VPI 2553 / EN-2) (NCBI:txid272559)

Solvent-accessible surface area: 30379 Å² total

InterPro domains:
  IPR008979 Galactose-binding-like domain superfamily [SSF49785] (232-341)
  IPR013728 BT_3987-like, N-terminal domain [PF08522] (83-173)

Secondary structure (DSSP, 8-state):
----HHHHHHHHH-TTSEEEEEE-SSSSEEEEEEEE-SS-EEESS-SEEEEEEEESS--SS-EEE----THHHHT----TT-PPPPGGGEEEEPEEE-TT-SEEEEEEEE---TT---TT-B--EE------TTEEE-SSS-EEEEEEEEEE--S-EE-S-PPP-S-EE-SS-EEEESS-GGGGGGGGSS-SS---EE-SSTT-EEEEEEEEEEEEEEEEEE----TT-----EEE--B-TTS-B----EEE-----EEEEEEEEEEEEEEEEEE--TTS-S--EE-EEEEE-/----HHHHHHHHH-TTSEEEEEE-SSSSEEEEEEEE-SS-EEESS-SEEEEEEEESS--SS-EEE----GGGGTT-----S-PPPPGGGEEEE-EEE-TT-SEEEEEEEE---TT---TT-B--EE------TTEEE-SSS-EEEEEEEEEE--S-EE-S-PPP-S-EE-SS-EEEESS-GGGGGGGGSS-SS---EE--STT-EEEEEEEEEEEEEEEEEE----TT-----EEE--B-TTS-B----EEE-----EEEEEEEEEEEEEEEEEE--TTS-S--EE-EEEEE-

Foldseek 3Di:
DDDDPQVVVVCVVPVQAKAKFWDDPDDQEDEWEWEDQVQWIGTDDAQKDKIKIFIRFFDQAKDKKKKDDPVVVVVVCCVPPAAADDPVQWDKAIWIQGRRRGIIIIMIGGPDRTPVQDQSWHKKMFMDDDDDPSYYHDPPRGMHMYTYHYDYAHQFKDQAQPDDDFDKDDPQKDKDKPPPNVQCVQQADPDLADFDDKDQAQAIKMKIFHPDWDWFFWKKFFWHFDPLFPADAKWWKAQAPVGDDHTHDMHGYDDGRIGTIGTNGTGTGRMMMTGGTPNPGRMHTGRYMMIGD/DDDDPQVVVVCVVPVQAKAKFWDDPDDQEDEWEWEDQVQWIGTPDAQKDKIKIFIRFFDQAKDKKKKDDPVVVVVPCVVVPAAALDPVQWDKAIWIQGRRRGIIIIMIGRHDCTPVQDQQWHKKMFMDDDDDPRYYHDPPRGMHMYTYHYDYEHQFKDQAQPDDPFDKDDPQKDKDKPPPNVQCVQQADPDLADFDDKDQAQAIKMKIFHPDWDWFFWKKFFWHFDPLFPADAKWWKAQDPVRDDHTHHMHGYDDGRIGTIGTNGTDTGRMMMTGGTPNPGGMHTGRYMIIGD

B-factor: mean 46.91, std 17.66, range [13.37, 133.92]

CATH classification: 2.60.40.1510 (+1 more: 2.60.120.260)

Nearest PDB structures (foldseek):
  4jx0-assembly1_A  TM=9.959E-01  e=7.198E-59  Bacteroides fragilis NCTC 9343
  4a45-assembly1_A  TM=7.760E-01  e=6.588E-05  Clostridium perfringens
  5xnr-assembly1_A  TM=6.686E-01  e=5.300E-05  Persicobacter sp. CCB-QB2
  7d2a-assembly1_A  TM=7.068E-01  e=1.573E-04  Persicobacter sp. CCB-QB2
  1sg3-assembly1_B  TM=3.451E-01  e=1.603E-02  Saccharomyces cerevisiae